Protein AF-A0A7S3Q5D1-F1 (afdb_monomer_lite)

InterPro domains:
  IPR001214 SET domain [PF00856] (120-249)
  IPR001214 SET domain [PS50280] (107-249)
  IPR046341 SET domain superfamily [G3DSA:2.170.270.10] (105-253)
  IPR046341 SET domain superfamily [SSF82199] (116-253)

Sequence (415 aa):
MELFVEYGNEWFSGREYKFGPLPLSHHFDNADDIVERFWRTAKEEDQFAEDLYNFTLDLVTDVKLKMAMPKDFEDAKKAKQDGTAILTVPEAVKTDEWLKENGTCLDNIRADQSTVDQAGRGAFATRKLKQGTAIAPLPMIHMDRHKLQIFEEGNPKASHQQMILNYSYGHKDSSLLLFPYSPVVNYINNNIDKEKVNAEVRWSTGFGKNWENKTTAEIFETENYAGLVLEIIAIKDIQEDEEIFIDYGQAWDDAWQKHLNDWKRTPDSEYFIPVHRLNQSDNQDARTEAEQRNNPYPPNVEIICYIQNEIFEQEAQTRGEVPYERYMAEAENQNSSQKCKIVRRSDDSNGQSKYLVAITKIEGGKTIQVNNVPRQNIELVNRPYSSDQHLENSFRHEIQIPDSIFPEKWRDLKG

Radius of gyration: 30.31 Å; chains: 1; bounding box: 70×58×92 Å

Organism: NCBI:txid122233

Secondary structure (DSSP, 8-state):
--------HHHHHTTHHHH-SPPPHHHHHHHHHHHHHHHHH--TT-TTHHHHHHHHHHH---HHHHHHS-SSHHHHHHHHHH-SGGGGSTTSS--HHHHHHH---S-SEEEEE-SSTT--EEEEESS-B-TT-EEEEEEEEEEEGGGGEEE-TT--SEEEE-GGGGG-EE-TT-SEEEEE-SSSGGG-EE-SSTTT--EEEEE-SSS-TTGGGS-HHHHHHH--S--EEEEEEESS-B-TTPBPEE---HHHHHHHHHHHHH--PPTTGGG---HHHHH-TTS--PPPHHHHTTSPPPTTEEEEEEB-TTHHHHSTT--SPEEGGGSB--TT-GGGEEEEEEEEEEE-TTS-EEEEEEEE-TTT--EEEEEEEEGGGEEEEEPTT-SGGG-TTS---PEEPPTTTS-GGG-TT--

Structure (mmCIF, N/CA/C/O backbone):
data_AF-A0A7S3Q5D1-F1
#
_entry.id   AF-A0A7S3Q5D1-F1
#
loop_
_atom_site.group_PDB
_atom_site.id
_atom_site.type_symbol
_atom_site.label_atom_id
_atom_site.label_alt_id
_atom_site.label_comp_id
_atom_site.label_asym_id
_atom_site.label_entity_id
_atom_site.label_seq_id
_atom_site.pdbx_PDB_ins_code
_atom_site.Cartn_x
_atom_site.Cartn_y
_atom_site.Cartn_z
_atom_site.occupancy
_atom_site.B_iso_or_equiv
_atom_site.auth_seq_id
_atom_site.auth_comp_id
_atom_site.auth_asym_id
_atom_site.auth_atom_id
_atom_site.pdbx_PDB_model_num
ATOM 1 N N . MET A 1 1 ? -7.290 -13.774 16.159 1.00 34.34 1 MET A N 1
ATOM 2 C CA . MET A 1 1 ? -5.852 -14.027 15.940 1.00 34.34 1 MET A CA 1
ATOM 3 C C . MET A 1 1 ? -5.164 -12.681 16.009 1.00 34.34 1 MET A C 1
ATOM 5 O O . MET A 1 1 ? -5.383 -11.861 15.129 1.00 34.34 1 MET A O 1
ATOM 9 N N . GLU A 1 2 ? -4.450 -12.417 17.096 1.00 38.22 2 GLU A N 1
ATOM 10 C CA . GLU A 1 2 ? -3.631 -11.213 17.232 1.00 38.22 2 GLU A CA 1
ATOM 11 C C . GLU A 1 2 ? -2.310 -11.448 16.495 1.00 38.22 2 GLU A C 1
ATOM 13 O O . GLU A 1 2 ? -1.704 -12.513 16.623 1.00 38.22 2 GLU A O 1
ATOM 18 N N . LEU A 1 3 ? -1.899 -10.487 15.669 1.00 37.41 3 LEU A N 1
ATOM 19 C CA . LEU A 1 3 ? -0.602 -10.514 15.001 1.00 37.41 3 LEU A CA 1
ATOM 20 C C . LEU A 1 3 ? 0.346 -9.625 15.798 1.00 37.41 3 LEU A C 1
ATOM 22 O O . LEU A 1 3 ? 0.272 -8.400 15.719 1.00 37.41 3 LEU A O 1
ATOM 26 N N . PHE A 1 4 ? 1.229 -10.250 16.567 1.00 54.94 4 PHE A N 1
ATOM 27 C CA . PHE A 1 4 ? 2.322 -9.561 17.238 1.00 54.94 4 PHE A CA 1
ATOM 28 C C . PHE A 1 4 ? 3.550 -9.568 16.330 1.00 54.94 4 PHE A C 1
ATOM 30 O O . PHE A 1 4 ? 3.921 -10.605 15.781 1.00 54.94 4 PHE A O 1
ATOM 37 N N . VAL A 1 5 ? 4.168 -8.400 16.151 1.00 54.31 5 VAL A N 1
ATOM 38 C CA . VAL A 1 5 ? 5.441 -8.268 15.436 1.00 54.31 5 VAL A CA 1
ATOM 39 C C . VAL A 1 5 ? 6.557 -8.230 16.469 1.00 54.31 5 VAL A C 1
ATOM 41 O O . VAL A 1 5 ? 6.649 -7.291 17.260 1.00 54.31 5 VAL A O 1
ATOM 44 N N . GLU A 1 6 ? 7.412 -9.247 16.454 1.00 71.19 6 GLU A N 1
ATOM 45 C CA . GLU A 1 6 ? 8.632 -9.277 17.251 1.00 71.19 6 GLU A CA 1
ATOM 46 C C . GLU A 1 6 ? 9.751 -8.567 16.479 1.00 71.19 6 GLU A C 1
ATOM 48 O O . GLU A 1 6 ? 10.261 -9.069 15.481 1.00 71.19 6 GLU A O 1
ATOM 53 N N . TYR A 1 7 ? 10.126 -7.369 16.928 1.00 76.31 7 TYR A N 1
ATOM 54 C CA . TYR A 1 7 ? 11.213 -6.598 16.312 1.00 76.31 7 TYR A CA 1
ATOM 55 C C . TYR A 1 7 ? 12.616 -7.098 16.708 1.00 76.31 7 TYR A C 1
ATOM 57 O O . TYR A 1 7 ? 13.599 -6.675 16.103 1.00 76.31 7 TYR A O 1
ATOM 65 N N . GLY A 1 8 ? 12.713 -7.982 17.707 1.00 84.69 8 GLY A N 1
ATOM 66 C CA . GLY A 1 8 ? 13.971 -8.499 18.249 1.00 84.69 8 GLY A CA 1
ATOM 67 C C . GLY A 1 8 ? 14.724 -7.501 19.139 1.00 84.69 8 GLY A C 1
ATOM 68 O O . GLY A 1 8 ? 14.529 -6.283 19.074 1.00 84.69 8 GLY A O 1
ATOM 69 N N . ASN A 1 9 ? 15.616 -8.018 19.989 1.00 89.56 9 ASN A N 1
ATOM 70 C CA . ASN A 1 9 ? 16.402 -7.203 20.924 1.00 89.56 9 ASN A CA 1
ATOM 71 C C . ASN A 1 9 ? 17.340 -6.217 20.205 1.00 89.56 9 ASN A C 1
ATOM 73 O O . ASN A 1 9 ? 17.562 -5.112 20.710 1.00 89.56 9 ASN A O 1
ATOM 77 N N . GLU A 1 10 ? 17.883 -6.583 19.037 1.00 89.31 10 GLU A N 1
ATOM 78 C CA . GLU A 1 10 ? 18.808 -5.729 18.281 1.00 89.31 10 GLU A CA 1
ATOM 79 C C . GLU A 1 10 ? 18.144 -4.438 17.793 1.00 89.31 10 GLU A C 1
ATOM 81 O O . GLU A 1 10 ? 18.786 -3.384 17.728 1.00 89.31 10 GLU A O 1
ATOM 86 N N . TRP A 1 11 ? 16.846 -4.488 17.475 1.00 87.56 11 TRP A N 1
ATOM 87 C CA . TRP A 1 11 ? 16.120 -3.312 17.005 1.00 87.56 11 TRP A CA 1
ATOM 88 C C . TRP A 1 11 ? 16.063 -2.217 18.072 1.00 87.56 11 TRP A C 1
ATOM 90 O O . TRP A 1 11 ? 16.242 -1.037 17.743 1.00 87.56 11 TRP A O 1
ATOM 100 N N . PHE A 1 12 ? 15.863 -2.615 19.332 1.00 88.69 12 PHE A N 1
ATOM 101 C CA . PHE A 1 12 ? 15.801 -1.714 20.481 1.00 88.69 12 PHE A CA 1
ATOM 102 C C . PHE A 1 12 ? 17.192 -1.293 20.960 1.00 88.69 12 PHE A C 1
ATOM 104 O O . PHE A 1 12 ? 17.409 -0.104 21.203 1.00 88.69 12 PHE A O 1
ATOM 111 N N . SER A 1 13 ? 18.157 -2.217 21.034 1.00 88.44 13 SER A N 1
ATOM 112 C CA . SER A 1 13 ? 19.517 -1.897 21.495 1.00 88.44 13 SER A CA 1
ATOM 113 C C . SER A 1 13 ? 20.224 -0.896 20.573 1.00 88.44 13 SER A C 1
ATOM 115 O O . SER A 1 13 ? 20.860 0.040 21.051 1.00 88.44 13 SER A O 1
ATOM 117 N N . GLY A 1 14 ? 20.022 -0.999 19.254 1.00 87.56 14 GLY A N 1
ATOM 118 C CA . GLY A 1 14 ? 20.542 -0.033 18.280 1.00 87.56 14 GLY A CA 1
ATOM 119 C C . GLY A 1 14 ? 19.844 1.337 18.288 1.00 87.56 14 GLY A C 1
ATOM 120 O O . GLY A 1 14 ? 20.260 2.240 17.559 1.00 87.56 14 GLY A O 1
ATOM 121 N N . ARG A 1 15 ? 18.767 1.513 19.070 1.00 90.19 15 ARG A N 1
ATOM 122 C CA . ARG A 1 15 ? 17.915 2.722 19.087 1.00 90.19 15 ARG A CA 1
ATOM 123 C C . ARG A 1 15 ? 17.703 3.306 20.482 1.00 90.19 15 ARG A C 1
ATOM 125 O O . ARG A 1 15 ? 16.789 4.105 20.684 1.00 90.19 15 ARG A O 1
ATOM 132 N N . GLU A 1 16 ? 18.582 2.983 21.425 1.00 90.44 16 GLU A N 1
ATOM 133 C CA . GLU A 1 16 ? 18.529 3.510 22.793 1.00 90.44 16 GLU A CA 1
ATOM 134 C C . GLU A 1 16 ? 18.543 5.050 22.839 1.00 90.44 16 GLU A C 1
ATOM 136 O O . GLU A 1 16 ? 17.838 5.650 23.643 1.00 90.44 16 GLU A O 1
ATOM 141 N N . TYR A 1 17 ? 19.225 5.715 21.896 1.00 90.31 17 TYR A N 1
ATOM 142 C CA . TYR A 1 17 ? 19.213 7.182 21.772 1.00 90.31 17 TYR A CA 1
ATOM 143 C C . TYR A 1 17 ? 17.813 7.784 21.542 1.00 90.31 17 TYR A C 1
ATOM 145 O O . TYR A 1 17 ? 17.604 8.964 21.816 1.00 90.31 17 TYR A O 1
ATOM 153 N N . LYS A 1 18 ? 16.871 7.001 20.998 1.00 90.06 18 LYS A N 1
ATOM 154 C CA . LYS A 1 18 ? 15.514 7.448 20.664 1.00 90.06 18 LYS A CA 1
ATOM 155 C C . LYS A 1 18 ? 14.509 7.114 21.762 1.00 90.06 18 LYS A C 1
ATOM 157 O O . LYS A 1 18 ? 13.605 7.904 22.008 1.00 90.06 18 LYS A O 1
ATOM 162 N N . PHE A 1 19 ? 14.647 5.945 22.382 1.00 85.31 19 PHE A N 1
ATOM 163 C CA . PHE A 1 19 ? 13.649 5.407 23.312 1.00 85.31 19 PHE A CA 1
ATOM 164 C C . PHE A 1 19 ? 14.105 5.395 24.776 1.00 85.31 19 PHE A C 1
ATOM 166 O O . PHE A 1 19 ? 13.302 5.110 25.661 1.00 85.31 19 PHE A O 1
ATOM 173 N N . GLY A 1 20 ? 15.371 5.723 25.043 1.00 89.81 20 GLY A N 1
ATOM 174 C CA . GLY A 1 20 ? 15.975 5.568 26.361 1.00 89.81 20 GLY A CA 1
ATOM 175 C C . GLY A 1 20 ? 16.314 4.106 26.688 1.00 89.81 20 GLY A C 1
ATOM 176 O O . GLY A 1 20 ? 16.247 3.237 25.810 1.00 89.81 20 GLY A O 1
ATOM 177 N N . PRO A 1 21 ? 16.702 3.824 27.945 1.00 90.38 21 PRO A N 1
ATOM 178 C CA . PRO A 1 21 ? 17.164 2.508 28.371 1.00 90.38 21 PRO A CA 1
ATOM 179 C C . PRO A 1 21 ? 15.986 1.539 28.529 1.00 90.38 21 PRO A C 1
ATOM 181 O O . PRO A 1 21 ? 15.511 1.291 29.631 1.00 90.38 21 PRO A O 1
ATOM 184 N N . LEU A 1 22 ? 15.493 0.984 27.423 1.00 90.81 22 LEU A N 1
ATOM 185 C CA . LEU A 1 22 ? 14.440 -0.030 27.462 1.00 90.81 22 LEU A CA 1
ATOM 186 C C . LEU A 1 22 ? 14.996 -1.389 27.928 1.00 90.81 22 LEU A C 1
ATOM 188 O O . LEU A 1 22 ? 16.058 -1.799 27.440 1.00 90.81 22 LEU A O 1
ATOM 192 N N . PRO A 1 23 ? 14.294 -2.110 28.824 1.00 92.38 23 PRO A N 1
ATOM 193 C CA . PRO A 1 23 ? 14.619 -3.496 29.126 1.00 92.38 23 PRO A CA 1
ATOM 194 C C . PRO A 1 23 ? 14.463 -4.371 27.878 1.00 92.38 23 PRO A C 1
ATOM 196 O O . PRO A 1 23 ? 13.537 -4.216 27.086 1.00 92.38 23 PRO A O 1
ATOM 199 N N . LEU A 1 24 ? 15.410 -5.286 27.710 1.00 93.12 24 LEU A N 1
ATOM 200 C CA . LEU A 1 24 ? 15.435 -6.311 26.658 1.00 93.12 24 LEU A CA 1
ATOM 201 C C . LEU A 1 24 ? 15.014 -7.660 27.244 1.00 93.12 24 LEU A C 1
ATOM 203 O O . LEU A 1 24 ? 15.006 -7.793 28.465 1.00 93.12 24 LEU A O 1
ATOM 207 N N . SER A 1 25 ? 14.748 -8.669 26.407 1.00 91.50 25 SER A N 1
ATOM 208 C CA . SER A 1 25 ? 14.233 -9.971 26.876 1.00 91.50 25 SER A CA 1
ATOM 209 C C . SER A 1 25 ? 15.046 -10.563 28.040 1.00 91.50 25 SER A C 1
ATOM 211 O O . SER A 1 25 ? 14.486 -10.882 29.079 1.00 91.50 25 SER A O 1
ATOM 213 N N . HIS A 1 26 ? 16.379 -10.555 27.940 1.00 94.50 26 HIS A N 1
ATOM 214 C CA . HIS A 1 26 ? 17.265 -11.077 28.988 1.00 94.50 26 HIS A CA 1
ATOM 215 C C . HIS A 1 26 ? 17.216 -10.299 30.314 1.00 94.50 26 HIS A C 1
ATOM 217 O O . HIS A 1 26 ? 17.624 -10.821 31.347 1.00 94.50 26 HIS A O 1
ATOM 223 N N . HIS A 1 27 ? 16.756 -9.043 30.314 1.00 96.00 27 HIS A N 1
ATOM 224 C CA . HIS A 1 27 ? 16.543 -8.303 31.559 1.00 96.00 27 HIS A CA 1
ATOM 225 C C . HIS A 1 27 ? 15.297 -8.810 32.287 1.00 96.00 27 HIS A C 1
ATOM 227 O O . HIS A 1 27 ? 15.320 -8.865 33.511 1.00 96.00 27 HIS A O 1
ATOM 233 N N . PHE A 1 28 ? 14.252 -9.208 31.556 1.00 95.00 28 PHE A N 1
ATOM 234 C CA . PHE A 1 28 ? 13.077 -9.856 32.141 1.00 95.00 28 PHE A CA 1
ATOM 235 C C . PHE A 1 28 ? 13.415 -11.259 32.644 1.00 95.00 28 PHE A C 1
ATOM 237 O O . PHE A 1 28 ? 13.088 -11.560 33.784 1.00 95.00 28 PHE A O 1
ATOM 244 N N . ASP A 1 29 ? 14.189 -12.044 31.884 1.00 96.00 29 ASP A N 1
ATOM 245 C CA . ASP A 1 29 ? 14.676 -13.355 32.347 1.00 96.00 29 ASP A CA 1
ATOM 246 C C . ASP A 1 29 ? 15.461 -13.222 33.669 1.00 96.00 29 ASP A C 1
ATOM 248 O O . ASP A 1 29 ? 15.230 -13.948 34.634 1.00 96.00 29 ASP A O 1
ATOM 252 N N . ASN A 1 30 ? 16.362 -12.235 33.749 1.00 97.19 30 ASN A N 1
ATOM 253 C CA . ASN A 1 30 ? 17.125 -11.955 34.967 1.00 97.19 30 ASN A CA 1
ATOM 254 C C . ASN A 1 30 ? 16.244 -11.449 36.122 1.00 97.19 30 ASN A C 1
ATOM 2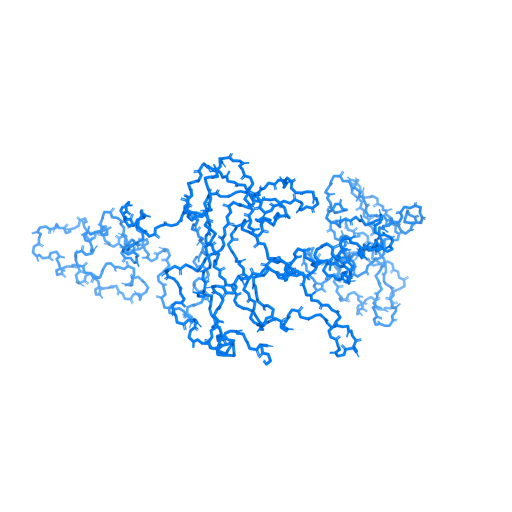56 O O . ASN A 1 30 ? 16.517 -11.765 37.281 1.00 97.19 30 ASN A O 1
ATOM 260 N N . ALA A 1 31 ? 15.225 -10.635 35.833 1.00 96.94 31 ALA A N 1
ATOM 261 C CA . ALA A 1 31 ? 14.299 -10.126 36.840 1.00 96.94 31 ALA A CA 1
ATOM 262 C C . ALA A 1 31 ? 13.429 -11.257 37.410 1.00 96.94 31 ALA A C 1
ATOM 264 O O . ALA A 1 31 ? 13.291 -11.358 38.631 1.00 96.94 31 ALA A O 1
ATOM 265 N N . ASP A 1 32 ? 12.929 -12.148 36.551 1.00 96.81 32 ASP A N 1
ATOM 266 C CA . ASP A 1 32 ? 12.189 -13.353 36.936 1.00 96.81 32 ASP A CA 1
ATOM 267 C C . ASP A 1 32 ? 13.039 -14.249 37.842 1.00 96.81 32 ASP A C 1
ATOM 269 O O . ASP A 1 32 ? 12.587 -14.646 38.917 1.00 96.81 32 ASP A O 1
ATOM 273 N N . ASP A 1 33 ? 14.307 -14.470 37.484 1.00 96.81 33 ASP A N 1
ATOM 274 C CA . ASP A 1 33 ? 15.275 -15.219 38.293 1.00 96.81 33 ASP A CA 1
ATOM 275 C C . ASP A 1 33 ? 15.459 -14.619 39.702 1.00 96.81 33 ASP A C 1
ATOM 277 O O . ASP A 1 33 ? 15.562 -15.345 40.700 1.00 96.81 33 ASP A O 1
ATOM 281 N N . ILE A 1 34 ? 15.526 -13.287 39.808 1.00 96.25 34 ILE A N 1
ATOM 282 C CA . ILE A 1 34 ? 15.664 -12.585 41.093 1.00 96.25 34 ILE A CA 1
ATOM 283 C C . ILE A 1 34 ? 14.383 -12.733 41.919 1.00 96.25 34 ILE A C 1
ATOM 285 O O . ILE A 1 34 ? 14.463 -13.068 43.105 1.00 96.25 34 ILE A O 1
ATOM 289 N N . VAL A 1 35 ? 13.216 -12.524 41.305 1.00 95.62 35 VAL A N 1
ATOM 290 C CA . VAL A 1 35 ? 11.904 -12.657 41.955 1.00 95.62 35 VAL A CA 1
ATOM 291 C C . VAL A 1 35 ? 11.679 -14.094 42.431 1.00 95.62 35 VAL A C 1
ATOM 293 O O . VAL A 1 35 ? 11.266 -14.309 43.573 1.00 95.62 35 VAL A O 1
ATOM 296 N N . GLU A 1 36 ? 12.027 -15.096 41.624 1.00 95.19 36 GLU A N 1
ATOM 297 C CA . GLU A 1 36 ? 11.911 -16.503 42.006 1.00 95.19 36 GLU A CA 1
ATOM 298 C C . GLU A 1 36 ? 12.803 -16.823 43.217 1.00 95.19 36 GLU A C 1
ATOM 300 O O . GLU A 1 36 ? 12.355 -17.433 44.193 1.00 95.19 36 GLU A O 1
ATOM 305 N N . ARG A 1 37 ? 14.064 -16.371 43.208 1.00 94.44 37 ARG A N 1
ATOM 306 C CA . ARG A 1 37 ? 14.997 -16.569 44.335 1.00 94.44 37 ARG A CA 1
ATOM 307 C C . ARG A 1 37 ? 14.537 -15.864 45.603 1.00 94.44 37 ARG A C 1
ATOM 309 O O . ARG A 1 37 ? 14.666 -16.434 46.692 1.00 94.44 37 ARG A O 1
ATOM 316 N N . PHE A 1 38 ? 13.996 -14.657 45.465 1.00 94.75 38 PHE A N 1
ATOM 317 C CA . PHE A 1 38 ? 13.388 -13.926 46.567 1.00 94.75 38 PHE A CA 1
ATOM 318 C C . PHE A 1 38 ? 12.267 -14.763 47.203 1.00 94.75 38 PHE A C 1
ATOM 320 O O . PHE A 1 38 ? 12.324 -15.050 48.401 1.00 94.75 38 PHE A O 1
ATOM 327 N N . TRP A 1 39 ? 11.330 -15.281 46.402 1.00 94.38 39 TRP A N 1
ATOM 328 C CA . TRP A 1 39 ? 10.200 -16.084 46.889 1.00 94.38 39 TRP A CA 1
ATOM 329 C C . TRP A 1 39 ? 10.553 -17.499 47.361 1.00 94.38 39 TRP A C 1
ATOM 331 O O . TRP A 1 39 ? 9.775 -18.105 48.096 1.00 94.38 39 TRP A O 1
ATOM 341 N N . ARG A 1 40 ? 11.727 -18.036 47.006 1.00 92.12 40 ARG A N 1
ATOM 342 C CA . ARG A 1 40 ? 12.260 -19.261 47.635 1.00 92.12 40 ARG A CA 1
ATOM 343 C C . ARG A 1 40 ? 12.662 -19.042 49.095 1.00 92.12 40 ARG A C 1
ATOM 345 O O . ARG A 1 40 ? 12.707 -20.004 49.859 1.00 92.12 40 ARG A O 1
ATOM 352 N N . THR A 1 41 ? 12.980 -17.802 49.464 1.00 87.75 41 THR A N 1
ATOM 353 C CA . THR A 1 41 ? 13.503 -17.448 50.791 1.00 87.75 41 THR A CA 1
ATOM 354 C C . THR A 1 41 ? 12.448 -16.752 51.649 1.00 87.75 41 THR A C 1
ATOM 356 O O . THR A 1 41 ? 12.329 -17.047 52.837 1.00 87.75 41 THR A O 1
ATOM 359 N N . ALA A 1 42 ? 11.668 -15.853 51.051 1.00 89.19 42 ALA A N 1
ATOM 360 C CA . ALA A 1 42 ? 10.613 -15.098 51.709 1.00 89.19 42 ALA A CA 1
ATOM 361 C C . ALA A 1 42 ? 9.277 -15.857 51.704 1.00 89.19 42 ALA A C 1
ATOM 363 O O . ALA A 1 42 ? 8.953 -16.585 50.765 1.00 89.19 42 ALA A O 1
ATOM 364 N N . LYS A 1 43 ? 8.464 -15.649 52.743 1.00 86.19 43 LYS A N 1
ATOM 365 C CA . LYS A 1 43 ? 7.062 -16.088 52.782 1.00 86.19 43 LYS A CA 1
ATOM 366 C C . LYS A 1 43 ? 6.155 -14.873 52.641 1.00 86.19 43 LYS A C 1
ATOM 368 O O . LYS A 1 43 ? 6.439 -13.836 53.224 1.00 86.19 43 LYS A O 1
ATOM 373 N N . GLU A 1 44 ? 5.056 -15.011 51.903 1.00 78.88 44 GLU A N 1
ATOM 374 C CA . GLU A 1 44 ? 4.122 -13.904 51.622 1.00 78.88 44 GLU A CA 1
ATOM 375 C C . GLU A 1 44 ? 3.508 -13.274 52.881 1.00 78.88 44 GLU A C 1
ATOM 377 O O . GLU A 1 44 ? 3.171 -12.095 52.874 1.00 78.88 44 GLU A O 1
ATOM 382 N N . GLU A 1 45 ? 3.381 -14.048 53.958 1.00 80.12 45 GLU A N 1
ATOM 383 C CA . GLU A 1 45 ? 2.768 -13.637 55.228 1.00 80.12 45 GLU A CA 1
ATOM 384 C C . GLU A 1 45 ? 3.780 -13.019 56.213 1.00 80.12 45 GLU A C 1
ATOM 386 O O . GLU A 1 45 ? 3.409 -12.637 57.325 1.00 80.12 45 GLU A O 1
ATOM 391 N N . ASP A 1 46 ? 5.063 -12.963 55.846 1.00 81.81 46 ASP A N 1
ATOM 392 C CA . ASP A 1 46 ? 6.127 -12.459 56.710 1.00 81.81 46 ASP A CA 1
ATOM 393 C C . ASP A 1 46 ? 6.169 -10.924 56.683 1.00 81.81 46 ASP A C 1
ATOM 395 O O . ASP A 1 46 ? 6.324 -10.312 55.626 1.00 81.81 46 ASP A O 1
ATOM 399 N N . GLN A 1 47 ? 6.087 -10.298 57.861 1.00 78.56 47 GLN A N 1
ATOM 400 C CA . GLN A 1 47 ? 6.197 -8.843 58.014 1.00 78.56 47 GLN A CA 1
ATOM 401 C C . GLN A 1 47 ? 7.538 -8.290 57.515 1.00 78.56 47 GLN A C 1
ATOM 403 O O . GLN A 1 47 ? 7.610 -7.112 57.184 1.00 78.56 47 GLN A O 1
ATOM 408 N N . PHE A 1 48 ? 8.586 -9.116 57.442 1.00 88.44 48 PHE A N 1
ATOM 409 C CA . PHE A 1 48 ? 9.902 -8.702 56.953 1.00 88.44 48 PHE A CA 1
ATOM 410 C C . PHE A 1 48 ? 10.081 -8.874 55.433 1.00 88.44 48 PHE A C 1
ATOM 412 O O . PHE A 1 48 ? 11.065 -8.394 54.868 1.00 88.44 48 PHE A O 1
ATOM 419 N N . ALA A 1 49 ? 9.159 -9.556 54.745 1.00 90.38 49 ALA A N 1
ATOM 420 C CA . ALA A 1 49 ? 9.310 -9.848 53.319 1.00 90.38 49 ALA A CA 1
ATOM 421 C C . ALA A 1 49 ? 9.301 -8.577 52.455 1.00 90.38 49 ALA A C 1
ATOM 423 O O . ALA A 1 49 ? 10.075 -8.485 51.505 1.00 90.38 49 ALA A O 1
ATOM 424 N N . GLU A 1 50 ? 8.482 -7.588 52.810 1.00 92.75 50 GLU A N 1
ATOM 425 C CA . GLU A 1 50 ? 8.418 -6.306 52.102 1.00 92.75 50 GLU A CA 1
ATOM 426 C C . GLU A 1 50 ? 9.734 -5.520 52.226 1.00 92.75 50 GLU A C 1
ATOM 428 O O . GLU A 1 50 ? 10.303 -5.098 51.218 1.00 92.75 50 GLU A O 1
ATOM 433 N N . ASP A 1 51 ? 10.284 -5.407 53.438 1.00 92.38 51 ASP A N 1
ATOM 434 C CA . ASP A 1 51 ? 11.574 -4.746 53.680 1.00 92.38 51 ASP A CA 1
ATOM 435 C C . ASP A 1 51 ? 12.724 -5.456 52.950 1.00 92.38 51 ASP A C 1
ATOM 437 O O . ASP A 1 51 ? 13.585 -4.814 52.339 1.00 92.38 51 ASP A O 1
ATOM 441 N N . LEU A 1 52 ? 12.725 -6.793 52.965 1.00 92.88 52 LEU A N 1
ATOM 442 C CA . LEU A 1 52 ? 13.710 -7.600 52.247 1.00 92.88 52 LEU A CA 1
ATOM 443 C C . LEU A 1 52 ? 13.597 -7.424 50.727 1.00 92.88 52 LEU A C 1
ATOM 445 O O . LEU A 1 52 ? 14.619 -7.405 50.033 1.00 92.88 52 LEU A O 1
ATOM 449 N N . TYR A 1 53 ? 12.379 -7.289 50.201 1.00 94.56 53 TYR A N 1
ATOM 450 C CA . TYR A 1 53 ? 12.165 -7.041 48.781 1.00 94.56 53 TYR A CA 1
ATOM 451 C C . TYR A 1 53 ? 12.681 -5.659 48.377 1.00 94.56 53 TYR A C 1
ATOM 453 O O . TYR A 1 53 ? 13.441 -5.546 47.417 1.00 94.56 53 TYR A O 1
ATOM 461 N N . ASN A 1 54 ? 12.357 -4.625 49.156 1.00 93.38 54 ASN A N 1
ATOM 462 C CA . ASN A 1 54 ? 12.849 -3.266 48.920 1.00 93.38 54 ASN A CA 1
ATOM 463 C C . ASN A 1 54 ? 14.384 -3.216 48.940 1.00 93.38 54 ASN A C 1
ATOM 465 O O . ASN A 1 54 ? 15.001 -2.652 48.037 1.00 93.38 54 ASN A O 1
ATOM 469 N N . PHE A 1 55 ? 15.013 -3.903 49.898 1.00 93.88 55 PHE A N 1
ATOM 470 C CA . PHE A 1 55 ? 16.467 -4.055 49.923 1.00 93.88 55 PHE A CA 1
ATOM 471 C C . PHE A 1 55 ? 17.002 -4.787 48.682 1.00 93.88 55 PHE A C 1
ATOM 473 O O . PHE A 1 55 ? 18.026 -4.399 48.122 1.00 93.88 55 PHE A O 1
ATOM 480 N N . THR A 1 56 ? 16.303 -5.825 48.216 1.00 93.62 56 THR A N 1
ATOM 481 C CA . THR A 1 56 ? 16.667 -6.543 46.985 1.00 93.62 56 THR A CA 1
ATOM 482 C C . THR A 1 56 ? 16.618 -5.615 45.769 1.00 93.62 56 THR A C 1
ATOM 484 O O . THR A 1 56 ? 17.550 -5.617 44.966 1.00 93.62 56 THR A O 1
ATOM 487 N N . LEU A 1 57 ? 15.584 -4.777 45.656 1.00 93.56 57 LEU A N 1
ATOM 488 C CA . LEU A 1 57 ? 15.430 -3.801 44.574 1.00 93.56 57 LEU A CA 1
ATOM 489 C C . LEU A 1 57 ? 16.527 -2.721 44.595 1.00 93.56 57 LEU A C 1
ATOM 491 O O . LEU A 1 57 ? 16.975 -2.263 43.540 1.00 93.56 57 LEU A O 1
ATOM 495 N N . ASP A 1 58 ? 16.996 -2.335 45.782 1.00 94.69 58 ASP A N 1
ATOM 496 C CA . ASP A 1 58 ? 18.101 -1.385 45.950 1.00 94.69 58 ASP A CA 1
ATOM 497 C C . ASP A 1 58 ? 19.461 -1.958 45.530 1.00 94.69 58 ASP A C 1
ATOM 499 O O . ASP A 1 58 ? 20.330 -1.209 45.074 1.00 94.69 58 ASP A O 1
ATOM 503 N N . LEU A 1 59 ? 19.646 -3.280 45.616 1.00 94.81 59 LEU A N 1
ATOM 504 C CA . LEU A 1 59 ? 20.858 -3.953 45.138 1.00 94.81 59 LEU A CA 1
ATOM 505 C C . LEU A 1 59 ? 20.936 -4.047 43.606 1.00 94.81 59 LEU A C 1
ATOM 507 O O . LEU A 1 59 ? 22.022 -4.271 43.064 1.00 94.81 59 LEU A O 1
ATOM 511 N N . VAL A 1 60 ? 19.818 -3.868 42.897 1.00 95.00 60 VAL A N 1
ATOM 512 C CA . VAL A 1 60 ? 19.789 -3.869 41.430 1.00 95.00 60 VAL A CA 1
ATOM 513 C C . VAL A 1 60 ? 20.291 -2.520 40.911 1.00 95.00 60 VAL A C 1
ATOM 515 O O . VAL A 1 60 ? 19.592 -1.507 40.961 1.00 95.00 60 VAL A O 1
ATOM 518 N N . THR A 1 61 ? 21.526 -2.506 40.408 1.00 93.06 61 THR A N 1
ATOM 519 C CA . THR A 1 61 ? 22.201 -1.293 39.912 1.00 93.06 61 THR A CA 1
ATOM 520 C C . THR A 1 61 ? 22.075 -1.091 38.405 1.00 93.06 61 THR A C 1
ATOM 522 O O . THR A 1 61 ? 22.184 0.042 37.934 1.00 93.06 61 THR A O 1
ATOM 525 N N . ASP A 1 62 ? 21.837 -2.160 37.643 1.00 95.56 62 ASP A N 1
ATOM 526 C CA . ASP A 1 62 ? 21.574 -2.061 36.211 1.00 95.56 62 ASP A CA 1
ATOM 527 C C . ASP A 1 62 ? 20.201 -1.414 35.977 1.00 95.56 62 ASP A C 1
ATOM 529 O O . ASP A 1 62 ? 19.182 -1.875 36.491 1.00 95.56 62 ASP A O 1
ATOM 533 N N . VAL A 1 63 ? 20.181 -0.323 35.208 1.00 93.25 63 VAL A N 1
ATOM 534 C CA . VAL A 1 63 ? 18.979 0.497 35.000 1.00 93.25 63 VAL A CA 1
ATOM 535 C C . VAL A 1 63 ? 17.885 -0.283 34.272 1.00 93.25 63 VAL A C 1
ATOM 537 O O . VAL A 1 63 ? 16.719 -0.190 34.650 1.00 93.25 63 VAL A O 1
ATOM 540 N N . LYS A 1 64 ? 18.245 -1.071 33.254 1.00 94.06 64 LYS A N 1
ATOM 541 C CA . LYS A 1 64 ? 17.290 -1.829 32.437 1.00 94.06 64 LYS A CA 1
ATOM 542 C C . LYS A 1 64 ? 16.726 -3.002 33.226 1.00 94.06 64 LYS A C 1
ATOM 544 O O . LYS A 1 64 ? 15.519 -3.220 33.212 1.00 94.06 64 LYS A O 1
ATOM 549 N N . LEU A 1 65 ? 17.572 -3.696 33.984 1.00 95.88 65 LEU A N 1
ATOM 550 C CA . LEU A 1 65 ? 17.133 -4.731 34.913 1.00 95.88 65 LEU A CA 1
ATOM 551 C C . LEU A 1 65 ? 16.207 -4.148 35.980 1.00 95.88 65 LEU A C 1
ATOM 553 O O . LEU A 1 65 ? 15.137 -4.692 36.216 1.00 95.88 65 LEU A O 1
ATOM 557 N N . LYS A 1 66 ? 16.553 -2.996 36.566 1.00 94.19 66 LYS A N 1
ATOM 558 C CA . LYS A 1 66 ? 15.700 -2.325 37.556 1.00 94.19 66 LYS A CA 1
ATOM 559 C C . LYS A 1 66 ? 14.343 -1.913 36.979 1.00 94.19 66 LYS A C 1
ATOM 561 O O . LYS A 1 66 ? 13.353 -1.955 37.697 1.00 94.19 66 LYS A O 1
ATOM 566 N N . MET A 1 67 ? 14.282 -1.547 35.698 1.00 92.88 67 MET A N 1
ATOM 567 C CA . MET A 1 67 ? 13.022 -1.271 34.996 1.00 92.88 67 MET A CA 1
ATOM 568 C C . MET A 1 67 ? 12.188 -2.530 34.721 1.00 92.88 67 MET A C 1
ATOM 570 O O . MET A 1 67 ? 10.968 -2.419 34.630 1.00 92.88 67 MET A O 1
ATOM 574 N N . ALA A 1 68 ? 12.829 -3.694 34.578 1.00 95.25 68 ALA A N 1
ATOM 575 C CA . ALA A 1 68 ? 12.158 -4.987 34.447 1.00 95.25 68 ALA A CA 1
ATOM 576 C C . ALA A 1 68 ? 11.697 -5.559 35.801 1.00 95.25 68 ALA A C 1
ATOM 578 O O . ALA A 1 68 ? 10.782 -6.372 35.834 1.00 95.25 68 ALA A O 1
ATOM 579 N N . MET A 1 69 ? 12.294 -5.133 36.918 1.00 96.19 69 MET A N 1
ATOM 580 C CA . MET A 1 69 ? 11.902 -5.579 38.256 1.00 96.19 69 MET A CA 1
ATOM 581 C C . MET A 1 69 ? 10.509 -5.055 38.664 1.00 96.19 69 MET A C 1
ATOM 583 O O . MET A 1 69 ? 10.154 -3.919 38.335 1.00 96.19 69 MET A O 1
ATOM 587 N N . PRO A 1 70 ? 9.735 -5.825 39.454 1.00 95.31 70 PRO A N 1
ATOM 588 C CA . PRO A 1 70 ? 8.505 -5.332 40.066 1.00 95.31 70 PRO A CA 1
ATOM 589 C C . PRO A 1 70 ? 8.776 -4.106 40.943 1.00 95.31 70 PRO A C 1
ATOM 591 O O . PRO A 1 70 ? 9.731 -4.085 41.726 1.00 95.31 70 PRO A O 1
ATOM 594 N N . LYS A 1 71 ? 7.934 -3.078 40.811 1.00 93.31 71 LYS A N 1
ATOM 595 C CA . LYS A 1 71 ? 8.167 -1.760 41.427 1.00 93.31 71 LYS A CA 1
ATOM 596 C C . LYS A 1 71 ? 8.016 -1.771 42.942 1.00 93.31 71 LYS A C 1
ATOM 598 O O . LYS A 1 71 ? 8.634 -0.954 43.618 1.00 93.31 71 LYS A O 1
ATOM 603 N N . ASP A 1 72 ? 7.191 -2.677 43.445 1.00 93.31 72 ASP A N 1
ATOM 604 C CA . ASP A 1 72 ? 6.896 -2.847 44.856 1.00 93.31 72 ASP A CA 1
ATOM 605 C C . ASP A 1 72 ? 6.606 -4.320 45.175 1.00 93.31 72 ASP A C 1
ATOM 607 O O . ASP A 1 72 ? 6.621 -5.198 44.304 1.00 93.31 72 ASP A O 1
ATOM 611 N N . PHE A 1 73 ? 6.382 -4.595 46.458 1.00 92.75 73 PHE A N 1
ATOM 612 C CA . PHE A 1 73 ? 6.140 -5.940 46.960 1.00 92.75 73 PHE A CA 1
ATOM 613 C C . PHE A 1 73 ? 4.825 -6.553 46.446 1.00 92.75 73 PHE A C 1
ATOM 615 O O . PHE A 1 73 ? 4.754 -7.768 46.257 1.00 92.75 73 PHE A O 1
ATOM 622 N N . GLU A 1 74 ? 3.794 -5.747 46.172 1.00 91.00 74 GLU A N 1
ATOM 623 C CA . GLU A 1 74 ? 2.524 -6.243 45.624 1.00 91.00 74 GLU A CA 1
ATOM 624 C C . GLU A 1 74 ? 2.676 -6.672 44.164 1.00 91.00 74 GLU A C 1
ATOM 626 O O . GLU A 1 74 ? 2.198 -7.738 43.766 1.00 91.00 74 GLU A O 1
ATOM 631 N N . ASP A 1 75 ? 3.407 -5.902 43.366 1.00 92.44 75 ASP A N 1
ATOM 632 C CA . ASP A 1 75 ? 3.761 -6.297 42.009 1.00 92.44 75 ASP A CA 1
ATOM 633 C C . ASP A 1 75 ? 4.693 -7.520 42.005 1.00 92.44 75 ASP A C 1
ATOM 635 O O . ASP A 1 75 ? 4.552 -8.390 41.145 1.00 92.44 75 ASP A O 1
ATOM 639 N N . ALA A 1 76 ? 5.576 -7.674 42.999 1.00 92.75 76 ALA A N 1
ATOM 640 C CA . ALA A 1 76 ? 6.401 -8.876 43.143 1.00 92.75 76 ALA A CA 1
ATOM 641 C C . ALA A 1 76 ? 5.570 -10.145 43.401 1.00 92.75 76 ALA A C 1
ATOM 643 O O . ALA A 1 76 ? 5.944 -11.227 42.935 1.00 92.75 76 ALA A O 1
ATOM 644 N N . LYS A 1 77 ? 4.432 -10.030 44.105 1.00 91.81 77 LYS A N 1
ATOM 645 C CA . LYS A 1 77 ? 3.481 -11.143 44.293 1.00 91.81 77 LYS A CA 1
ATOM 646 C C . LYS A 1 77 ? 2.818 -11.542 42.979 1.00 91.81 77 LYS A C 1
ATOM 648 O O . LYS A 1 77 ? 2.668 -12.732 42.722 1.00 91.81 77 LYS A O 1
ATOM 653 N N . LYS A 1 78 ? 2.457 -10.568 42.137 1.00 89.44 78 LYS A N 1
ATOM 654 C CA . LYS A 1 78 ? 1.901 -10.829 40.797 1.00 89.44 78 LYS A CA 1
ATOM 655 C C . LYS A 1 78 ? 2.949 -11.456 39.877 1.00 89.44 78 LYS A C 1
ATOM 657 O O . LYS A 1 78 ? 2.699 -12.496 39.277 1.00 89.44 78 LYS A O 1
ATOM 662 N N . ALA A 1 79 ? 4.158 -10.890 39.848 1.00 91.75 79 ALA A N 1
ATOM 663 C CA . ALA A 1 79 ? 5.261 -11.397 39.031 1.00 91.75 79 ALA A CA 1
ATOM 664 C C . ALA A 1 79 ? 5.663 -12.834 39.379 1.00 91.75 79 ALA A C 1
ATOM 666 O O . ALA A 1 79 ? 6.102 -13.577 38.508 1.00 91.75 79 ALA A O 1
ATOM 667 N N . LYS A 1 80 ? 5.470 -13.258 40.633 1.00 91.00 80 LYS A N 1
ATOM 668 C CA . LYS A 1 80 ? 5.670 -14.653 41.048 1.00 91.00 80 LYS A CA 1
ATOM 669 C C . LYS A 1 80 ? 4.838 -15.646 40.231 1.00 91.00 80 LYS A C 1
ATOM 671 O O . LYS A 1 80 ? 5.268 -16.782 40.053 1.00 91.00 80 LYS A O 1
ATOM 676 N N . GLN A 1 81 ? 3.632 -15.252 39.822 1.00 87.19 81 GLN A N 1
ATOM 677 C CA . GLN A 1 81 ? 2.688 -16.115 39.109 1.00 87.19 81 GLN A CA 1
ATOM 678 C C . GLN A 1 81 ? 2.798 -15.929 37.595 1.00 87.19 81 GLN A C 1
ATOM 680 O O . GLN A 1 81 ? 2.843 -16.917 36.866 1.00 87.19 81 GLN A O 1
ATOM 685 N N . ASP A 1 82 ? 2.900 -14.676 37.149 1.00 86.88 82 ASP A N 1
ATOM 686 C CA . ASP A 1 82 ? 2.711 -14.309 35.7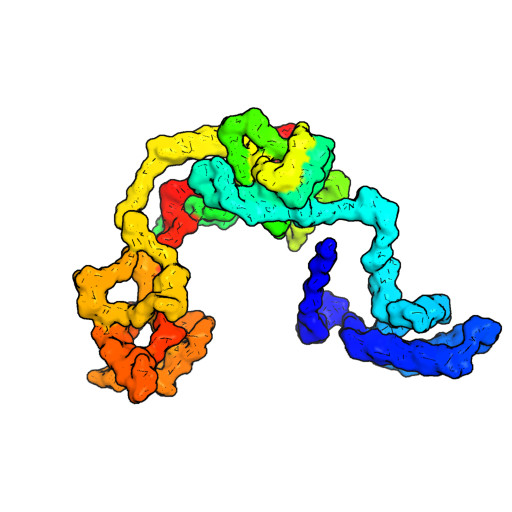42 1.00 86.88 82 ASP A CA 1
ATOM 687 C C . ASP A 1 82 ? 4.000 -13.823 35.046 1.00 86.88 82 ASP A C 1
ATOM 689 O O . ASP A 1 82 ? 3.982 -13.491 33.860 1.00 86.88 82 ASP A O 1
ATOM 693 N N . GLY A 1 83 ? 5.124 -13.779 35.771 1.00 91.25 83 GLY A N 1
ATOM 694 C CA . GLY A 1 83 ? 6.394 -13.213 35.311 1.00 91.25 83 GLY A CA 1
ATOM 695 C C . GLY A 1 83 ? 6.452 -11.686 35.426 1.00 91.25 83 GLY A C 1
ATOM 696 O O . GLY A 1 83 ? 5.457 -10.993 35.635 1.00 91.25 83 GLY A O 1
ATOM 697 N N . THR A 1 84 ? 7.645 -11.120 35.304 1.00 92.88 84 THR A N 1
ATOM 698 C CA . THR A 1 84 ? 7.882 -9.675 35.443 1.00 92.88 84 THR A CA 1
ATOM 699 C C . THR A 1 84 ? 7.484 -8.889 34.197 1.00 92.88 84 THR A C 1
ATOM 701 O O . THR A 1 84 ? 7.036 -7.745 34.301 1.00 92.88 84 THR A O 1
ATOM 704 N N . ALA A 1 85 ? 7.559 -9.507 33.015 1.00 88.75 85 ALA A N 1
ATOM 705 C CA . ALA A 1 85 ? 7.222 -8.856 31.751 1.00 88.75 85 ALA A CA 1
ATOM 706 C C . ALA A 1 85 ? 5.772 -8.344 31.713 1.00 88.75 85 ALA A C 1
ATOM 708 O O . ALA A 1 85 ? 5.532 -7.232 31.232 1.00 88.75 85 ALA A O 1
ATOM 709 N N . ILE A 1 86 ? 4.810 -9.087 32.278 1.00 83.25 86 ILE A N 1
ATOM 710 C CA . ILE A 1 86 ? 3.389 -8.706 32.236 1.00 83.25 86 ILE A CA 1
ATOM 711 C C . ILE A 1 86 ? 3.103 -7.400 32.994 1.00 83.25 86 ILE A C 1
ATOM 713 O O . ILE A 1 86 ? 2.183 -6.663 32.647 1.00 83.25 86 ILE A O 1
ATOM 717 N N . LEU A 1 87 ? 3.946 -7.050 33.972 1.00 85.12 87 LEU A N 1
ATOM 718 C CA . LEU A 1 87 ? 3.831 -5.805 34.735 1.00 85.12 87 LEU A CA 1
ATOM 719 C C . LEU A 1 87 ? 4.186 -4.567 33.910 1.00 85.12 87 LEU A C 1
ATOM 721 O O . LEU A 1 87 ? 3.768 -3.456 34.241 1.00 85.12 87 LEU A O 1
ATOM 725 N N . THR A 1 88 ? 4.954 -4.736 32.832 1.00 80.56 88 THR A N 1
ATOM 726 C CA . THR A 1 88 ? 5.293 -3.624 31.932 1.00 80.56 88 THR A CA 1
ATOM 727 C C . THR A 1 88 ? 4.163 -3.285 30.974 1.00 80.56 88 THR A C 1
ATOM 729 O O . THR A 1 88 ? 4.121 -2.174 30.445 1.00 80.56 88 THR A O 1
ATOM 732 N N . VAL A 1 89 ? 3.207 -4.202 30.809 1.00 75.62 89 VAL A N 1
ATOM 733 C CA . VAL A 1 89 ? 2.017 -4.013 29.982 1.00 75.62 89 VAL A CA 1
ATOM 734 C C . VAL A 1 89 ? 0.785 -4.506 30.755 1.00 75.62 89 VAL A C 1
ATOM 736 O O . VAL A 1 89 ? 0.144 -5.474 30.347 1.00 75.62 89 VAL A O 1
ATOM 739 N N . PRO A 1 90 ? 0.417 -3.845 31.873 1.00 67.06 90 PRO A N 1
ATOM 740 C CA . PRO A 1 90 ? -0.608 -4.339 32.802 1.00 67.06 90 PRO A CA 1
ATOM 741 C C . PRO A 1 90 ? -2.007 -4.450 32.175 1.00 67.06 90 PRO A C 1
ATOM 743 O O . PRO A 1 90 ? -2.902 -5.059 32.749 1.00 67.06 90 PRO A O 1
ATOM 746 N N . GLU A 1 91 ? -2.197 -3.876 30.986 1.00 69.00 91 GLU A N 1
ATOM 747 C CA . GLU A 1 91 ? -3.431 -3.939 30.209 1.00 69.00 91 GLU A CA 1
ATOM 748 C C . GLU A 1 91 ? -3.310 -4.754 28.907 1.00 69.00 91 GLU A C 1
ATOM 750 O O . GLU A 1 91 ? -4.177 -4.635 28.038 1.00 69.00 91 GLU A O 1
ATOM 755 N N . ALA A 1 92 ? -2.245 -5.546 28.732 1.00 70.75 92 ALA A N 1
ATOM 756 C CA . ALA A 1 92 ? -2.056 -6.368 27.531 1.00 70.75 92 ALA A CA 1
ATOM 757 C C . ALA A 1 92 ? -3.194 -7.376 27.338 1.00 70.75 92 ALA A C 1
ATOM 759 O O . ALA A 1 92 ? -3.630 -7.610 26.216 1.00 70.75 92 ALA A O 1
ATOM 760 N N . VAL A 1 93 ? -3.698 -7.941 28.438 1.00 72.31 93 VAL A N 1
ATOM 761 C CA . VAL A 1 93 ? -4.850 -8.841 28.423 1.00 72.31 93 VAL A CA 1
ATOM 762 C C . VAL A 1 93 ? -6.103 -8.027 28.717 1.00 72.31 93 VAL A C 1
ATOM 764 O O . VAL A 1 93 ? -6.283 -7.501 29.816 1.00 72.31 93 VAL A O 1
ATOM 767 N N . LYS A 1 94 ? -6.979 -7.909 27.721 1.00 80.69 94 LYS A N 1
ATOM 768 C CA . LYS A 1 94 ? -8.274 -7.237 27.853 1.00 80.69 94 LYS A CA 1
ATOM 769 C C . LYS A 1 94 ? -9.356 -8.254 28.205 1.00 80.69 94 LYS A C 1
ATOM 771 O O . LYS A 1 94 ? -9.312 -9.392 27.749 1.00 80.69 94 LYS A O 1
ATOM 776 N N . THR A 1 95 ? -10.326 -7.846 29.023 1.00 82.56 95 THR A N 1
ATOM 777 C CA . THR A 1 95 ? -11.466 -8.710 29.353 1.00 82.56 95 THR A CA 1
ATOM 778 C C . THR A 1 95 ? -12.359 -8.915 28.133 1.00 82.56 95 THR A C 1
ATOM 780 O O . THR A 1 95 ? -12.401 -8.067 27.238 1.00 82.56 95 THR A O 1
ATOM 783 N N . ASP A 1 96 ? -13.126 -10.004 28.116 1.00 83.12 96 ASP A N 1
ATOM 784 C CA . ASP A 1 96 ? -14.115 -10.260 27.065 1.00 83.12 96 ASP A CA 1
ATOM 785 C C . ASP A 1 96 ? -15.118 -9.106 26.934 1.00 83.12 96 ASP A C 1
ATOM 787 O O . ASP A 1 96 ? -15.521 -8.762 25.825 1.00 83.12 96 ASP A O 1
ATOM 791 N N . GLU A 1 97 ? -15.531 -8.495 28.046 1.00 87.12 97 GLU A N 1
ATOM 792 C CA . GLU A 1 97 ? -16.416 -7.327 28.051 1.00 87.12 97 GLU A CA 1
ATOM 793 C C . GLU A 1 97 ? -15.751 -6.134 27.367 1.00 87.12 97 GLU A C 1
ATOM 795 O O . GLU A 1 97 ? -16.362 -5.510 26.499 1.00 87.12 97 GLU A O 1
ATOM 800 N N . TRP A 1 98 ? -14.485 -5.862 27.699 1.00 85.25 98 TRP A N 1
ATOM 801 C CA . TRP A 1 98 ? -13.734 -4.777 27.079 1.00 85.25 98 TRP A CA 1
ATOM 802 C C . TRP A 1 98 ? -13.547 -5.023 25.582 1.00 85.25 98 TRP A C 1
ATOM 804 O O . TRP A 1 98 ? -13.744 -4.103 24.795 1.00 85.25 98 TRP A O 1
ATOM 814 N N . LEU A 1 99 ? -13.219 -6.255 25.176 1.00 82.31 99 LEU A N 1
ATOM 815 C CA . LEU A 1 99 ? -13.065 -6.639 23.769 1.00 82.31 99 LEU A CA 1
ATOM 816 C C . LEU A 1 99 ? -14.388 -6.568 23.002 1.00 82.31 99 LEU A C 1
ATOM 818 O O . LEU A 1 99 ? -14.391 -6.176 21.842 1.00 82.31 99 LEU A O 1
ATOM 822 N N . LYS A 1 100 ? -15.518 -6.900 23.630 1.00 77.50 100 LYS A N 1
ATOM 823 C CA . LYS A 1 100 ? -16.845 -6.738 23.013 1.00 77.50 100 LYS A CA 1
ATOM 824 C C . LYS A 1 100 ? -17.224 -5.271 22.828 1.00 77.50 100 LYS A C 1
ATOM 826 O O . LYS A 1 100 ? -17.948 -4.958 21.889 1.00 77.50 100 LYS A O 1
ATOM 831 N N . GLU A 1 101 ? -16.772 -4.397 23.722 1.00 78.19 101 GLU A N 1
ATOM 832 C CA . GLU A 1 101 ? -17.073 -2.964 23.674 1.00 78.19 101 GLU A CA 1
ATOM 833 C C . GLU A 1 101 ? -16.095 -2.172 22.787 1.00 78.19 101 GLU A C 1
ATOM 835 O O . GLU A 1 101 ? -16.509 -1.231 22.117 1.00 78.19 101 GLU A O 1
ATOM 840 N N . ASN A 1 102 ? -14.814 -2.555 22.751 1.00 77.88 102 ASN A N 1
ATOM 841 C CA . ASN A 1 102 ? -13.733 -1.766 22.142 1.00 77.88 102 ASN A CA 1
ATOM 842 C C . ASN A 1 102 ? -12.934 -2.523 21.069 1.00 77.88 102 ASN A C 1
ATOM 844 O O . ASN A 1 102 ? -12.151 -1.914 20.341 1.00 77.88 102 ASN A O 1
ATOM 848 N N . GLY A 1 103 ? -13.063 -3.848 20.999 1.00 76.75 103 GLY A N 1
ATOM 849 C CA . GLY A 1 103 ? -12.324 -4.679 20.057 1.00 76.75 103 GLY A CA 1
ATOM 850 C C . GLY A 1 103 ? -12.938 -4.647 18.660 1.00 76.75 103 GLY A C 1
ATOM 851 O O . GLY A 1 103 ? -14.152 -4.757 18.491 1.00 76.75 103 GLY A O 1
ATOM 852 N N . THR A 1 104 ? -12.080 -4.572 17.642 1.00 74.50 104 THR A N 1
ATOM 853 C CA . THR A 1 104 ? -12.484 -4.610 16.230 1.00 74.50 104 THR A CA 1
ATOM 854 C C . THR A 1 104 ? -11.891 -5.839 15.555 1.00 74.50 104 THR A C 1
ATOM 856 O O . THR A 1 104 ? -10.679 -6.052 15.577 1.00 74.50 104 THR A O 1
ATOM 859 N N . CYS A 1 105 ? -12.740 -6.656 14.929 1.00 76.25 105 CYS A N 1
ATOM 860 C CA . CYS A 1 105 ? -12.292 -7.818 14.163 1.00 76.25 105 CYS A CA 1
ATOM 861 C C . CYS A 1 105 ? -11.717 -7.377 12.809 1.00 76.25 105 CYS A C 1
ATOM 863 O O . CYS A 1 105 ? -12.366 -6.649 12.063 1.00 76.25 105 CYS A O 1
ATOM 865 N N . LEU A 1 106 ? -10.510 -7.847 12.482 1.00 81.25 106 LEU A N 1
ATOM 866 C CA . LEU A 1 106 ? -9.836 -7.581 11.200 1.00 81.25 106 LEU A CA 1
ATOM 867 C C . LEU A 1 106 ? -9.929 -8.756 10.213 1.00 81.25 106 LEU A C 1
ATOM 869 O O . LEU A 1 106 ? -9.356 -8.703 9.131 1.00 81.25 106 LEU A O 1
ATOM 873 N N . ASP A 1 107 ? -10.628 -9.830 10.582 1.00 86.19 107 ASP A N 1
ATOM 874 C CA . ASP A 1 107 ? -10.702 -11.088 9.834 1.00 86.19 107 ASP A CA 1
ATOM 875 C C . ASP A 1 107 ? -12.045 -11.291 9.111 1.00 86.19 107 ASP A C 1
ATOM 877 O O . ASP A 1 107 ? -12.327 -12.387 8.629 1.00 86.19 107 ASP A O 1
ATOM 881 N N . ASN A 1 108 ? -12.872 -10.244 9.016 1.00 93.62 108 ASN A N 1
ATOM 882 C CA . ASN A 1 108 ? -14.183 -10.291 8.360 1.00 93.62 108 ASN A CA 1
ATOM 883 C C . ASN A 1 108 ? -14.100 -10.396 6.830 1.00 93.62 108 ASN A C 1
ATOM 885 O O . ASN A 1 108 ? -15.105 -10.724 6.202 1.00 93.62 108 ASN A O 1
ATOM 889 N N . ILE A 1 109 ? -12.940 -10.104 6.229 1.00 95.69 109 ILE A N 1
ATOM 890 C CA . ILE A 1 109 ? -12.772 -10.056 4.773 1.00 95.69 109 ILE A CA 1
ATOM 891 C C . ILE A 1 109 ? -11.538 -10.817 4.294 1.00 95.69 109 ILE A C 1
ATOM 893 O O . ILE A 1 109 ? -10.507 -10.864 4.965 1.00 95.69 109 ILE A O 1
ATOM 897 N N . ARG A 1 110 ? -11.636 -11.381 3.091 1.00 96.25 110 ARG A N 1
ATOM 898 C CA . ARG A 1 110 ? -10.541 -12.037 2.366 1.00 96.25 110 ARG A CA 1
ATOM 899 C C . ARG A 1 110 ? -10.499 -11.557 0.918 1.00 96.25 110 ARG A C 1
ATOM 901 O O . ARG A 1 110 ? -11.529 -11.209 0.355 1.00 96.25 110 ARG A O 1
ATOM 908 N N . ALA A 1 111 ? -9.315 -11.554 0.312 1.00 96.88 111 ALA A N 1
ATOM 909 C CA . ALA A 1 111 ? -9.169 -11.249 -1.109 1.00 96.88 111 ALA A CA 1
ATOM 910 C C . ALA A 1 111 ? -9.414 -12.506 -1.957 1.00 96.88 111 ALA A C 1
ATOM 912 O O . ALA A 1 111 ? -8.808 -13.545 -1.688 1.00 96.88 111 ALA A O 1
ATOM 913 N N . ASP A 1 112 ? -10.227 -12.398 -3.005 1.00 97.12 112 ASP A N 1
ATOM 914 C CA . ASP A 1 112 ? -10.452 -13.461 -3.995 1.00 97.12 112 ASP A CA 1
ATOM 915 C C . ASP A 1 112 ? -10.659 -12.878 -5.404 1.00 97.12 112 ASP A C 1
ATOM 917 O O . ASP A 1 112 ? -10.544 -11.670 -5.597 1.00 97.12 112 ASP A O 1
ATOM 921 N N . GLN A 1 113 ? -10.909 -13.715 -6.409 1.00 97.50 113 GLN A N 1
ATOM 922 C CA . GLN A 1 113 ? -11.282 -13.291 -7.759 1.00 97.50 113 GLN A CA 1
ATOM 923 C C . GLN A 1 113 ? -12.625 -12.542 -7.733 1.00 97.50 113 GLN A C 1
ATOM 925 O O . GLN A 1 113 ? -13.632 -13.105 -7.318 1.00 97.50 113 GLN A O 1
ATOM 930 N N . SER A 1 114 ? -12.642 -11.285 -8.191 1.00 97.62 114 SER A N 1
ATOM 931 C CA . SER A 1 114 ? -13.860 -10.461 -8.212 1.00 97.62 114 SER A CA 1
ATOM 932 C C . SER A 1 114 ? -14.894 -11.006 -9.200 1.00 97.62 114 SER A C 1
ATOM 934 O O . SER A 1 114 ? -14.536 -11.560 -10.246 1.00 97.62 114 SER A O 1
ATOM 936 N N . THR A 1 115 ? -16.174 -10.795 -8.887 1.00 96.19 115 THR A N 1
ATOM 937 C CA . THR A 1 115 ? -17.307 -11.017 -9.798 1.00 96.19 115 THR A CA 1
ATOM 938 C C . THR A 1 115 ? -17.518 -9.860 -10.779 1.00 96.19 115 THR A C 1
ATOM 940 O O . THR A 1 115 ? -18.307 -9.990 -11.716 1.00 96.19 115 THR A O 1
ATOM 943 N N . VAL A 1 116 ? -16.826 -8.733 -10.585 1.00 94.69 116 VAL A N 1
ATOM 944 C CA . VAL A 1 116 ? -16.828 -7.599 -11.510 1.00 94.69 116 VAL A CA 1
ATOM 945 C C . VAL A 1 116 ? -15.813 -7.854 -12.618 1.00 94.69 116 VAL A C 1
ATOM 947 O O . VAL A 1 116 ? -14.620 -8.058 -12.369 1.00 94.69 116 VAL A O 1
ATOM 950 N N . ASP A 1 117 ? -16.289 -7.812 -13.861 1.00 89.56 117 ASP A N 1
ATOM 951 C CA . ASP A 1 117 ? -15.443 -7.983 -15.036 1.00 89.56 117 ASP A CA 1
ATOM 952 C C . ASP A 1 117 ? -14.272 -6.995 -15.008 1.00 89.56 117 ASP A C 1
ATOM 954 O O . ASP A 1 117 ? -14.445 -5.797 -14.793 1.00 89.56 117 ASP A O 1
ATOM 958 N N . GLN A 1 118 ? -13.065 -7.512 -15.248 1.00 86.00 118 GLN A N 1
ATOM 959 C CA . GLN A 1 118 ? -11.811 -6.746 -15.317 1.00 86.00 118 GLN A CA 1
ATOM 960 C C . GLN A 1 118 ? -11.348 -6.075 -14.009 1.00 86.00 118 GLN A C 1
ATOM 962 O O . GLN A 1 118 ? -10.245 -5.532 -13.992 1.00 86.00 118 GLN A O 1
ATOM 967 N N . ALA A 1 119 ? -12.087 -6.181 -12.900 1.00 90.44 119 ALA A N 1
ATOM 968 C CA . ALA A 1 119 ? -11.631 -5.687 -11.593 1.00 90.44 119 ALA A CA 1
ATOM 969 C C . ALA A 1 119 ? -10.466 -6.516 -11.016 1.00 90.44 119 ALA A C 1
ATOM 971 O O . ALA A 1 119 ? -9.743 -6.084 -10.119 1.00 90.44 119 ALA A O 1
ATOM 972 N N . GLY A 1 120 ? -10.251 -7.727 -11.541 1.00 94.19 120 GLY A N 1
ATOM 973 C CA . GLY A 1 120 ? -9.215 -8.631 -11.062 1.00 94.19 120 GLY A CA 1
ATOM 974 C C . GLY A 1 120 ? -9.622 -9.249 -9.730 1.00 94.19 120 GLY A C 1
ATOM 975 O O . GLY A 1 120 ? -10.303 -10.270 -9.714 1.00 94.19 120 GLY A O 1
ATOM 976 N N . ARG A 1 121 ? -9.207 -8.654 -8.612 1.00 96.62 121 ARG A N 1
ATOM 977 C CA . ARG A 1 121 ? -9.505 -9.173 -7.269 1.00 96.62 121 ARG A CA 1
ATOM 978 C C . ARG A 1 121 ? -10.566 -8.342 -6.558 1.00 96.62 121 ARG A C 1
ATOM 980 O O . ARG A 1 121 ? -10.667 -7.144 -6.787 1.00 96.62 121 ARG A O 1
ATOM 987 N N . GLY A 1 122 ? -11.338 -9.007 -5.709 1.00 97.75 122 GLY A N 1
ATOM 988 C CA . GLY A 1 122 ? -12.400 -8.451 -4.879 1.00 97.75 122 GLY A CA 1
ATOM 989 C C . GLY A 1 122 ? -12.209 -8.817 -3.410 1.00 97.75 122 GLY A C 1
ATOM 990 O O . GLY A 1 122 ? -11.450 -9.736 -3.082 1.00 97.75 122 GLY A O 1
ATOM 991 N N . ALA A 1 123 ? -12.897 -8.105 -2.523 1.00 97.81 123 ALA A N 1
ATOM 992 C CA . ALA A 1 123 ? -12.980 -8.432 -1.106 1.00 97.81 123 ALA A CA 1
ATOM 993 C C . ALA A 1 123 ? -14.286 -9.177 -0.813 1.00 97.81 123 ALA A C 1
ATOM 995 O O . ALA A 1 123 ? -15.364 -8.718 -1.178 1.00 97.81 123 ALA A O 1
ATOM 996 N N . PHE A 1 124 ? -14.185 -10.307 -0.123 1.00 98.38 124 PHE A N 1
ATOM 997 C CA . PHE A 1 124 ? -15.301 -11.203 0.169 1.00 98.38 124 PHE A CA 1
ATOM 998 C C . PHE A 1 124 ? -15.446 -11.396 1.669 1.00 98.38 124 PHE A C 1
ATOM 1000 O O . PHE A 1 124 ? -14.440 -11.496 2.378 1.00 98.38 124 PHE A O 1
ATOM 1007 N N . ALA A 1 125 ? -16.684 -11.475 2.148 1.00 97.81 125 ALA A N 1
ATOM 1008 C CA . ALA A 1 125 ? -16.960 -11.739 3.551 1.00 97.81 125 ALA A CA 1
ATOM 1009 C C . ALA A 1 125 ? -16.527 -13.165 3.938 1.00 97.81 125 ALA A C 1
ATOM 1011 O O . ALA A 1 125 ? -16.844 -14.134 3.253 1.00 97.81 125 ALA A O 1
ATOM 1012 N N . THR A 1 126 ? -15.824 -13.313 5.060 1.00 96.81 126 THR A N 1
ATOM 1013 C CA . THR A 1 126 ? -15.385 -14.624 5.588 1.00 96.81 126 THR A CA 1
ATOM 1014 C C . THR A 1 126 ? -16.429 -15.300 6.473 1.00 96.81 126 THR A C 1
ATOM 1016 O O . THR A 1 126 ? -16.212 -16.404 6.961 1.00 96.81 126 THR A O 1
ATOM 1019 N N . ARG A 1 127 ? -17.524 -14.595 6.761 1.00 95.81 127 ARG A N 1
ATOM 1020 C CA . ARG A 1 127 ? -18.635 -15.017 7.616 1.00 95.81 127 ARG A CA 1
ATOM 1021 C C . ARG A 1 127 ? -19.844 -14.140 7.324 1.00 95.81 127 ARG A C 1
ATOM 1023 O O . ARG A 1 127 ? -19.711 -13.073 6.730 1.00 95.81 127 ARG A O 1
ATOM 1030 N N . LYS A 1 128 ? -21.013 -14.533 7.825 1.00 97.31 128 LYS A N 1
ATOM 1031 C CA . LYS A 1 128 ? -22.204 -13.679 7.780 1.00 97.31 128 LYS A CA 1
ATOM 1032 C C . LYS A 1 128 ? -22.010 -12.405 8.616 1.00 97.31 128 LYS A C 1
ATOM 1034 O O . LYS A 1 128 ? -21.735 -12.490 9.815 1.00 97.31 128 LYS A O 1
ATOM 1039 N N . LEU A 1 129 ? -22.246 -11.243 8.011 1.00 96.81 129 LEU A N 1
ATOM 1040 C CA . LEU A 1 129 ? -22.213 -9.928 8.657 1.00 96.81 129 LEU A CA 1
ATOM 1041 C C . LEU A 1 129 ? -23.622 -9.333 8.662 1.00 96.81 129 LEU A C 1
ATOM 1043 O O . LEU A 1 129 ? -24.331 -9.374 7.658 1.00 96.81 129 LEU A O 1
ATOM 1047 N N . LYS A 1 130 ? -24.055 -8.795 9.803 1.00 97.00 130 LYS A N 1
ATOM 1048 C CA . LYS A 1 130 ? -25.361 -8.130 9.902 1.00 97.00 130 LYS A CA 1
ATOM 1049 C C . LYS A 1 130 ? -25.261 -6.687 9.431 1.00 97.00 130 LYS A C 1
ATOM 1051 O O . LYS A 1 130 ? -24.223 -6.050 9.635 1.00 97.00 130 LYS A O 1
ATOM 1056 N N . GLN A 1 131 ? -26.364 -6.147 8.927 1.00 97.62 131 GLN A N 1
ATOM 1057 C CA . GLN A 1 131 ? -26.501 -4.711 8.697 1.00 97.62 131 GLN A CA 1
ATOM 1058 C C . GLN A 1 131 ? -26.059 -3.903 9.934 1.00 97.62 131 GLN A C 1
ATOM 1060 O O . GLN A 1 131 ? -26.410 -4.230 11.068 1.00 97.62 131 GLN A O 1
ATOM 1065 N N . GLY A 1 132 ? -25.288 -2.843 9.705 1.00 94.75 132 GLY A N 1
ATOM 1066 C CA . GLY A 1 132 ? -24.730 -1.951 10.722 1.00 94.75 132 GLY A CA 1
ATOM 1067 C C . GLY A 1 132 ? -23.412 -2.423 11.339 1.00 94.75 132 GLY A C 1
ATOM 1068 O O . GLY A 1 132 ? -22.820 -1.682 12.117 1.00 94.75 132 GLY A O 1
ATOM 1069 N N . THR A 1 133 ? -22.933 -3.624 11.003 1.00 92.12 133 THR A N 1
ATOM 1070 C CA . THR A 1 133 ? -21.664 -4.148 11.533 1.00 92.12 133 THR A CA 1
ATOM 1071 C C . THR A 1 133 ? -20.476 -3.480 10.842 1.00 92.12 133 THR A C 1
ATOM 1073 O O . THR A 1 133 ? -20.472 -3.339 9.617 1.00 92.12 133 THR A O 1
ATOM 1076 N N . ALA A 1 134 ? -19.449 -3.118 11.615 1.00 92.25 134 ALA A N 1
ATOM 1077 C CA . ALA A 1 134 ? -18.164 -2.706 11.068 1.00 92.25 134 ALA A CA 1
ATOM 1078 C C . ALA A 1 134 ? -17.459 -3.904 10.417 1.00 92.25 134 ALA A C 1
ATOM 1080 O O . ALA A 1 134 ? -17.159 -4.904 11.068 1.00 92.25 134 ALA A O 1
ATOM 1081 N N . ILE A 1 135 ? -17.223 -3.799 9.113 1.00 95.06 135 ILE A N 1
ATOM 1082 C CA . ILE A 1 135 ? -16.558 -4.810 8.296 1.00 95.06 135 ILE A CA 1
ATOM 1083 C C . ILE A 1 135 ? -15.052 -4.736 8.530 1.00 95.06 135 ILE A C 1
ATOM 1085 O O . ILE A 1 135 ? -14.443 -5.731 8.915 1.00 95.06 135 ILE A O 1
ATOM 1089 N N . ALA A 1 136 ? -14.460 -3.561 8.312 1.00 93.88 136 ALA A N 1
ATOM 1090 C CA . ALA A 1 136 ? -13.032 -3.336 8.483 1.00 93.88 136 ALA A CA 1
ATOM 1091 C C . ALA A 1 136 ? -12.743 -1.859 8.796 1.00 93.88 136 ALA A C 1
ATOM 1093 O O . ALA A 1 136 ? -13.363 -0.975 8.193 1.00 93.88 136 ALA A O 1
ATOM 1094 N N . PRO A 1 137 ? -11.785 -1.568 9.692 1.00 92.88 137 PRO A N 1
ATOM 1095 C CA . PRO A 1 137 ? -11.261 -0.226 9.857 1.00 92.88 137 PRO A CA 1
ATOM 1096 C C . PRO A 1 137 ? -10.299 0.116 8.713 1.00 92.88 137 PRO A C 1
ATOM 1098 O O . PRO A 1 137 ? -9.587 -0.738 8.178 1.00 92.88 137 PRO A O 1
ATOM 1101 N N . LEU A 1 138 ? -10.242 1.402 8.396 1.00 92.94 138 LEU A N 1
ATOM 1102 C CA . LEU A 1 138 ? -9.387 2.036 7.404 1.00 92.94 138 LEU A CA 1
ATOM 1103 C C . LEU A 1 138 ? -8.553 3.127 8.085 1.00 92.94 138 LEU A C 1
ATOM 1105 O O . LEU A 1 138 ? -8.883 4.312 7.983 1.00 92.94 138 LEU A O 1
ATOM 1109 N N . PRO A 1 139 ? -7.486 2.768 8.812 1.00 92.31 139 PRO A N 1
ATOM 1110 C CA . PRO A 1 139 ? -6.509 3.752 9.245 1.00 92.31 139 PRO A CA 1
ATOM 1111 C C . PRO A 1 139 ? -5.913 4.474 8.030 1.00 92.31 139 PRO A C 1
ATOM 1113 O O . PRO A 1 139 ? -5.527 3.824 7.054 1.00 92.31 139 PRO A O 1
ATOM 1116 N N . MET A 1 140 ? -5.863 5.805 8.085 1.00 93.00 140 MET A N 1
ATOM 1117 C CA . MET A 1 140 ? -5.550 6.660 6.940 1.00 93.00 140 MET A CA 1
ATOM 1118 C C . MET A 1 140 ? -4.201 7.352 7.070 1.00 93.00 140 MET A C 1
ATOM 1120 O O . MET A 1 140 ? -3.893 7.967 8.091 1.00 93.00 140 MET A O 1
ATOM 1124 N N . ILE A 1 141 ? -3.446 7.330 5.977 1.00 93.62 141 ILE A N 1
ATOM 1125 C CA . ILE A 1 141 ? -2.297 8.202 5.747 1.00 93.62 141 ILE A CA 1
ATOM 1126 C C . ILE A 1 141 ? -2.789 9.414 4.959 1.00 93.62 141 ILE A C 1
ATOM 1128 O O . ILE A 1 141 ? -3.337 9.261 3.866 1.00 93.62 141 ILE A O 1
ATOM 1132 N N . HIS A 1 142 ? -2.593 10.616 5.498 1.00 93.56 142 HIS A N 1
ATOM 1133 C CA . HIS A 1 142 ? -2.867 11.854 4.776 1.00 93.56 142 HIS A CA 1
ATOM 1134 C C . HIS A 1 142 ? -1.744 12.177 3.794 1.00 93.56 142 HIS A C 1
ATOM 1136 O O . HIS A 1 142 ? -0.560 12.052 4.101 1.00 93.56 142 HIS A O 1
ATOM 1142 N N . MET A 1 143 ? -2.126 12.612 2.598 1.00 94.12 143 MET A N 1
ATOM 1143 C CA . MET A 1 143 ? -1.209 12.997 1.533 1.00 94.12 143 MET A CA 1
ATOM 1144 C C . MET A 1 143 ? -1.716 14.250 0.830 1.00 94.12 143 MET A C 1
ATOM 1146 O O . MET A 1 143 ? -2.919 14.446 0.661 1.00 94.12 143 MET A O 1
ATOM 1150 N N . ASP A 1 144 ? -0.781 15.074 0.374 1.00 94.31 144 ASP A N 1
ATOM 1151 C CA . ASP A 1 144 ? -1.070 16.191 -0.518 1.00 94.31 144 ASP A CA 1
ATOM 1152 C C . ASP A 1 144 ? -1.234 15.666 -1.955 1.00 94.31 144 ASP A C 1
ATOM 1154 O O . ASP A 1 144 ? -0.319 15.066 -2.533 1.00 94.31 144 ASP A O 1
ATOM 1158 N N . ARG A 1 145 ? -2.408 15.913 -2.544 1.00 94.50 145 ARG A N 1
ATOM 1159 C CA . ARG A 1 145 ? -2.787 15.552 -3.918 1.00 94.50 145 ARG A CA 1
ATOM 1160 C C . ARG A 1 145 ? -1.750 15.990 -4.949 1.00 94.50 145 ARG A C 1
ATOM 1162 O O . ARG A 1 145 ? -1.524 15.271 -5.928 1.00 94.50 145 ARG A O 1
ATOM 1169 N N . HIS A 1 146 ? -1.101 17.134 -4.746 1.00 92.00 146 HIS A N 1
ATOM 1170 C CA . HIS A 1 146 ? -0.088 17.651 -5.665 1.00 92.00 146 HIS A CA 1
ATOM 1171 C C . HIS A 1 146 ? 1.175 16.785 -5.696 1.00 92.00 146 HIS A C 1
ATOM 1173 O O . HIS A 1 146 ? 1.847 16.720 -6.724 1.00 92.00 146 HIS A O 1
ATOM 1179 N N . LYS A 1 147 ? 1.475 16.046 -4.621 1.00 91.62 147 LYS A N 1
ATOM 1180 C CA . LYS A 1 147 ? 2.623 15.123 -4.567 1.00 91.62 147 LYS A CA 1
ATOM 1181 C C . LYS A 1 147 ? 2.432 13.880 -5.431 1.00 91.62 147 LYS A C 1
ATOM 1183 O O . LYS A 1 147 ? 3.410 13.215 -5.760 1.00 91.62 147 LYS A O 1
ATOM 1188 N N . LEU A 1 148 ? 1.195 13.582 -5.832 1.00 92.31 148 LEU A N 1
ATOM 1189 C CA . LEU A 1 148 ? 0.896 12.487 -6.752 1.00 92.31 148 LEU A CA 1
ATOM 1190 C C . LEU A 1 148 ? 0.967 12.904 -8.224 1.00 92.31 148 LEU A C 1
ATOM 1192 O O . LEU A 1 148 ? 0.678 12.081 -9.087 1.00 92.31 148 LEU A O 1
ATOM 1196 N N . GLN A 1 149 ? 1.323 14.149 -8.542 1.00 90.81 149 GLN A N 1
ATOM 1197 C CA . GLN A 1 149 ? 1.496 14.584 -9.927 1.00 90.81 149 GLN A CA 1
ATOM 1198 C C . GLN A 1 149 ? 2.803 14.034 -10.513 1.00 90.81 149 GLN A C 1
ATOM 1200 O O . GLN A 1 149 ? 3.859 14.090 -9.885 1.00 90.81 149 GLN A O 1
ATOM 1205 N N . ILE A 1 150 ? 2.721 13.504 -11.730 1.00 86.62 150 ILE A N 1
ATOM 1206 C CA . ILE A 1 150 ? 3.855 13.056 -12.536 1.00 86.62 150 ILE A CA 1
ATOM 1207 C C . ILE A 1 150 ? 4.148 14.140 -13.570 1.00 86.62 150 ILE A C 1
ATOM 1209 O O . ILE A 1 150 ? 3.243 14.620 -14.255 1.00 86.62 150 ILE A O 1
ATOM 1213 N N . PHE A 1 151 ? 5.419 14.511 -13.684 1.00 85.44 151 PHE A N 1
ATOM 1214 C CA . PHE A 1 151 ? 5.909 15.510 -14.628 1.00 85.44 151 PHE A CA 1
ATOM 1215 C C . PHE A 1 151 ? 6.800 14.835 -15.665 1.00 85.44 151 PHE A C 1
ATOM 1217 O O . PHE A 1 151 ? 7.596 13.958 -15.328 1.00 85.44 151 PHE A O 1
ATOM 1224 N N . GLU A 1 152 ? 6.669 15.260 -16.916 1.00 80.81 152 GLU A N 1
ATOM 1225 C CA . GLU A 1 152 ? 7.610 14.892 -17.970 1.00 80.81 152 GLU A CA 1
ATOM 1226 C C . GLU A 1 152 ? 8.869 15.754 -17.877 1.00 80.81 152 GLU A C 1
ATOM 1228 O O . GLU A 1 152 ? 8.828 16.916 -17.462 1.00 80.81 152 GLU A O 1
ATOM 1233 N N . GLU A 1 153 ? 10.006 15.192 -18.280 1.00 77.75 153 GLU A N 1
ATOM 1234 C CA . GLU A 1 153 ? 11.276 15.908 -18.259 1.00 77.75 153 GLU A CA 1
ATOM 1235 C C . GLU A 1 153 ? 11.200 17.187 -19.110 1.00 77.75 153 GLU A C 1
ATOM 1237 O O . GLU A 1 153 ? 10.825 17.167 -20.281 1.00 77.75 153 GLU A O 1
ATOM 1242 N N . GLY A 1 154 ? 11.534 18.328 -18.502 1.00 77.12 154 GLY A N 1
ATOM 1243 C CA . GLY A 1 154 ? 11.482 19.635 -19.161 1.00 77.12 154 GLY A CA 1
ATOM 1244 C C . GLY A 1 154 ? 10.079 20.238 -19.312 1.00 77.12 154 GLY A C 1
ATOM 1245 O O . GLY A 1 154 ? 9.970 21.357 -19.816 1.00 77.12 154 GLY A O 1
ATOM 1246 N N . ASN A 1 155 ? 9.021 19.562 -18.848 1.00 77.38 155 ASN A N 1
ATOM 1247 C CA . ASN A 1 155 ? 7.654 20.073 -18.884 1.00 77.38 155 ASN A CA 1
ATOM 1248 C C . ASN A 1 155 ? 7.152 20.404 -17.463 1.00 77.38 155 ASN A C 1
ATOM 1250 O O . ASN A 1 155 ? 6.931 19.501 -16.656 1.00 77.38 155 ASN A O 1
ATOM 1254 N N . PRO A 1 156 ? 6.925 21.689 -17.129 1.00 77.81 156 PRO A N 1
ATOM 1255 C CA . PRO A 1 156 ? 6.423 22.076 -15.809 1.00 77.81 156 PRO A CA 1
ATOM 1256 C C . PRO A 1 156 ? 4.943 21.723 -15.606 1.00 77.81 156 PRO A C 1
ATOM 1258 O O . PRO A 1 156 ? 4.422 21.858 -14.500 1.00 77.81 156 PRO A O 1
ATOM 1261 N N . LYS A 1 157 ? 4.236 21.310 -16.665 1.00 80.50 157 LYS A N 1
ATOM 1262 C CA . LYS A 1 157 ? 2.852 20.860 -16.573 1.00 80.50 157 LYS A CA 1
ATOM 1263 C C . LYS A 1 157 ? 2.829 19.382 -16.193 1.00 80.50 157 LYS A C 1
ATOM 1265 O O . LYS A 1 157 ? 3.453 18.562 -16.860 1.00 80.50 157 LYS A O 1
ATOM 1270 N N . ALA A 1 158 ? 2.069 19.053 -15.150 1.00 79.44 158 ALA A N 1
ATOM 1271 C CA . ALA A 1 158 ? 1.802 17.667 -14.793 1.00 79.44 158 ALA A CA 1
ATOM 1272 C C . ALA A 1 158 ? 1.196 16.927 -15.999 1.00 79.44 158 ALA A C 1
ATOM 1274 O O . ALA A 1 158 ? 0.225 17.406 -16.592 1.00 79.44 158 ALA A O 1
ATOM 1275 N N . SER A 1 159 ? 1.786 15.785 -16.349 1.00 81.50 159 SER A N 1
ATOM 1276 C CA . SER A 1 159 ? 1.318 14.916 -17.430 1.00 81.50 159 SER A CA 1
ATOM 1277 C C . SER A 1 159 ? 0.092 14.124 -16.966 1.00 81.50 159 SER A C 1
ATOM 1279 O O . SER A 1 159 ? -0.988 14.224 -17.545 1.00 81.50 159 SER A O 1
ATOM 1281 N N . HIS A 1 160 ? 0.215 13.430 -15.833 1.00 86.19 160 HIS A N 1
ATOM 1282 C CA . HIS A 1 160 ? -0.860 12.658 -15.203 1.00 86.19 160 HIS A CA 1
ATOM 1283 C C . HIS A 1 160 ? -0.566 12.445 -13.707 1.00 86.19 160 HIS A C 1
ATOM 1285 O O . HIS A 1 160 ? 0.412 12.969 -13.180 1.00 86.19 160 HIS A O 1
ATOM 1291 N N . GLN A 1 161 ? -1.415 11.707 -12.988 1.00 90.81 161 GLN A N 1
ATOM 1292 C CA . GLN A 1 161 ? -1.198 11.370 -11.572 1.00 90.81 161 GLN A CA 1
ATOM 1293 C C . GLN A 1 161 ? -0.572 9.971 -11.397 1.00 90.81 161 GLN A C 1
ATOM 1295 O O . GLN A 1 161 ? -0.501 9.184 -12.341 1.00 90.81 161 GLN A O 1
ATOM 1300 N N . GLN A 1 162 ? -0.088 9.643 -10.202 1.00 92.31 162 GLN A N 1
ATOM 1301 C CA . GLN A 1 162 ? 0.358 8.292 -9.836 1.00 92.31 162 GLN A CA 1
ATOM 1302 C C . GLN A 1 162 ? -0.847 7.350 -9.647 1.00 92.31 162 GLN A C 1
ATOM 1304 O O . GLN A 1 162 ? -1.898 7.792 -9.180 1.00 92.31 162 GLN A O 1
ATOM 1309 N N . MET A 1 163 ? -0.717 6.047 -9.951 1.00 93.25 163 MET A N 1
ATOM 1310 C CA . MET A 1 163 ? -1.864 5.118 -9.851 1.00 93.25 163 MET A CA 1
ATOM 1311 C C . MET A 1 163 ? -2.334 4.858 -8.417 1.00 93.25 163 MET A C 1
ATOM 1313 O O . MET A 1 163 ? -3.449 4.378 -8.234 1.00 93.25 163 MET A O 1
ATOM 1317 N N . ILE A 1 164 ? -1.532 5.189 -7.396 1.00 93.94 164 ILE A N 1
ATOM 1318 C CA . ILE A 1 164 ? -1.959 5.092 -5.987 1.00 93.94 164 ILE A CA 1
ATOM 1319 C C . ILE A 1 164 ? -3.222 5.922 -5.703 1.00 93.94 164 ILE A C 1
ATOM 1321 O O . ILE A 1 164 ? -3.966 5.620 -4.771 1.00 93.94 164 ILE A O 1
ATOM 1325 N N . LEU A 1 165 ? -3.517 6.913 -6.553 1.00 95.69 165 LEU A N 1
ATOM 1326 C CA . LEU A 1 165 ? -4.763 7.668 -6.513 1.00 95.69 165 LEU A CA 1
ATOM 1327 C C . LEU A 1 165 ? -6.007 6.764 -6.543 1.00 95.69 165 LEU A C 1
ATOM 1329 O O . LEU A 1 165 ? -6.936 7.029 -5.793 1.00 95.69 165 LEU A O 1
ATOM 1333 N N . ASN A 1 166 ? -5.995 5.670 -7.316 1.00 95.75 166 ASN A N 1
ATOM 1334 C CA . ASN A 1 166 ? -7.129 4.734 -7.429 1.00 95.75 166 ASN A CA 1
ATOM 1335 C C . ASN A 1 166 ? -7.497 4.034 -6.116 1.00 95.75 166 ASN A C 1
ATOM 1337 O O . ASN A 1 166 ? -8.581 3.473 -6.001 1.00 95.75 166 ASN A O 1
ATOM 1341 N N . TYR A 1 167 ? -6.586 4.053 -5.147 1.00 95.94 167 TYR A N 1
ATOM 1342 C CA . TYR A 1 167 ? -6.750 3.450 -3.827 1.00 95.94 167 TYR A CA 1
ATOM 1343 C C . TYR A 1 167 ? -6.825 4.513 -2.727 1.00 95.94 167 TYR A C 1
ATOM 1345 O O . TYR A 1 167 ? -6.813 4.190 -1.545 1.00 95.94 167 TYR A O 1
ATOM 1353 N N . SER A 1 168 ? -6.851 5.791 -3.103 1.00 97.19 168 SER A N 1
ATOM 1354 C CA . SER A 1 168 ? -6.932 6.910 -2.174 1.00 97.19 168 SER A CA 1
ATOM 1355 C C . SER A 1 168 ? -8.363 7.426 -2.111 1.00 97.19 168 SER A C 1
ATOM 1357 O O . SER A 1 168 ? -9.041 7.527 -3.131 1.00 97.19 168 SER A O 1
ATOM 1359 N N . TYR A 1 169 ? -8.799 7.795 -0.916 1.00 97.50 169 TYR A N 1
ATOM 1360 C CA . TYR A 1 169 ? -10.057 8.477 -0.665 1.00 97.50 169 TYR A CA 1
ATOM 1361 C C . TYR A 1 169 ? -9.839 9.986 -0.717 1.00 97.50 169 TYR A C 1
ATOM 1363 O O . TYR A 1 169 ? -8.842 10.496 -0.201 1.00 97.50 169 TYR A O 1
ATOM 1371 N N . GLY A 1 170 ? -10.764 10.721 -1.321 1.00 96.69 170 GLY A N 1
ATOM 1372 C CA . GLY A 1 170 ? -10.621 12.163 -1.462 1.00 96.69 170 GLY A CA 1
ATOM 1373 C C . GLY A 1 170 ? -11.913 12.877 -1.809 1.00 96.69 170 GLY A C 1
ATOM 1374 O O . GLY A 1 170 ? -12.995 12.293 -1.871 1.00 96.69 170 GLY A O 1
ATOM 1375 N N . HIS A 1 171 ? -11.780 14.177 -2.037 1.00 96.44 171 HIS A N 1
ATOM 1376 C CA . HIS A 1 171 ? -12.863 15.037 -2.485 1.00 96.44 171 HIS A CA 1
ATOM 1377 C C . HIS A 1 171 ? -12.343 15.977 -3.574 1.00 96.44 171 HIS A C 1
ATOM 1379 O O . HIS A 1 171 ? -11.237 16.510 -3.456 1.00 96.44 171 HIS A O 1
ATOM 1385 N N . LYS A 1 172 ? -13.146 16.209 -4.620 1.00 94.44 172 LYS A N 1
ATOM 1386 C CA . LYS A 1 172 ? -12.773 17.047 -5.778 1.00 94.44 172 LYS A CA 1
ATOM 1387 C C . LYS A 1 172 ? -12.361 18.473 -5.392 1.00 94.44 172 LYS A C 1
ATOM 1389 O O . LYS A 1 172 ? -11.476 19.052 -6.007 1.00 94.44 172 LYS A O 1
ATOM 1394 N N . ASP A 1 173 ? -12.978 18.999 -4.337 1.00 96.69 173 ASP A N 1
ATOM 1395 C CA . ASP A 1 173 ? -12.725 20.349 -3.830 1.00 96.69 173 ASP A CA 1
ATOM 1396 C C . ASP A 1 173 ? -11.611 20.381 -2.766 1.00 96.69 173 ASP A C 1
ATOM 1398 O O . ASP A 1 173 ? -11.503 21.362 -2.041 1.00 96.69 173 ASP A O 1
ATOM 1402 N N . SER A 1 174 ? -10.809 19.320 -2.625 1.00 96.88 174 SER A N 1
ATOM 1403 C CA . SER A 1 174 ? -9.770 19.206 -1.596 1.00 96.88 174 SER A CA 1
ATOM 1404 C C . SER A 1 174 ? -8.409 18.801 -2.161 1.00 96.88 174 SER A C 1
ATOM 1406 O O . SER A 1 174 ? -8.304 17.900 -3.006 1.00 96.88 174 SER A O 1
ATOM 1408 N N . SER A 1 175 ? -7.350 19.421 -1.642 1.00 96.38 175 SER A N 1
ATOM 1409 C CA . SER A 1 175 ? -5.964 18.981 -1.833 1.00 96.38 175 SER A CA 1
ATOM 1410 C C . SER A 1 175 ? -5.598 17.762 -0.974 1.00 96.38 175 SER A C 1
ATOM 1412 O O . SER A 1 175 ? -4.567 17.136 -1.216 1.00 96.38 175 SER A O 1
ATOM 1414 N N . LEU A 1 176 ? -6.433 17.383 -0.002 1.00 96.12 176 LEU A N 1
ATOM 1415 C CA . LEU A 1 176 ? -6.207 16.250 0.891 1.00 96.12 176 LEU A CA 1
ATOM 1416 C C . LEU A 1 176 ? -6.658 14.930 0.255 1.00 96.12 176 LEU A C 1
ATOM 1418 O O . LEU A 1 176 ? -7.816 14.766 -0.135 1.00 96.12 176 LEU A O 1
ATOM 1422 N N . LEU A 1 177 ? -5.738 13.969 0.217 1.00 97.06 177 LEU A N 1
ATOM 1423 C CA . LEU A 1 177 ? -6.004 12.562 -0.069 1.00 97.06 177 LEU A CA 1
ATOM 1424 C C . LEU A 1 177 ? -5.732 11.715 1.172 1.00 97.06 177 LEU A C 1
ATOM 1426 O O . LEU A 1 177 ? -4.831 12.009 1.957 1.00 97.06 177 LEU A O 1
ATOM 1430 N N . LEU A 1 178 ? -6.498 10.641 1.323 1.00 96.06 178 LEU A N 1
ATOM 1431 C CA . LEU A 1 178 ? -6.417 9.705 2.435 1.00 96.06 178 LEU A CA 1
ATOM 1432 C C . LEU A 1 178 ? -6.198 8.297 1.891 1.00 96.06 178 LEU A C 1
ATOM 1434 O O . LEU A 1 178 ? -7.076 7.728 1.248 1.00 96.06 178 LEU A O 1
ATOM 1438 N N . PHE A 1 179 ? -5.023 7.731 2.133 1.00 96.19 179 PHE A N 1
ATOM 1439 C CA . PHE A 1 179 ? -4.696 6.378 1.700 1.00 96.19 179 PHE A CA 1
ATOM 1440 C C . PHE A 1 179 ? -4.870 5.385 2.856 1.00 96.19 179 PHE A C 1
ATOM 1442 O O . PHE A 1 179 ? -4.210 5.545 3.889 1.00 96.19 179 PHE A O 1
ATOM 1449 N N . PRO A 1 180 ? -5.724 4.357 2.712 1.00 95.44 180 PRO A N 1
ATOM 1450 C CA . PRO A 1 180 ? -5.907 3.344 3.734 1.00 95.44 180 PRO A CA 1
ATOM 1451 C C . PRO A 1 180 ? -4.763 2.323 3.695 1.00 95.44 180 PRO A C 1
ATOM 1453 O O . PRO A 1 180 ? -4.430 1.768 2.646 1.00 95.44 180 PRO A O 1
ATOM 1456 N N . TYR A 1 181 ? -4.204 2.005 4.860 1.00 90.31 181 TYR A N 1
ATOM 1457 C CA . TYR A 1 181 ? -3.145 0.990 4.986 1.00 90.31 181 TYR A CA 1
ATOM 1458 C C . TYR A 1 181 ? -3.608 -0.298 5.684 1.00 90.31 181 TYR A C 1
ATOM 1460 O O . TYR A 1 181 ? -2.791 -1.123 6.094 1.00 90.31 181 TYR A O 1
ATOM 1468 N N . SER A 1 182 ? -4.923 -0.489 5.811 1.00 89.69 182 SER A N 1
ATOM 1469 C CA . SER A 1 182 ? -5.498 -1.722 6.354 1.00 89.69 182 SER A CA 1
ATOM 1470 C C . SER A 1 182 ? -5.317 -2.897 5.376 1.00 89.69 182 SER A C 1
ATOM 1472 O O . SER A 1 182 ? -5.389 -2.699 4.159 1.00 89.69 182 SER A O 1
ATOM 1474 N N . PRO A 1 183 ? -5.092 -4.135 5.851 1.00 87.50 183 PRO A N 1
ATOM 1475 C CA . PRO A 1 183 ? -5.015 -5.299 4.976 1.00 87.50 183 PRO A CA 1
ATOM 1476 C C . PRO A 1 183 ? -6.321 -5.531 4.209 1.00 87.50 183 PRO A C 1
ATOM 1478 O O . PRO A 1 183 ? -7.407 -5.371 4.753 1.00 87.50 183 PRO A O 1
ATOM 1481 N N . VAL A 1 184 ? -6.217 -5.982 2.957 1.00 92.75 184 VAL A N 1
ATOM 1482 C CA . VAL A 1 184 ? -7.333 -6.463 2.111 1.00 92.75 184 VAL A CA 1
ATOM 1483 C C . VAL A 1 184 ? -8.373 -5.407 1.691 1.00 92.75 184 VAL A C 1
ATOM 1485 O O . VAL A 1 184 ? -8.994 -5.570 0.645 1.00 92.75 184 VAL A O 1
ATOM 1488 N N . VAL A 1 185 ? -8.526 -4.293 2.407 1.00 94.56 185 VAL A N 1
ATOM 1489 C CA . VAL A 1 185 ? -9.557 -3.274 2.117 1.00 94.56 185 VAL A CA 1
ATOM 1490 C C . VAL A 1 185 ? -9.432 -2.640 0.731 1.00 94.56 185 VAL A C 1
ATOM 1492 O O . VAL A 1 185 ? -10.434 -2.269 0.136 1.00 94.56 185 VAL A O 1
ATOM 1495 N N . ASN A 1 186 ? -8.215 -2.582 0.185 1.00 95.44 186 ASN A N 1
ATOM 1496 C CA . ASN A 1 186 ? -7.943 -2.072 -1.162 1.00 95.44 186 ASN A CA 1
ATOM 1497 C C . ASN A 1 186 ? -8.451 -2.998 -2.287 1.00 95.44 186 ASN A C 1
ATOM 1499 O O . ASN A 1 186 ? -8.334 -2.641 -3.454 1.00 95.44 186 ASN A O 1
ATOM 1503 N N . TYR A 1 187 ? -8.998 -4.174 -1.953 1.00 96.81 187 TYR A N 1
ATOM 1504 C CA . TYR A 1 187 ? -9.711 -5.049 -2.890 1.00 96.81 187 TYR A CA 1
ATOM 1505 C C . TYR A 1 187 ? -11.235 -4.860 -2.851 1.00 96.81 187 TYR A C 1
ATOM 1507 O O . TYR A 1 187 ? -11.936 -5.513 -3.618 1.00 96.81 187 TYR A O 1
ATOM 1515 N N . ILE A 1 188 ? -11.780 -4.032 -1.952 1.00 97.62 188 ILE A N 1
ATOM 1516 C CA . ILE A 1 188 ? -13.217 -3.727 -1.949 1.00 97.62 188 ILE A CA 1
ATOM 1517 C C . ILE A 1 188 ? -13.496 -2.878 -3.185 1.00 97.62 188 ILE A C 1
ATOM 1519 O O . ILE A 1 188 ? -12.993 -1.768 -3.269 1.00 97.62 188 ILE A O 1
ATOM 1523 N N . ASN A 1 189 ? -14.278 -3.395 -4.129 1.00 97.75 189 ASN A N 1
ATOM 1524 C CA . ASN A 1 189 ? -14.523 -2.735 -5.409 1.00 97.75 189 ASN A CA 1
ATOM 1525 C C . ASN A 1 189 ? -15.753 -1.818 -5.373 1.00 97.75 189 ASN A C 1
ATOM 1527 O O . ASN A 1 189 ? -16.613 -1.910 -4.494 1.00 97.75 189 ASN A O 1
ATOM 1531 N N . ASN A 1 190 ? -15.869 -0.984 -6.405 1.00 96.94 190 ASN A N 1
ATOM 1532 C CA . ASN A 1 190 ? -17.128 -0.348 -6.776 1.00 96.94 190 ASN A CA 1
ATOM 1533 C C . ASN A 1 190 ? -18.050 -1.321 -7.518 1.00 96.94 190 ASN A C 1
ATOM 1535 O O . ASN A 1 190 ? -17.589 -2.263 -8.168 1.00 96.94 190 ASN A O 1
ATOM 1539 N N . ASN A 1 191 ? -19.351 -1.033 -7.504 1.00 95.75 191 ASN A N 1
ATOM 1540 C CA . ASN A 1 191 ? -20.298 -1.621 -8.442 1.00 95.75 191 ASN A CA 1
ATOM 1541 C C . ASN A 1 191 ? -21.099 -0.517 -9.145 1.00 95.75 191 ASN A C 1
ATOM 1543 O O . ASN A 1 191 ? -21.656 0.367 -8.493 1.00 95.75 191 ASN A O 1
ATOM 1547 N N . ILE A 1 192 ? -21.165 -0.577 -10.480 1.00 91.88 192 ILE A N 1
ATOM 1548 C CA . ILE A 1 192 ? -21.983 0.350 -11.282 1.00 91.88 192 ILE A CA 1
ATOM 1549 C C . ILE A 1 192 ? -23.469 0.131 -10.976 1.00 91.88 192 ILE A C 1
ATOM 1551 O O . ILE A 1 192 ? -24.246 1.082 -10.932 1.00 91.88 192 ILE A O 1
ATOM 1555 N N . ASP A 1 193 ? -23.861 -1.123 -10.738 1.00 95.00 193 ASP A N 1
ATOM 1556 C CA . ASP A 1 193 ? -25.189 -1.452 -10.243 1.00 95.00 193 ASP A CA 1
ATOM 1557 C C . ASP A 1 193 ? -25.257 -1.153 -8.739 1.00 95.00 193 ASP A C 1
ATOM 1559 O O . ASP A 1 193 ? -24.818 -1.941 -7.895 1.00 95.00 193 ASP A O 1
ATOM 1563 N N . LYS A 1 194 ? -25.810 0.017 -8.404 1.00 94.81 194 LYS A N 1
ATOM 1564 C CA . LYS A 1 194 ? -25.896 0.505 -7.022 1.00 94.81 194 LYS A CA 1
ATOM 1565 C C . LYS A 1 194 ? -26.786 -0.361 -6.131 1.00 94.81 194 LYS A C 1
ATOM 1567 O O . LYS A 1 194 ? -26.639 -0.304 -4.914 1.00 94.81 194 LYS A O 1
ATOM 1572 N N . GLU A 1 195 ? -27.636 -1.224 -6.691 1.00 96.06 195 GLU A N 1
ATOM 1573 C CA . GLU A 1 195 ? -28.395 -2.198 -5.896 1.00 96.06 195 GLU A CA 1
ATOM 1574 C C . GLU A 1 195 ? -27.488 -3.283 -5.291 1.00 96.06 195 GLU A C 1
ATOM 1576 O O . GLU A 1 195 ? -27.813 -3.861 -4.247 1.00 96.06 195 GLU A O 1
ATOM 1581 N N . LYS A 1 196 ? -26.318 -3.538 -5.896 1.00 97.06 196 LYS A N 1
ATOM 1582 C CA . LYS A 1 196 ? -25.327 -4.497 -5.386 1.00 97.06 196 LYS A CA 1
ATOM 1583 C C . LYS A 1 196 ? -24.465 -3.933 -4.267 1.00 97.06 196 LYS A C 1
ATOM 1585 O O . LYS A 1 196 ? -24.020 -4.720 -3.435 1.00 97.06 196 LYS A O 1
ATOM 1590 N N . VAL A 1 197 ? -24.303 -2.611 -4.182 1.00 98.00 197 VAL A N 1
ATOM 1591 C CA . VAL A 1 197 ? -23.572 -1.952 -3.087 1.00 98.00 197 VAL A CA 1
ATOM 1592 C C . VAL A 1 197 ? -24.142 -2.411 -1.741 1.00 98.00 197 VAL A C 1
ATOM 1594 O O . VAL A 1 197 ? -25.357 -2.402 -1.517 1.00 98.00 197 VAL A O 1
ATOM 1597 N N . ASN A 1 198 ? -23.265 -2.924 -0.878 1.00 98.44 198 ASN A N 1
ATOM 1598 C CA . ASN A 1 198 ? -23.635 -3.581 0.378 1.00 98.44 198 ASN A CA 1
ATOM 1599 C C . ASN A 1 198 ? -22.864 -3.065 1.593 1.00 98.44 198 ASN A C 1
ATOM 1601 O O . ASN A 1 198 ? -23.217 -3.407 2.726 1.00 98.44 198 ASN A O 1
ATOM 1605 N N . ALA A 1 199 ? -21.920 -2.152 1.378 1.00 98.06 199 ALA A N 1
ATOM 1606 C CA . ALA A 1 199 ? -21.229 -1.432 2.425 1.00 98.06 199 ALA A CA 1
ATOM 1607 C C . ALA A 1 199 ? -21.072 0.058 2.089 1.00 98.06 199 ALA A C 1
ATOM 1609 O O . ALA A 1 199 ? -21.213 0.481 0.943 1.00 98.06 199 ALA A O 1
ATOM 1610 N N . GLU A 1 200 ? -20.754 0.855 3.103 1.00 97.12 200 GLU A N 1
ATOM 1611 C CA . GLU A 1 200 ? -20.429 2.274 2.962 1.00 97.12 200 GLU A CA 1
ATOM 1612 C C . GLU A 1 200 ? -19.269 2.667 3.878 1.00 97.12 200 GLU A C 1
ATOM 1614 O O . GLU A 1 200 ? -18.929 1.940 4.812 1.00 97.12 200 GLU A O 1
ATOM 1619 N N . VAL A 1 201 ? -18.682 3.835 3.626 1.00 95.81 201 VAL A N 1
ATOM 1620 C CA . VAL A 1 201 ? -17.619 4.395 4.465 1.00 95.81 201 VAL A CA 1
ATOM 1621 C C . VAL A 1 201 ? -18.188 5.385 5.482 1.00 95.81 201 VAL A C 1
ATOM 1623 O O . VAL A 1 201 ? -19.053 6.198 5.154 1.00 95.81 201 VAL A O 1
ATOM 1626 N N . ARG A 1 202 ? -17.688 5.352 6.718 1.00 93.69 202 ARG A N 1
ATOM 1627 C CA . ARG A 1 202 ? -18.014 6.322 7.779 1.00 93.69 202 ARG A CA 1
ATOM 1628 C C . ARG A 1 202 ? -16.773 6.691 8.581 1.00 93.69 202 ARG A C 1
ATOM 1630 O O . ARG A 1 202 ? -15.831 5.914 8.634 1.00 93.69 202 ARG A O 1
ATOM 1637 N N . TRP A 1 203 ? -16.770 7.847 9.237 1.00 91.94 203 TRP A N 1
ATOM 1638 C CA . TRP A 1 203 ? -15.731 8.163 10.221 1.00 91.94 203 TRP A CA 1
ATOM 1639 C C . TRP A 1 203 ? -15.870 7.291 11.464 1.00 91.94 203 TRP A C 1
ATOM 1641 O O . TRP A 1 203 ? -16.973 7.139 11.994 1.00 91.94 203 TRP A O 1
ATOM 1651 N N . SER A 1 204 ? -14.748 6.752 11.940 1.00 89.12 204 SER A N 1
ATOM 1652 C CA . SER A 1 204 ? -14.707 6.050 13.220 1.00 89.12 204 SER A CA 1
ATOM 1653 C C . SER A 1 204 ? -14.975 7.025 14.366 1.00 89.12 204 SER A C 1
ATOM 1655 O O . SER A 1 204 ? -14.445 8.136 14.403 1.00 89.12 204 SER A O 1
ATOM 1657 N N . THR A 1 205 ? -15.752 6.602 15.360 1.00 78.25 205 THR A N 1
ATOM 1658 C CA . THR A 1 205 ? -16.048 7.423 16.546 1.00 78.25 205 THR A CA 1
ATOM 1659 C C . THR A 1 205 ? -14.890 7.495 17.548 1.00 78.25 205 THR A C 1
ATOM 1661 O O . THR A 1 205 ? -14.922 8.324 18.467 1.00 78.25 205 THR A O 1
ATOM 1664 N N . GLY A 1 206 ? -13.892 6.613 17.413 1.00 65.12 206 GLY A N 1
ATOM 1665 C CA . GLY A 1 206 ? -12.801 6.436 18.377 1.00 65.12 206 GLY A CA 1
ATOM 1666 C C . GLY A 1 206 ? -11.534 7.248 18.094 1.00 65.12 206 GLY A C 1
ATOM 1667 O O . GLY A 1 206 ? -10.734 7.440 19.007 1.00 65.12 206 GLY A O 1
ATOM 1668 N N . PHE A 1 207 ? -11.350 7.761 16.873 1.00 63.78 207 PHE A N 1
ATOM 1669 C CA . PHE A 1 207 ? -10.059 8.288 16.413 1.00 63.78 207 PHE A CA 1
ATOM 1670 C C . PHE A 1 207 ? -10.188 9.662 15.740 1.00 63.78 207 PHE A C 1
ATOM 1672 O O . PHE A 1 207 ? -11.171 9.946 15.067 1.00 63.78 207 PHE A O 1
ATOM 1679 N N . GLY A 1 208 ? -9.191 10.535 15.932 1.00 60.50 208 GLY A N 1
ATOM 1680 C CA . GLY A 1 208 ? -9.023 11.743 15.112 1.00 60.50 208 GLY A CA 1
ATOM 1681 C C . GLY A 1 208 ? -9.934 12.947 15.403 1.00 60.50 208 GLY A C 1
ATOM 1682 O O . GLY A 1 208 ? -9.940 13.877 14.601 1.00 60.50 208 GLY A O 1
ATOM 1683 N N . LYS A 1 209 ? -10.635 13.004 16.550 1.00 63.31 209 LYS A N 1
ATOM 1684 C CA . LYS A 1 209 ? -11.665 14.031 16.880 1.00 63.31 209 LYS A CA 1
ATOM 1685 C C . LYS A 1 209 ? -11.258 15.511 16.740 1.00 63.31 209 LYS A C 1
ATOM 1687 O O . LYS A 1 209 ? -12.119 16.383 16.773 1.00 63.31 209 LYS A O 1
ATOM 1692 N N . ASN A 1 210 ? -9.970 15.818 16.583 1.00 79.88 210 ASN A N 1
ATOM 1693 C CA . ASN A 1 210 ? -9.478 17.192 16.449 1.00 79.88 210 ASN A CA 1
ATOM 1694 C C . ASN A 1 210 ? -9.057 17.572 15.021 1.00 79.88 210 ASN A C 1
ATOM 1696 O O . ASN A 1 210 ? -8.848 18.755 14.760 1.00 79.88 210 ASN A O 1
ATOM 1700 N N . TRP A 1 211 ? -8.937 16.612 14.101 1.00 86.31 211 TRP A N 1
ATOM 1701 C CA . TRP A 1 211 ? -8.464 16.871 12.735 1.00 86.31 211 TRP A CA 1
ATOM 1702 C C . TRP A 1 211 ? -9.514 17.593 11.889 1.00 86.31 211 TRP A C 1
ATOM 1704 O O . TRP A 1 211 ? -9.170 18.463 11.095 1.00 86.31 211 TRP A O 1
ATOM 1714 N N . GLU A 1 212 ? -10.800 17.312 12.111 1.00 83.81 212 GLU A N 1
ATOM 1715 C CA . GLU A 1 212 ? -11.922 17.985 11.433 1.00 83.81 212 GLU A CA 1
ATOM 1716 C C . GLU A 1 212 ? -11.935 19.506 11.674 1.00 83.81 212 GLU A C 1
ATOM 1718 O O . GLU A 1 212 ? -12.465 20.279 10.876 1.00 83.81 212 GLU A O 1
ATOM 1723 N N . ASN A 1 213 ? -11.317 19.955 12.773 1.00 87.12 213 ASN A N 1
ATOM 1724 C CA . ASN A 1 213 ? -11.207 21.369 13.117 1.00 87.12 213 ASN A CA 1
ATOM 1725 C C . ASN A 1 213 ? -10.029 22.075 12.435 1.00 87.12 213 ASN A C 1
ATOM 1727 O O . ASN A 1 213 ? -9.987 23.309 12.474 1.00 87.12 213 ASN A O 1
ATOM 1731 N N . LYS A 1 214 ? -9.109 21.326 11.821 1.00 91.44 214 LYS A N 1
ATOM 1732 C CA . LYS A 1 214 ? -7.935 21.842 11.114 1.00 91.44 214 LYS A CA 1
ATOM 1733 C C . LYS A 1 214 ? -8.229 22.042 9.629 1.00 91.44 214 LYS A C 1
ATOM 1735 O O . LYS A 1 214 ? -9.064 21.357 9.042 1.00 91.44 214 LYS A O 1
ATOM 1740 N N . THR A 1 215 ? -7.535 22.991 9.027 1.00 93.81 215 THR A N 1
ATOM 1741 C CA . THR A 1 215 ? -7.436 23.173 7.575 1.00 93.81 215 THR A CA 1
ATOM 1742 C C . THR A 1 215 ? -6.484 22.140 6.964 1.00 93.81 215 THR A C 1
ATOM 1744 O O . THR A 1 215 ? -5.679 21.533 7.673 1.00 93.81 215 THR A O 1
ATOM 1747 N N . THR A 1 216 ? -6.538 21.947 5.643 1.00 94.06 216 THR A N 1
ATOM 1748 C CA . THR A 1 216 ? -5.594 21.070 4.920 1.00 94.06 216 THR A CA 1
ATOM 1749 C C . THR A 1 216 ? -4.137 21.482 5.153 1.00 94.06 216 THR A C 1
ATOM 1751 O O . THR A 1 216 ? -3.303 20.633 5.457 1.00 94.06 216 THR A O 1
ATOM 1754 N N . ALA A 1 217 ? -3.842 22.785 5.105 1.00 93.44 217 ALA A N 1
ATOM 1755 C CA . ALA A 1 217 ? -2.510 23.329 5.371 1.00 93.44 217 ALA A CA 1
ATOM 1756 C C . ALA A 1 217 ? -2.006 22.970 6.779 1.00 93.44 217 ALA A C 1
ATOM 1758 O O . ALA A 1 217 ? -0.905 22.446 6.929 1.00 93.44 217 ALA A O 1
ATOM 1759 N N . GLU A 1 218 ? -2.838 23.164 7.807 1.00 93.31 218 GLU A N 1
ATOM 1760 C CA . GLU A 1 218 ? -2.486 22.791 9.182 1.00 93.31 218 GLU A CA 1
ATOM 1761 C C . GLU A 1 218 ? -2.251 21.281 9.328 1.00 93.31 218 GLU A C 1
ATOM 1763 O O . GLU A 1 218 ? -1.351 20.876 10.065 1.00 93.31 218 GLU A O 1
ATOM 1768 N N . ILE A 1 219 ? -3.031 20.441 8.638 1.00 92.56 219 ILE A N 1
ATOM 1769 C CA . ILE A 1 219 ? -2.829 18.984 8.640 1.00 92.56 219 ILE A CA 1
ATOM 1770 C C . ILE A 1 219 ? -1.452 18.643 8.057 1.00 92.56 219 ILE A C 1
ATOM 1772 O O . ILE A 1 219 ? -0.691 17.916 8.692 1.00 92.56 219 ILE A O 1
ATOM 1776 N N . PHE A 1 220 ? -1.093 19.203 6.899 1.00 92.25 220 PHE A N 1
ATOM 1777 C CA . PHE A 1 220 ? 0.198 18.922 6.261 1.00 92.25 220 PHE A CA 1
ATOM 1778 C C . PHE A 1 220 ? 1.404 19.456 7.041 1.00 92.25 220 PHE A C 1
ATOM 1780 O O . PHE A 1 220 ? 2.475 18.856 6.983 1.00 92.25 220 PHE A O 1
ATOM 1787 N N . GLU A 1 221 ? 1.249 20.563 7.767 1.00 90.62 221 GLU A N 1
ATOM 1788 C CA . GLU A 1 221 ? 2.338 21.169 8.541 1.00 90.62 221 GLU A CA 1
ATOM 1789 C C . GLU A 1 221 ? 2.523 20.537 9.924 1.00 90.62 221 GLU A C 1
ATOM 1791 O O . GLU A 1 221 ? 3.650 20.439 10.414 1.00 90.62 221 GLU A O 1
ATOM 1796 N N . THR A 1 222 ? 1.426 20.151 10.586 1.00 85.88 222 THR A N 1
ATOM 1797 C CA . THR A 1 222 ? 1.456 19.796 12.016 1.00 85.88 222 THR A CA 1
ATOM 1798 C C . THR A 1 222 ? 1.303 18.308 12.297 1.00 85.88 222 THR A C 1
ATOM 1800 O O . THR A 1 222 ? 1.755 17.851 13.349 1.00 85.88 222 THR A O 1
ATOM 1803 N N . GLU A 1 223 ? 0.699 17.539 11.390 1.00 86.25 223 GLU A N 1
ATOM 1804 C CA . GLU A 1 223 ? 0.434 16.120 11.619 1.00 86.25 223 GLU A CA 1
ATOM 1805 C C . GLU A 1 223 ? 1.510 15.246 10.973 1.00 86.25 223 GLU A C 1
ATOM 1807 O O . GLU A 1 223 ? 1.562 15.067 9.758 1.00 86.25 223 GLU A O 1
ATOM 1812 N N . ASN A 1 224 ? 2.359 14.661 11.820 1.00 82.25 224 ASN A N 1
ATOM 1813 C CA . ASN A 1 224 ? 3.447 13.762 11.417 1.00 82.25 224 ASN A CA 1
ATOM 1814 C C . ASN A 1 224 ? 3.132 12.276 11.676 1.00 82.25 224 ASN A C 1
ATOM 1816 O O . ASN A 1 224 ? 4.025 11.430 11.628 1.00 82.25 224 ASN A O 1
ATOM 1820 N N . TYR A 1 225 ? 1.882 11.953 12.009 1.00 80.12 225 TYR A N 1
ATOM 1821 C CA . TYR A 1 225 ? 1.420 10.600 12.313 1.00 80.12 225 TYR A CA 1
ATOM 1822 C C . TYR A 1 225 ? 0.030 10.363 11.712 1.00 80.12 225 TYR A C 1
ATOM 1824 O O . TYR A 1 225 ? -0.729 11.305 11.493 1.00 80.12 225 TYR A O 1
ATOM 1832 N N . ALA A 1 226 ? -0.303 9.098 11.451 1.00 78.81 226 ALA A N 1
ATOM 1833 C CA . ALA A 1 226 ? -1.647 8.701 11.046 1.00 78.81 226 ALA A CA 1
ATOM 1834 C C . ALA A 1 226 ? -2.588 8.761 12.260 1.00 78.81 226 ALA A C 1
ATOM 1836 O O . ALA A 1 226 ? -2.313 8.137 13.286 1.00 78.81 226 ALA A O 1
ATOM 1837 N N . GLY A 1 227 ? -3.681 9.519 12.154 1.00 79.06 227 GLY A N 1
ATOM 1838 C CA . GLY A 1 227 ? -4.656 9.691 13.243 1.00 79.06 227 GLY A CA 1
ATOM 1839 C C . GLY A 1 227 ? -6.123 9.587 12.820 1.00 79.06 227 GLY A C 1
ATOM 1840 O O . GLY A 1 227 ? -7.002 9.550 13.679 1.00 79.06 227 GLY A O 1
ATOM 1841 N N . LEU A 1 228 ? -6.390 9.531 11.514 1.00 89.69 228 LEU A N 1
ATOM 1842 C CA . LEU A 1 228 ? -7.727 9.409 10.942 1.00 89.69 228 LEU A CA 1
ATOM 1843 C C . LEU A 1 228 ? -8.057 7.945 10.658 1.00 89.69 228 LEU A C 1
ATOM 1845 O O . LEU A 1 228 ? -7.213 7.196 10.165 1.00 89.69 228 LEU A O 1
ATOM 1849 N N . VAL A 1 229 ? -9.299 7.552 10.932 1.00 91.81 229 VAL A N 1
ATOM 1850 C CA . VAL A 1 229 ? -9.797 6.202 10.657 1.00 91.81 229 VAL A CA 1
ATOM 1851 C C . VAL A 1 229 ? -11.188 6.312 10.035 1.00 91.81 229 VAL A C 1
ATOM 1853 O O . VAL A 1 229 ? -12.101 6.845 10.671 1.00 91.81 229 VAL A O 1
ATOM 1856 N N . LEU A 1 230 ? -11.356 5.814 8.805 1.00 93.12 230 LEU A N 1
ATOM 1857 C CA . LEU A 1 230 ? -12.688 5.460 8.301 1.00 93.12 230 LEU A CA 1
ATOM 1858 C C . LEU A 1 230 ? -13.013 4.019 8.700 1.00 93.12 230 LEU A C 1
ATOM 1860 O O . LEU A 1 230 ? -12.133 3.226 9.015 1.00 93.12 230 LEU A O 1
ATOM 1864 N N . GLU A 1 231 ? -14.278 3.658 8.651 1.00 93.56 231 GLU A N 1
ATOM 1865 C CA . GLU A 1 231 ? -14.769 2.301 8.827 1.00 93.56 231 GLU A CA 1
ATOM 1866 C C . GLU A 1 231 ? -15.658 1.953 7.643 1.00 93.56 231 GLU A C 1
ATOM 1868 O O . GLU A 1 231 ? -16.474 2.766 7.203 1.00 93.56 231 GLU A O 1
ATOM 1873 N N . ILE A 1 232 ? -15.498 0.735 7.133 1.00 95.88 232 ILE A N 1
ATOM 1874 C CA . ILE A 1 232 ? -16.449 0.141 6.202 1.00 95.88 232 ILE A CA 1
ATOM 1875 C C . ILE A 1 232 ? -17.571 -0.478 7.027 1.00 95.88 232 ILE A C 1
ATOM 1877 O O . ILE A 1 232 ? -17.317 -1.380 7.824 1.00 95.88 232 ILE A O 1
ATOM 1881 N N . ILE A 1 233 ? -18.804 -0.023 6.834 1.00 96.12 233 ILE A N 1
ATOM 1882 C CA . ILE A 1 233 ? -19.983 -0.493 7.563 1.00 96.12 233 ILE A CA 1
ATOM 1883 C C . ILE A 1 233 ? -20.928 -1.202 6.597 1.00 96.12 233 ILE A C 1
ATOM 1885 O O . ILE A 1 233 ? -21.229 -0.682 5.525 1.00 96.12 233 ILE A O 1
ATOM 1889 N N . ALA A 1 234 ? -21.432 -2.374 6.983 1.00 97.81 234 ALA A N 1
ATOM 1890 C CA . ALA A 1 234 ? -22.444 -3.084 6.207 1.00 97.81 234 ALA A CA 1
ATOM 1891 C C . ALA A 1 234 ? -23.771 -2.302 6.211 1.00 97.81 234 ALA A C 1
ATOM 1893 O O . ALA A 1 234 ? -24.312 -2.002 7.276 1.00 97.81 234 ALA A O 1
ATOM 1894 N N . ILE A 1 235 ? -24.339 -2.001 5.042 1.00 98.00 235 ILE A N 1
ATOM 1895 C CA . ILE A 1 235 ? -25.640 -1.303 4.932 1.00 98.00 235 ILE A CA 1
ATOM 1896 C C . ILE A 1 235 ? -26.823 -2.261 4.753 1.00 98.00 235 ILE A C 1
ATOM 1898 O O . ILE A 1 235 ? -27.976 -1.852 4.872 1.00 98.00 235 ILE A O 1
ATOM 1902 N N . LYS A 1 236 ? -26.537 -3.545 4.536 1.00 97.44 236 LYS A N 1
ATOM 1903 C CA . LYS A 1 236 ? -27.482 -4.668 4.538 1.00 97.44 236 LYS A CA 1
ATOM 1904 C C . LYS A 1 236 ? -26.793 -5.908 5.115 1.00 97.44 236 LYS A C 1
ATOM 1906 O O . LYS A 1 236 ? -25.595 -5.875 5.378 1.00 97.44 236 LYS A O 1
ATOM 1911 N N . ASP A 1 237 ? -27.547 -6.975 5.361 1.00 98.19 237 ASP A N 1
ATOM 1912 C CA . ASP A 1 237 ? -26.956 -8.263 5.734 1.00 98.19 237 ASP A CA 1
ATOM 1913 C C . ASP A 1 237 ? -26.112 -8.803 4.568 1.00 98.19 237 ASP A C 1
ATOM 1915 O O . ASP A 1 237 ? -26.604 -8.869 3.444 1.00 98.19 237 ASP A O 1
ATOM 1919 N N . ILE A 1 238 ? -24.878 -9.219 4.854 1.00 98.50 238 ILE A N 1
ATOM 1920 C CA . ILE A 1 238 ? -23.915 -9.770 3.890 1.00 98.50 238 ILE A CA 1
ATOM 1921 C C . ILE A 1 238 ? -23.687 -11.238 4.254 1.00 98.50 238 ILE A C 1
ATOM 1923 O O . ILE A 1 238 ? -23.396 -11.554 5.416 1.00 98.50 238 ILE A O 1
ATOM 1927 N N . GLN A 1 239 ? -23.874 -12.154 3.305 1.00 98.38 239 GLN A N 1
ATOM 1928 C CA . GLN A 1 239 ? -23.623 -13.578 3.544 1.00 98.38 239 GLN A CA 1
ATOM 1929 C C . GLN A 1 239 ? -22.126 -13.899 3.514 1.00 98.38 239 GLN A C 1
ATOM 1931 O O . GLN A 1 239 ? -21.318 -13.155 2.970 1.00 98.38 239 GLN A O 1
ATOM 1936 N N . GLU A 1 240 ? -21.754 -15.034 4.105 1.00 97.88 240 GLU A N 1
ATOM 1937 C CA . GLU A 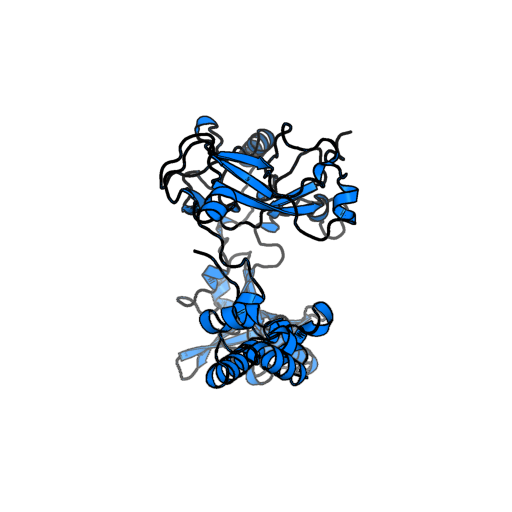1 240 ? -20.424 -15.609 3.891 1.00 97.88 240 GLU A CA 1
ATOM 1938 C C . GLU A 1 240 ? -20.187 -15.832 2.390 1.00 97.88 240 GLU A C 1
ATOM 1940 O O . GLU A 1 240 ? -21.113 -16.207 1.669 1.00 97.88 240 GLU A O 1
ATOM 1945 N N . ASP A 1 241 ? -18.966 -15.550 1.930 1.00 98.12 241 ASP A N 1
ATOM 1946 C CA . ASP A 1 241 ? -18.547 -15.579 0.524 1.00 98.12 241 ASP A CA 1
ATOM 1947 C C . ASP A 1 241 ? -19.260 -14.584 -0.410 1.00 98.12 241 ASP A C 1
ATOM 1949 O O . ASP A 1 241 ? -19.071 -14.628 -1.626 1.00 98.12 241 ASP A O 1
ATOM 1953 N N . GLU A 1 242 ? -20.037 -13.642 0.124 1.00 98.44 242 GLU A N 1
ATOM 1954 C CA . GLU A 1 242 ? -20.568 -12.528 -0.661 1.00 98.44 242 GLU A CA 1
ATOM 1955 C C . GLU A 1 242 ? -19.477 -11.467 -0.892 1.00 98.44 242 GLU A C 1
ATOM 1957 O O . GLU A 1 242 ? -18.728 -11.111 0.025 1.00 98.44 242 GLU A O 1
ATOM 1962 N N . GLU A 1 243 ? -19.376 -10.963 -2.127 1.00 98.50 243 GLU A N 1
ATOM 1963 C CA . GLU A 1 243 ? -18.458 -9.870 -2.464 1.00 98.50 243 GLU A CA 1
ATOM 1964 C C . GLU A 1 243 ? -18.953 -8.554 -1.863 1.00 98.50 243 GLU A C 1
ATOM 1966 O O . GLU A 1 243 ? -20.143 -8.232 -1.899 1.00 98.50 243 GLU A O 1
ATOM 1971 N N . ILE A 1 244 ? -18.026 -7.785 -1.306 1.00 98.44 244 ILE A N 1
ATOM 1972 C CA . ILE A 1 244 ? -18.310 -6.517 -0.649 1.00 98.44 244 ILE A CA 1
ATOM 1973 C C . ILE A 1 244 ? -18.037 -5.388 -1.635 1.00 98.44 244 ILE A C 1
ATOM 1975 O O . ILE A 1 244 ? -16.944 -5.281 -2.196 1.00 98.44 244 ILE A O 1
ATOM 1979 N N . PHE A 1 245 ? -19.032 -4.524 -1.799 1.00 98.50 245 PHE A N 1
ATOM 1980 C CA . PHE A 1 245 ? -18.984 -3.363 -2.674 1.00 98.50 245 PHE A CA 1
ATOM 1981 C C . PHE A 1 245 ? -19.307 -2.095 -1.895 1.00 98.50 245 PHE A C 1
ATOM 1983 O O . PHE A 1 245 ? -20.278 -2.060 -1.130 1.00 98.50 245 PHE A O 1
ATOM 1990 N N . ILE A 1 246 ? -18.539 -1.043 -2.165 1.00 97.88 246 ILE A N 1
ATOM 1991 C CA . ILE A 1 246 ? -18.842 0.325 -1.735 1.00 97.88 246 ILE A CA 1
ATOM 1992 C C . ILE A 1 246 ? -19.126 1.193 -2.958 1.00 97.88 246 ILE A C 1
ATOM 1994 O O . ILE A 1 246 ? -18.688 0.884 -4.061 1.00 97.88 246 ILE A O 1
ATOM 1998 N N . ASP A 1 247 ? -19.854 2.287 -2.774 1.00 97.06 247 ASP A N 1
ATOM 1999 C CA . ASP A 1 247 ? -20.026 3.274 -3.836 1.00 97.06 247 ASP A CA 1
ATOM 2000 C C . ASP A 1 247 ? -18.797 4.194 -3.900 1.00 97.06 247 ASP A C 1
ATOM 2002 O O . ASP A 1 247 ? -18.514 4.918 -2.946 1.00 97.06 247 ASP A O 1
ATOM 2006 N N . TYR A 1 248 ? -18.065 4.175 -5.019 1.00 97.62 248 TYR A N 1
ATOM 2007 C CA . TYR A 1 248 ? -16.929 5.087 -5.233 1.00 97.62 248 TYR A CA 1
ATOM 2008 C C . TYR A 1 248 ? -17.352 6.517 -5.606 1.00 97.62 248 TYR A C 1
ATOM 2010 O O . TYR A 1 248 ? -16.498 7.405 -5.673 1.00 97.62 248 TYR A O 1
ATOM 2018 N N . GLY A 1 249 ? -18.648 6.747 -5.827 1.00 96.31 249 GLY A N 1
ATOM 2019 C CA . GLY A 1 249 ? -19.244 8.034 -6.163 1.00 96.31 249 GLY A CA 1
ATOM 2020 C C . GLY A 1 249 ? -19.488 8.224 -7.662 1.00 96.31 249 GLY A C 1
ATOM 2021 O O . GLY A 1 249 ? -18.780 7.691 -8.516 1.00 96.31 249 GLY A O 1
ATOM 2022 N N . GLN A 1 250 ? -20.478 9.061 -7.986 1.00 95.19 250 GLN A N 1
ATOM 2023 C CA . GLN A 1 250 ? -20.908 9.313 -9.368 1.00 95.19 250 GLN A CA 1
ATOM 2024 C C . GLN A 1 250 ? -19.781 9.854 -10.260 1.00 95.19 250 GLN A C 1
ATOM 2026 O O . GLN A 1 250 ? -19.682 9.481 -11.424 1.00 95.19 250 GLN A O 1
ATOM 2031 N N . ALA A 1 251 ? -18.909 10.715 -9.722 1.00 95.25 251 ALA A N 1
ATOM 2032 C CA . ALA A 1 251 ? -17.788 11.263 -10.486 1.00 95.25 251 ALA A CA 1
ATOM 2033 C C . ALA A 1 251 ? -16.827 10.160 -10.957 1.00 95.25 251 ALA A C 1
ATOM 2035 O O . ALA A 1 251 ? -16.332 10.211 -12.083 1.00 95.25 251 ALA A O 1
ATOM 2036 N N . TRP A 1 252 ? -16.613 9.144 -10.115 1.00 96.38 252 TRP A N 1
ATOM 2037 C CA . TRP A 1 252 ? -15.812 7.980 -10.467 1.00 96.38 252 TRP A CA 1
ATOM 2038 C C . TRP A 1 252 ? -16.497 7.153 -11.558 1.00 96.38 252 TRP A C 1
ATOM 2040 O O . TRP A 1 252 ? -15.848 6.800 -12.540 1.00 96.38 252 TRP A O 1
ATOM 2050 N N . ASP A 1 253 ? -17.804 6.889 -11.430 1.00 95.69 253 ASP A N 1
ATOM 2051 C CA . ASP A 1 253 ? -18.567 6.124 -12.429 1.00 95.69 253 ASP A CA 1
ATOM 2052 C C . ASP A 1 253 ? -18.528 6.797 -13.805 1.00 95.69 253 ASP A C 1
ATOM 2054 O O . ASP A 1 253 ? -18.253 6.145 -14.816 1.00 95.69 253 ASP A O 1
ATOM 2058 N N . ASP A 1 254 ? -18.744 8.113 -13.841 1.00 96.06 254 ASP A N 1
ATOM 2059 C CA . ASP A 1 254 ? -18.694 8.911 -15.065 1.00 96.06 254 ASP A CA 1
ATOM 2060 C C . ASP A 1 254 ? -17.291 8.871 -15.687 1.00 96.06 254 ASP A C 1
ATOM 2062 O O . ASP A 1 254 ? -17.140 8.687 -16.901 1.00 96.06 254 ASP A O 1
ATOM 2066 N N . ALA A 1 255 ? -16.247 9.003 -14.860 1.00 95.56 255 ALA A N 1
ATOM 2067 C CA . ALA A 1 255 ? -14.860 8.923 -15.302 1.00 95.56 255 ALA A CA 1
ATOM 2068 C C . ALA A 1 255 ? -14.508 7.528 -15.836 1.00 95.56 255 ALA A C 1
ATOM 2070 O O . ALA A 1 255 ? -13.813 7.426 -16.850 1.00 95.56 255 ALA A O 1
ATOM 2071 N N . TRP A 1 256 ? -14.996 6.463 -15.197 1.00 94.94 256 TRP A N 1
ATOM 2072 C CA . TRP A 1 256 ? -14.775 5.084 -15.624 1.00 94.94 256 TRP A CA 1
ATOM 2073 C C . TRP A 1 256 ? -15.484 4.785 -16.945 1.00 94.94 256 TRP A C 1
ATOM 2075 O O . TRP A 1 256 ? -14.865 4.268 -17.873 1.00 94.94 256 TRP A O 1
ATOM 2085 N N . GLN A 1 257 ? -16.747 5.195 -17.094 1.00 94.44 257 GLN A N 1
ATOM 2086 C CA . GLN A 1 257 ? -17.475 5.065 -18.361 1.00 94.44 257 GLN A CA 1
ATOM 2087 C C . GLN A 1 257 ? -16.793 5.840 -19.488 1.00 94.44 257 GLN A C 1
ATOM 2089 O O . GLN A 1 257 ? -16.615 5.324 -20.594 1.00 94.44 257 GLN A O 1
ATOM 2094 N N . LYS A 1 258 ? -16.353 7.071 -19.211 1.00 95.38 258 LYS A N 1
ATOM 2095 C CA . LYS A 1 258 ? -15.566 7.853 -20.166 1.00 95.38 258 LYS A CA 1
ATOM 2096 C C . LYS A 1 258 ? -14.265 7.136 -20.528 1.00 95.38 258 LYS A C 1
ATOM 2098 O O . LYS A 1 258 ? -13.925 7.068 -21.705 1.00 95.38 258 LYS A O 1
ATOM 2103 N N . HIS A 1 259 ? -13.562 6.583 -19.543 1.00 93.38 259 HIS A N 1
ATOM 2104 C CA . HIS A 1 259 ? -12.344 5.820 -19.770 1.00 93.38 259 HIS A CA 1
ATOM 2105 C C . HIS A 1 259 ? -12.599 4.610 -20.671 1.00 93.38 259 HIS A C 1
ATOM 2107 O O . HIS A 1 259 ? -11.897 4.475 -21.660 1.00 93.38 259 HIS A O 1
ATOM 2113 N N . LEU A 1 260 ? -13.628 3.798 -20.414 1.00 91.50 260 LEU A N 1
ATOM 2114 C CA . LEU A 1 260 ? -13.976 2.652 -21.264 1.00 91.50 260 LEU A CA 1
ATOM 2115 C C . LEU A 1 260 ? -14.262 3.055 -22.720 1.00 91.50 260 LEU A C 1
ATOM 2117 O O . LEU A 1 260 ? -13.851 2.353 -23.642 1.00 91.50 260 LEU A O 1
ATOM 2121 N N . ASN A 1 261 ? -14.931 4.192 -22.929 1.00 93.25 261 ASN A N 1
ATOM 2122 C CA . ASN A 1 261 ? -15.243 4.701 -24.266 1.00 93.25 261 ASN A CA 1
ATOM 2123 C C . ASN A 1 261 ? -14.012 5.261 -24.997 1.00 93.25 261 ASN A C 1
ATOM 2125 O O . ASN A 1 261 ? -13.878 5.092 -26.210 1.00 93.25 261 ASN A O 1
ATOM 2129 N N . ASP A 1 262 ? -13.119 5.929 -24.265 1.00 92.88 262 ASP A N 1
ATOM 2130 C CA . ASP A 1 262 ? -11.939 6.596 -24.821 1.00 92.88 262 ASP A CA 1
ATOM 2131 C C . ASP A 1 262 ? -10.695 5.694 -24.847 1.00 92.88 262 ASP A C 1
ATOM 2133 O O . ASP A 1 262 ? -9.689 6.055 -25.473 1.00 92.88 262 ASP A O 1
ATOM 2137 N N . TRP A 1 263 ? -10.729 4.548 -24.156 1.00 89.19 263 TRP A N 1
ATOM 2138 C CA . TRP A 1 263 ? -9.568 3.690 -23.968 1.00 89.19 263 TRP A CA 1
ATOM 2139 C C . TRP A 1 263 ? -9.074 3.166 -25.308 1.00 89.19 263 TRP A C 1
ATOM 2141 O O . TRP A 1 263 ? -9.782 2.519 -26.083 1.00 89.19 263 TRP A O 1
ATOM 2151 N N . LYS A 1 264 ? -7.800 3.438 -25.570 1.00 85.75 264 LYS A N 1
ATOM 2152 C CA . LYS A 1 264 ? -7.087 2.928 -26.730 1.00 85.75 264 LYS A CA 1
ATOM 2153 C C . LYS A 1 264 ? -5.978 2.039 -26.239 1.00 85.75 264 LYS A C 1
ATOM 2155 O O . LYS A 1 264 ? -5.186 2.440 -25.390 1.00 85.75 264 LYS A O 1
ATOM 2160 N N . ARG A 1 265 ? -5.905 0.857 -26.833 1.00 80.88 265 ARG A N 1
ATOM 2161 C CA . ARG A 1 265 ? -4.803 -0.067 -26.636 1.00 80.88 265 ARG A CA 1
ATOM 2162 C C . ARG A 1 265 ? -3.476 0.633 -26.949 1.00 80.88 265 ARG A C 1
ATOM 2164 O O . ARG A 1 265 ? -3.312 1.173 -28.043 1.00 80.88 265 ARG A O 1
ATOM 2171 N N . THR A 1 266 ? -2.533 0.598 -26.012 1.00 78.50 266 THR A N 1
ATOM 2172 C CA . THR A 1 266 ? -1.165 1.074 -26.254 1.00 78.50 266 THR A CA 1
ATOM 2173 C C . THR A 1 266 ? -0.530 0.217 -27.356 1.00 78.50 266 THR A C 1
ATOM 2175 O O . THR A 1 266 ? -0.696 -1.012 -27.306 1.00 78.50 266 THR A O 1
ATOM 2178 N N . PRO A 1 267 ? 0.164 0.811 -28.348 1.00 77.25 267 PRO A N 1
ATOM 2179 C CA . PRO A 1 267 ? 0.880 0.046 -29.366 1.00 77.25 267 PRO A CA 1
ATOM 2180 C C . PRO A 1 267 ? 1.751 -1.049 -28.737 1.00 77.25 267 PRO A C 1
ATOM 2182 O O . PRO A 1 267 ? 2.341 -0.833 -27.680 1.00 77.25 267 PRO A O 1
ATOM 2185 N N . ASP A 1 268 ? 1.783 -2.226 -29.363 1.00 73.56 268 ASP A N 1
ATOM 2186 C CA . ASP A 1 268 ? 2.569 -3.397 -28.948 1.00 73.56 268 ASP A CA 1
ATOM 2187 C C . ASP A 1 268 ? 2.184 -4.034 -27.597 1.00 73.56 268 ASP A C 1
ATOM 2189 O O . ASP A 1 268 ? 2.849 -4.965 -27.133 1.00 73.56 268 ASP A O 1
ATOM 2193 N N . SER A 1 269 ? 1.093 -3.599 -26.959 1.00 76.19 269 SER A N 1
ATOM 2194 C CA . SER A 1 269 ? 0.642 -4.188 -25.686 1.00 76.19 269 SER A CA 1
ATOM 2195 C C . SER A 1 269 ? 0.186 -5.649 -25.809 1.00 76.19 269 SER A C 1
ATOM 2197 O O . SER A 1 269 ? 0.134 -6.352 -24.805 1.00 76.19 269 SER A O 1
ATOM 2199 N N . GLU A 1 270 ? -0.102 -6.161 -27.013 1.00 77.38 270 GLU A N 1
ATOM 2200 C CA . GLU A 1 270 ? -0.269 -7.606 -27.276 1.00 77.38 270 GLU A CA 1
ATOM 2201 C C . GLU A 1 270 ? 0.970 -8.435 -26.972 1.00 77.38 270 GLU A C 1
ATOM 2203 O O . GLU A 1 270 ? 0.844 -9.626 -26.693 1.00 77.38 270 GLU A O 1
ATOM 2208 N N . TYR A 1 271 ? 2.144 -7.814 -27.013 1.00 80.00 271 TYR A N 1
ATOM 2209 C CA . TYR A 1 271 ? 3.403 -8.483 -26.743 1.00 80.00 271 TYR A CA 1
ATOM 2210 C C . TYR A 1 271 ? 3.845 -8.301 -25.295 1.00 80.00 271 TYR A C 1
ATOM 2212 O O . TYR A 1 271 ? 4.873 -8.859 -24.926 1.00 80.00 271 TYR A O 1
ATOM 2220 N N . PHE A 1 272 ? 3.102 -7.551 -24.470 1.00 82.56 272 PHE A N 1
ATOM 2221 C CA . PHE A 1 272 ? 3.460 -7.326 -23.075 1.00 82.56 272 PHE A CA 1
ATOM 2222 C C . PHE A 1 272 ? 3.468 -8.642 -22.294 1.00 82.56 272 PHE A C 1
ATOM 2224 O O . PHE A 1 272 ? 2.476 -9.373 -22.249 1.00 82.56 272 PHE A O 1
ATOM 2231 N N . ILE A 1 273 ? 4.589 -8.925 -21.629 1.00 82.75 273 ILE A N 1
ATOM 2232 C CA . ILE A 1 273 ? 4.704 -10.039 -20.688 1.00 82.75 273 ILE A CA 1
ATOM 2233 C C . ILE A 1 273 ? 5.281 -9.488 -19.383 1.00 82.75 273 ILE A C 1
ATOM 2235 O O . ILE A 1 273 ? 6.339 -8.849 -19.410 1.00 82.75 273 ILE A O 1
ATOM 2239 N N . PRO A 1 274 ? 4.638 -9.752 -18.230 1.00 83.44 274 PRO A N 1
ATOM 2240 C CA . PRO A 1 274 ? 5.201 -9.398 -16.938 1.00 83.44 274 PRO A CA 1
ATOM 2241 C C . PRO A 1 274 ? 6.558 -10.073 -16.726 1.00 83.44 274 PRO A C 1
ATOM 2243 O O . PRO A 1 274 ? 6.673 -11.296 -16.823 1.00 83.44 274 PRO A O 1
ATOM 2246 N N . VAL A 1 275 ? 7.578 -9.289 -16.379 1.00 87.50 275 VAL A N 1
ATOM 2247 C CA . VAL A 1 275 ? 8.964 -9.773 -16.237 1.00 87.50 275 VAL A CA 1
ATOM 2248 C C . VAL A 1 275 ? 9.127 -10.883 -15.206 1.00 87.50 275 VAL A C 1
ATOM 2250 O O . VAL A 1 275 ? 9.912 -11.799 -15.424 1.00 87.50 275 VAL A O 1
ATOM 2253 N N . HIS A 1 276 ? 8.310 -10.898 -14.147 1.00 83.62 276 HIS A N 1
ATOM 2254 C CA . HIS A 1 276 ? 8.329 -11.987 -13.169 1.00 83.62 276 HIS A CA 1
ATOM 2255 C C . HIS A 1 276 ? 8.014 -13.349 -13.807 1.00 83.62 276 HIS A C 1
ATOM 2257 O O . HIS A 1 276 ? 8.575 -14.351 -13.383 1.00 83.62 276 HIS A O 1
ATOM 2263 N N . ARG A 1 277 ? 7.177 -13.407 -14.857 1.00 83.81 277 ARG A N 1
ATOM 2264 C CA . ARG A 1 277 ? 6.913 -14.656 -15.595 1.00 83.81 277 ARG A CA 1
ATOM 2265 C C . ARG A 1 277 ? 8.110 -15.095 -16.433 1.00 83.81 277 ARG A C 1
ATOM 2267 O O . ARG A 1 277 ? 8.272 -16.284 -16.667 1.00 83.81 277 ARG A O 1
ATOM 2274 N N . LEU A 1 278 ? 8.932 -14.147 -16.883 1.00 84.94 278 LEU A N 1
ATOM 2275 C CA . LEU A 1 278 ? 10.157 -14.418 -17.641 1.00 84.94 278 LEU A CA 1
ATOM 2276 C C . LEU A 1 278 ? 11.328 -14.829 -16.733 1.00 84.94 278 LEU A C 1
ATOM 2278 O O . LEU A 1 278 ? 12.272 -15.450 -17.213 1.00 84.94 278 LEU A O 1
ATOM 2282 N N . ASN A 1 279 ? 11.261 -14.495 -15.439 1.00 85.38 279 ASN A N 1
ATOM 2283 C CA . ASN A 1 279 ? 12.264 -14.858 -14.433 1.00 85.38 279 ASN A CA 1
ATOM 2284 C C . ASN A 1 279 ? 11.908 -16.115 -13.610 1.00 85.38 279 ASN A C 1
ATOM 2286 O O . ASN A 1 279 ? 12.740 -16.555 -12.822 1.00 85.38 279 ASN A O 1
ATOM 2290 N N . GLN A 1 280 ? 10.710 -16.701 -13.752 1.00 79.56 280 GLN A N 1
ATOM 2291 C CA . GLN A 1 280 ? 10.320 -17.916 -13.014 1.00 79.56 280 GLN A CA 1
ATOM 2292 C C . GLN A 1 280 ? 11.184 -19.137 -13.395 1.00 79.56 280 GLN A C 1
ATOM 2294 O O . GLN A 1 280 ? 11.506 -19.351 -14.563 1.00 79.56 280 GLN A O 1
ATOM 2299 N N . SER A 1 281 ? 11.549 -19.937 -12.384 1.00 55.84 281 SER A N 1
ATOM 2300 C CA . SER A 1 281 ? 12.639 -20.932 -12.393 1.00 55.84 281 SER A CA 1
ATOM 2301 C C . SER A 1 281 ? 12.458 -22.139 -13.317 1.00 55.84 281 SER A C 1
ATOM 2303 O O . SER A 1 281 ? 13.442 -22.807 -13.621 1.00 55.84 281 SER A O 1
ATOM 2305 N N . ASP A 1 282 ? 11.242 -22.415 -13.789 1.00 55.03 282 ASP A N 1
ATOM 2306 C CA . ASP A 1 282 ? 10.954 -23.660 -14.512 1.00 55.03 282 ASP A CA 1
ATOM 2307 C C . ASP A 1 282 ? 11.096 -23.559 -16.035 1.00 55.03 282 ASP A C 1
ATOM 2309 O O . ASP A 1 282 ? 10.907 -24.561 -16.726 1.00 55.03 282 ASP A O 1
ATOM 2313 N N . ASN A 1 283 ? 11.443 -22.397 -16.606 1.00 52.25 283 ASN A N 1
ATOM 2314 C CA . ASN A 1 283 ? 11.782 -22.354 -18.027 1.00 52.25 283 ASN A CA 1
ATOM 2315 C C . ASN A 1 283 ? 12.516 -21.086 -18.484 1.00 52.25 283 ASN A C 1
ATOM 2317 O O . ASN A 1 283 ? 11.963 -19.990 -18.477 1.00 52.25 283 ASN A O 1
ATOM 2321 N N . GLN A 1 284 ? 13.681 -21.340 -19.082 1.00 66.88 284 GLN A N 1
ATOM 2322 C CA . GLN A 1 284 ? 14.405 -20.566 -20.095 1.00 66.88 284 GLN A CA 1
ATOM 2323 C C . GLN A 1 284 ? 15.695 -19.890 -19.629 1.00 66.88 284 GLN A C 1
ATOM 2325 O O . GLN A 1 284 ? 15.744 -18.891 -18.904 1.00 66.88 284 GLN A O 1
ATOM 2330 N N . ASP A 1 285 ? 16.769 -20.429 -20.197 1.00 85.06 285 ASP A N 1
ATOM 2331 C CA . ASP A 1 285 ? 17.985 -19.696 -20.474 1.00 85.06 285 ASP A CA 1
ATOM 2332 C C . ASP A 1 285 ? 17.687 -18.306 -21.031 1.00 85.06 285 ASP A C 1
ATOM 2334 O O . ASP A 1 285 ? 16.753 -18.095 -21.814 1.00 85.06 285 ASP A O 1
ATOM 2338 N N . ALA A 1 286 ? 18.523 -17.345 -20.657 1.00 89.38 286 ALA A N 1
ATOM 2339 C CA . ALA A 1 286 ? 18.440 -16.024 -21.245 1.00 89.38 286 ALA A CA 1
ATOM 2340 C C . ALA A 1 286 ? 18.789 -16.108 -22.744 1.00 89.38 286 ALA A C 1
ATOM 2342 O O . ALA A 1 286 ? 19.751 -16.769 -23.153 1.00 89.38 286 ALA A O 1
ATOM 2343 N N . ARG A 1 287 ? 17.973 -15.459 -23.578 1.00 92.38 287 ARG A N 1
ATOM 2344 C CA . ARG A 1 287 ? 18.090 -15.540 -25.036 1.00 92.38 287 ARG A CA 1
ATOM 2345 C C . ARG A 1 287 ? 19.272 -14.711 -25.512 1.00 92.38 287 ARG A C 1
ATOM 2347 O O . ARG A 1 287 ? 19.363 -13.513 -25.232 1.00 92.38 287 ARG A O 1
ATOM 2354 N N . THR A 1 288 ? 20.136 -15.340 -26.290 1.00 94.25 288 THR A N 1
ATOM 2355 C CA . THR A 1 288 ? 21.226 -14.702 -27.031 1.00 94.25 288 THR A CA 1
ATOM 2356 C C . THR A 1 288 ? 20.692 -13.701 -28.057 1.00 94.25 288 THR A C 1
ATOM 2358 O O . THR A 1 288 ? 19.548 -13.793 -28.508 1.00 94.25 288 THR A O 1
ATOM 2361 N N . GLU A 1 289 ? 21.531 -12.762 -28.494 1.00 94.12 289 GLU A N 1
ATOM 2362 C CA . GLU A 1 289 ? 21.190 -11.815 -29.562 1.00 94.12 289 GLU A CA 1
ATOM 2363 C C . GLU A 1 289 ? 20.749 -12.526 -30.852 1.00 94.12 289 GLU A C 1
ATOM 2365 O O . GLU A 1 289 ? 19.899 -12.012 -31.576 1.00 94.12 289 GLU A O 1
ATOM 2370 N N . ALA A 1 290 ? 21.296 -13.712 -31.143 1.00 93.62 290 ALA A N 1
ATOM 2371 C CA . ALA A 1 290 ? 20.895 -14.514 -32.296 1.00 93.62 290 ALA A CA 1
ATOM 2372 C C . ALA A 1 290 ? 19.479 -15.093 -32.133 1.00 93.62 290 ALA A C 1
ATOM 2374 O O . ALA A 1 290 ? 18.674 -15.005 -33.060 1.00 93.62 290 ALA A O 1
ATOM 2375 N N . GLU A 1 291 ? 19.153 -15.633 -30.955 1.00 93.12 291 GLU A N 1
ATOM 2376 C CA . GLU A 1 291 ? 17.816 -16.160 -30.643 1.00 93.12 291 GLU A CA 1
ATOM 2377 C C . GLU A 1 291 ? 16.758 -15.043 -30.662 1.00 93.12 291 GLU A C 1
ATOM 2379 O O . GLU A 1 291 ? 15.670 -15.230 -31.209 1.00 93.12 291 GLU A O 1
ATOM 2384 N N . GLN A 1 292 ? 17.098 -13.851 -30.159 1.00 92.00 292 GLN A N 1
ATOM 2385 C CA . GLN A 1 292 ? 16.197 -12.693 -30.136 1.00 92.00 292 GLN A CA 1
ATOM 2386 C C . GLN A 1 292 ? 15.827 -12.159 -31.530 1.00 92.00 292 GLN A C 1
ATOM 2388 O O . GLN A 1 292 ? 14.815 -11.478 -31.657 1.00 92.00 292 GLN A O 1
ATOM 2393 N N . ARG A 1 293 ? 16.577 -12.485 -32.595 1.00 92.38 293 ARG A N 1
ATOM 2394 C CA . ARG A 1 293 ? 16.186 -12.115 -33.974 1.00 92.38 293 ARG A CA 1
ATOM 2395 C C . ARG A 1 293 ? 14.922 -12.831 -34.440 1.00 92.38 293 ARG A C 1
ATOM 2397 O O . ARG A 1 293 ? 14.164 -12.266 -35.218 1.00 92.38 293 ARG A O 1
ATOM 2404 N N . ASN A 1 294 ? 14.719 -14.062 -33.972 1.00 93.06 294 ASN A N 1
ATOM 2405 C CA . ASN A 1 294 ? 13.564 -14.885 -34.329 1.00 93.06 294 ASN A CA 1
ATOM 2406 C C . ASN A 1 294 ? 12.513 -14.922 -33.208 1.00 93.06 294 ASN A C 1
ATOM 2408 O O . ASN A 1 294 ? 11.347 -15.193 -33.475 1.00 93.06 294 ASN A O 1
ATOM 2412 N N . ASN A 1 295 ? 12.922 -14.669 -31.960 1.00 90.19 295 ASN A N 1
ATOM 2413 C CA . ASN A 1 295 ? 12.067 -14.691 -30.774 1.00 90.19 295 ASN A CA 1
ATOM 2414 C C . ASN A 1 295 ? 12.455 -13.560 -29.793 1.00 90.19 295 ASN A C 1
ATOM 2416 O O . ASN A 1 295 ? 13.057 -13.828 -28.739 1.00 90.19 295 ASN A O 1
ATOM 2420 N N . PRO A 1 296 ? 12.184 -12.289 -30.152 1.00 90.75 296 PRO A N 1
ATOM 2421 C CA . PRO A 1 296 ? 12.570 -11.141 -29.340 1.00 90.75 296 PRO A CA 1
ATOM 2422 C C . PRO A 1 296 ? 11.869 -11.160 -27.982 1.00 90.75 296 PRO A C 1
ATOM 2424 O O . PRO A 1 296 ? 10.772 -11.699 -27.826 1.00 90.75 296 PRO A O 1
ATOM 2427 N N . TYR A 1 297 ? 12.508 -10.556 -26.982 1.00 89.81 297 TYR A N 1
ATOM 2428 C CA . TYR A 1 297 ? 11.788 -10.220 -25.762 1.00 89.81 297 TYR A CA 1
ATOM 2429 C C . TYR A 1 297 ? 10.759 -9.116 -26.039 1.00 89.81 297 TYR A C 1
ATOM 2431 O O . TYR A 1 297 ? 10.969 -8.299 -26.941 1.00 89.81 297 TYR A O 1
ATOM 2439 N N . PRO A 1 298 ? 9.668 -9.070 -25.258 1.00 89.94 298 PRO A N 1
ATOM 2440 C CA . PRO A 1 298 ? 8.710 -7.979 -25.312 1.00 89.94 298 PRO A CA 1
ATOM 2441 C C . PRO A 1 298 ? 9.357 -6.590 -25.222 1.00 89.94 298 PRO A C 1
ATOM 2443 O O . PRO A 1 298 ? 10.374 -6.431 -24.536 1.00 89.94 298 PRO A O 1
ATOM 2446 N N . PRO A 1 299 ? 8.756 -5.555 -25.835 1.00 87.81 299 PRO A N 1
ATOM 2447 C CA . PRO A 1 299 ? 9.290 -4.195 -25.797 1.00 87.81 299 PRO A CA 1
ATOM 2448 C C . PRO A 1 299 ? 9.477 -3.626 -24.385 1.00 87.81 299 PRO A C 1
ATOM 2450 O O . PRO A 1 299 ? 10.350 -2.782 -24.198 1.00 87.81 299 PRO A O 1
ATOM 2453 N N . ASN A 1 300 ? 8.707 -4.099 -23.395 1.00 87.38 300 ASN A N 1
ATOM 2454 C CA . ASN A 1 300 ? 8.816 -3.686 -21.993 1.00 87.38 300 ASN A CA 1
ATOM 2455 C C . ASN A 1 300 ? 10.012 -4.307 -21.256 1.00 87.38 300 ASN A C 1
ATOM 2457 O O . ASN A 1 300 ? 10.227 -3.985 -20.096 1.00 87.38 300 ASN A O 1
ATOM 2461 N N . VAL A 1 301 ? 10.781 -5.195 -21.888 1.00 90.38 301 VAL A N 1
ATOM 2462 C CA . VAL A 1 301 ? 11.820 -5.979 -21.215 1.00 90.38 301 VAL A CA 1
ATOM 2463 C C . VAL A 1 301 ? 13.215 -5.454 -21.543 1.00 90.38 301 VAL A C 1
ATOM 2465 O O . VAL A 1 301 ? 13.545 -5.093 -22.683 1.00 90.38 301 VAL A O 1
ATOM 2468 N N . GLU A 1 302 ? 14.057 -5.431 -20.520 1.00 92.38 302 GLU A N 1
ATOM 2469 C CA . GLU A 1 302 ? 15.486 -5.156 -20.590 1.00 92.38 302 GLU A CA 1
ATOM 2470 C C . GLU A 1 302 ? 16.259 -6.207 -19.799 1.00 92.38 302 GLU A C 1
ATOM 2472 O O . GLU A 1 302 ? 15.740 -6.784 -18.848 1.00 92.38 302 GLU A O 1
ATOM 2477 N N . ILE A 1 303 ? 17.489 -6.489 -20.224 1.00 93.12 303 ILE A N 1
ATOM 2478 C CA . ILE A 1 303 ? 18.358 -7.464 -19.567 1.00 93.12 303 ILE A CA 1
ATOM 2479 C C . ILE A 1 303 ? 19.401 -6.695 -18.764 1.00 93.12 303 ILE A C 1
ATOM 2481 O O . ILE A 1 303 ? 20.127 -5.857 -19.316 1.00 93.12 303 ILE A O 1
ATOM 2485 N N . ILE A 1 304 ? 19.486 -7.010 -17.478 1.00 93.12 304 ILE A N 1
ATOM 2486 C CA . ILE A 1 304 ? 20.536 -6.529 -16.588 1.00 93.12 304 ILE A CA 1
ATOM 2487 C C . ILE A 1 304 ? 21.418 -7.692 -16.139 1.00 93.12 304 ILE A C 1
ATOM 2489 O O . ILE A 1 304 ? 20.978 -8.836 -16.030 1.00 93.12 304 ILE A O 1
ATOM 2493 N N . CYS A 1 305 ? 22.683 -7.382 -15.895 1.00 92.12 305 CYS A N 1
ATOM 2494 C CA . CYS A 1 305 ? 23.682 -8.298 -15.376 1.00 92.12 305 CYS A CA 1
ATOM 2495 C C . CYS A 1 305 ? 24.278 -7.705 -14.097 1.00 92.12 305 CYS A C 1
ATOM 2497 O O . CYS A 1 305 ? 24.578 -6.511 -14.061 1.00 92.12 305 CYS A O 1
ATOM 2499 N N . TYR A 1 306 ? 24.481 -8.532 -13.072 1.00 91.88 306 TYR A N 1
ATOM 2500 C CA . TYR A 1 306 ? 25.102 -8.119 -11.810 1.00 91.88 306 TYR A CA 1
ATOM 2501 C C . TYR A 1 306 ? 26.621 -8.247 -11.890 1.00 91.88 306 TYR A C 1
ATOM 2503 O O . TYR A 1 306 ? 27.162 -9.342 -11.724 1.00 91.88 306 TYR A O 1
ATOM 2511 N N . ILE A 1 307 ? 27.305 -7.144 -12.197 1.00 89.44 307 ILE A N 1
ATOM 2512 C CA . ILE A 1 307 ? 28.756 -7.088 -12.417 1.00 89.44 307 ILE A CA 1
ATOM 2513 C C . ILE A 1 307 ? 29.298 -5.802 -11.788 1.00 89.44 307 ILE A C 1
ATOM 2515 O O . ILE A 1 307 ? 28.728 -4.728 -11.969 1.00 89.44 307 ILE A O 1
ATOM 2519 N N . GLN A 1 308 ? 30.404 -5.917 -11.054 1.00 87.12 308 GLN A N 1
ATOM 2520 C CA . GLN A 1 308 ? 31.067 -4.796 -10.382 1.00 87.12 308 GLN A CA 1
ATOM 2521 C C . GLN A 1 308 ? 31.439 -3.661 -11.356 1.00 87.12 308 GLN A C 1
ATOM 2523 O O . GLN A 1 308 ? 31.986 -3.903 -12.435 1.00 87.12 308 GLN A O 1
ATOM 2528 N N . ASN A 1 309 ? 31.170 -2.410 -10.968 1.00 83.06 309 ASN A N 1
ATOM 2529 C CA . ASN A 1 309 ? 31.382 -1.225 -11.815 1.00 83.06 309 ASN A CA 1
ATOM 2530 C C . ASN A 1 309 ? 32.860 -0.960 -12.121 1.00 83.06 309 ASN A C 1
ATOM 2532 O O . ASN A 1 309 ? 33.191 -0.388 -13.166 1.00 83.06 309 ASN A O 1
ATOM 2536 N N . GLU A 1 310 ? 33.741 -1.418 -11.234 1.00 84.56 310 GLU A N 1
ATOM 2537 C CA . GLU A 1 310 ? 35.196 -1.339 -11.315 1.00 84.56 310 GLU A CA 1
ATOM 2538 C C . GLU A 1 310 ? 35.736 -1.939 -12.624 1.00 84.56 310 GLU A C 1
ATOM 2540 O O . GLU A 1 310 ? 36.807 -1.540 -13.092 1.00 84.56 310 GLU A O 1
ATOM 2545 N N . ILE A 1 311 ? 34.972 -2.828 -13.275 1.00 83.12 311 ILE A N 1
ATOM 2546 C CA . ILE A 1 311 ? 35.325 -3.407 -14.575 1.00 83.12 311 ILE A CA 1
ATOM 2547 C C . ILE A 1 311 ? 35.601 -2.334 -15.637 1.00 83.12 311 ILE A C 1
ATOM 2549 O O . ILE A 1 311 ? 36.510 -2.480 -16.453 1.00 83.12 311 ILE A O 1
ATOM 2553 N N . PHE A 1 312 ? 34.873 -1.213 -15.618 1.00 81.88 312 PHE A N 1
ATOM 2554 C CA . PHE A 1 312 ? 35.045 -0.156 -16.617 1.00 81.88 312 PHE A CA 1
ATOM 2555 C C . PHE A 1 312 ? 36.305 0.686 -16.415 1.00 81.88 312 PHE A C 1
ATOM 2557 O O . PHE A 1 312 ? 36.787 1.290 -17.383 1.00 81.88 312 PHE A O 1
ATOM 2564 N N . GLU A 1 313 ? 36.817 0.731 -15.187 1.00 82.00 313 GLU A N 1
ATOM 2565 C CA . GLU A 1 313 ? 38.036 1.449 -14.815 1.00 82.00 313 GLU A CA 1
ATOM 2566 C C . GLU A 1 313 ? 39.271 0.581 -15.059 1.00 82.00 313 GLU A C 1
ATOM 2568 O O . GLU A 1 313 ? 40.249 1.044 -15.648 1.00 82.00 313 GLU A O 1
ATOM 2573 N N . GLN A 1 314 ? 39.202 -0.692 -14.666 1.00 79.00 314 GLN A N 1
ATOM 2574 C CA . GLN A 1 314 ? 40.344 -1.605 -14.682 1.00 79.00 314 GLN A CA 1
ATOM 2575 C C . GLN A 1 314 ? 40.558 -2.269 -16.042 1.00 79.00 314 GLN A C 1
ATOM 2577 O O . GLN A 1 314 ? 41.686 -2.343 -16.524 1.00 79.00 314 GLN A O 1
ATOM 2582 N N . GLU A 1 315 ? 39.483 -2.675 -16.718 1.00 79.00 315 GLU A N 1
ATOM 2583 C CA . GLU A 1 315 ? 39.558 -3.356 -18.020 1.00 79.00 315 GLU A CA 1
ATOM 2584 C C . GLU A 1 315 ? 39.392 -2.360 -19.170 1.00 79.00 315 GLU A C 1
ATOM 2586 O O . GLU A 1 315 ? 38.946 -2.655 -20.282 1.00 79.00 315 GLU A O 1
ATOM 2591 N N . ALA A 1 316 ? 39.763 -1.109 -18.893 1.00 62.50 316 ALA A N 1
ATOM 2592 C CA . ALA A 1 316 ? 39.463 0.008 -19.747 1.00 62.50 316 ALA A CA 1
ATOM 2593 C C . ALA A 1 316 ? 40.154 -0.041 -21.124 1.00 62.50 316 ALA A C 1
ATOM 2595 O O . ALA A 1 316 ? 39.776 0.694 -22.040 1.00 62.50 316 ALA A O 1
ATOM 2596 N N . GLN A 1 317 ? 41.196 -0.844 -21.262 1.00 65.56 317 GLN A N 1
ATOM 2597 C CA . GLN A 1 317 ? 42.052 -0.882 -22.446 1.00 65.56 317 GLN A CA 1
ATOM 2598 C C . GLN A 1 317 ? 42.137 -2.292 -23.041 1.00 65.56 317 GLN A C 1
ATOM 2600 O O . GLN A 1 317 ? 42.828 -2.514 -24.037 1.00 65.56 317 GLN A O 1
ATOM 2605 N N . THR A 1 318 ? 41.421 -3.245 -22.450 1.00 66.12 318 THR A N 1
ATOM 2606 C CA . THR A 1 318 ? 41.519 -4.664 -22.766 1.00 66.12 318 THR A CA 1
ATOM 2607 C C . THR A 1 318 ? 40.674 -4.972 -24.001 1.00 66.12 318 THR A C 1
ATOM 2609 O O . THR 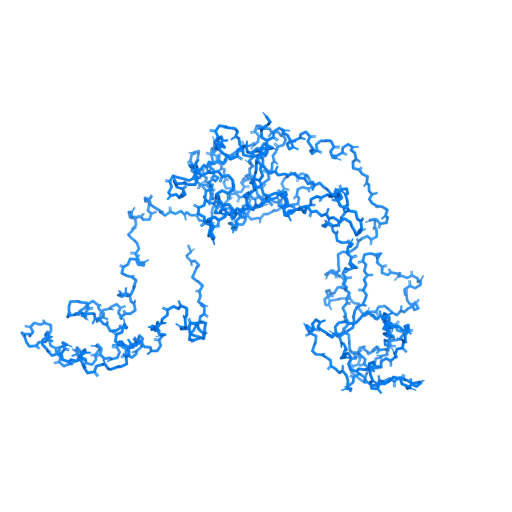A 1 318 ? 39.498 -4.628 -24.075 1.00 66.12 318 THR A O 1
ATOM 2612 N N . ARG A 1 319 ? 41.276 -5.603 -25.017 1.00 65.31 319 ARG A N 1
ATOM 2613 C CA . ARG A 1 319 ? 40.602 -5.969 -26.282 1.00 65.31 319 ARG A CA 1
ATOM 2614 C C . ARG A 1 319 ? 39.986 -7.380 -26.265 1.00 65.31 319 ARG A C 1
ATOM 2616 O O . ARG A 1 319 ? 39.738 -7.935 -27.330 1.00 65.31 319 ARG A O 1
ATOM 2623 N N . GLY A 1 320 ? 39.787 -7.978 -25.089 1.00 80.75 320 GLY A N 1
ATOM 2624 C CA . GLY A 1 320 ? 39.393 -9.384 -24.936 1.00 80.75 320 GLY A CA 1
ATOM 2625 C C . GLY A 1 320 ? 38.232 -9.608 -23.970 1.00 80.75 320 GLY A C 1
ATOM 2626 O O . GLY A 1 320 ? 37.739 -8.671 -23.349 1.00 80.75 320 GLY A O 1
ATOM 2627 N N . GLU A 1 321 ? 37.812 -10.870 -23.863 1.00 88.19 321 GLU A N 1
ATOM 2628 C CA . GLU A 1 321 ? 36.814 -11.307 -22.885 1.00 88.19 321 GLU A CA 1
ATOM 2629 C C . GLU A 1 321 ? 37.402 -11.281 -21.466 1.00 88.19 321 GLU A C 1
ATOM 2631 O O . GLU A 1 321 ? 38.508 -11.774 -21.228 1.00 88.19 321 GLU A O 1
ATOM 2636 N N . VAL A 1 322 ? 36.644 -10.730 -20.523 1.00 88.94 322 VAL A N 1
ATOM 2637 C CA . VAL A 1 322 ? 37.011 -10.630 -19.109 1.00 88.94 322 VAL A CA 1
ATOM 2638 C C . VAL A 1 322 ? 36.311 -11.746 -18.317 1.00 88.94 322 VAL A C 1
ATOM 2640 O O . VAL A 1 322 ? 35.096 -11.887 -18.451 1.00 88.94 322 VAL A O 1
ATOM 2643 N N . PRO A 1 323 ? 37.024 -12.519 -17.478 1.00 89.94 323 PRO A N 1
ATOM 2644 C CA . PRO A 1 323 ? 36.411 -13.507 -16.588 1.00 89.94 323 PRO A CA 1
ATOM 2645 C C . PRO A 1 323 ? 35.467 -12.883 -15.561 1.00 89.94 323 PRO A C 1
ATOM 2647 O O . PRO A 1 323 ? 35.881 -11.990 -14.815 1.00 89.94 323 PRO A O 1
ATOM 2650 N N . TYR A 1 324 ? 34.226 -13.376 -15.492 1.00 87.81 324 TYR A N 1
ATOM 2651 C CA . TYR A 1 324 ? 33.228 -12.947 -14.506 1.00 87.81 324 TYR A CA 1
ATOM 2652 C C . TYR A 1 324 ? 33.746 -13.051 -13.065 1.00 87.81 324 TYR A C 1
ATOM 2654 O O . TYR A 1 324 ? 33.480 -12.170 -12.252 1.00 87.81 324 TYR A O 1
ATOM 2662 N N . GLU A 1 325 ? 34.561 -14.065 -12.763 1.00 86.94 325 GLU A N 1
ATOM 2663 C CA . GLU A 1 325 ? 35.104 -14.349 -11.429 1.00 86.94 325 GLU A CA 1
ATOM 2664 C C . GLU A 1 325 ? 35.903 -13.180 -10.827 1.00 86.94 325 GLU A C 1
ATOM 2666 O O . GLU A 1 325 ? 36.038 -13.090 -9.608 1.00 86.94 325 GLU A O 1
ATOM 2671 N N . ARG A 1 326 ? 36.422 -12.269 -11.662 1.00 83.00 326 ARG A N 1
ATOM 2672 C CA . ARG A 1 326 ? 37.167 -11.078 -11.216 1.00 83.00 326 ARG A CA 1
ATOM 2673 C C . ARG A 1 326 ? 36.277 -9.938 -10.728 1.00 83.00 326 ARG A C 1
ATOM 2675 O O . ARG A 1 326 ? 36.754 -9.099 -9.975 1.00 83.00 326 ARG A O 1
ATOM 2682 N N . TYR A 1 327 ? 35.026 -9.905 -11.181 1.00 83.00 327 TYR A N 1
ATOM 2683 C CA . TYR A 1 327 ? 34.098 -8.783 -11.012 1.00 83.00 327 TYR A CA 1
ATOM 2684 C C . TYR A 1 327 ? 32.721 -9.258 -10.542 1.00 83.00 327 TYR A C 1
ATOM 2686 O O . TYR A 1 327 ? 31.703 -8.624 -10.835 1.00 83.00 327 TYR A O 1
ATOM 2694 N N . MET A 1 328 ? 32.680 -10.398 -9.845 1.00 81.69 328 MET A N 1
ATOM 2695 C CA . MET A 1 328 ? 31.433 -10.957 -9.340 1.00 81.69 328 MET A CA 1
ATOM 2696 C C . MET A 1 328 ? 30.798 -9.982 -8.360 1.00 81.69 328 MET A C 1
ATOM 2698 O O . MET A 1 328 ? 31.429 -9.540 -7.399 1.00 81.69 328 MET A O 1
ATOM 2702 N N . ALA A 1 329 ? 29.528 -9.690 -8.593 1.00 77.31 329 ALA A N 1
ATOM 2703 C CA . ALA A 1 329 ? 28.689 -9.017 -7.625 1.00 77.31 329 ALA A CA 1
ATOM 2704 C C . ALA A 1 329 ? 27.683 -10.021 -7.064 1.00 77.31 329 ALA A C 1
ATOM 2706 O O . ALA A 1 329 ? 27.235 -10.937 -7.762 1.00 77.31 329 ALA A O 1
ATOM 2707 N N . GLU A 1 330 ? 27.319 -9.840 -5.799 1.00 71.56 330 GLU A N 1
ATOM 2708 C CA . GLU A 1 330 ? 26.148 -10.510 -5.250 1.00 71.56 330 GLU A CA 1
ATOM 2709 C C . GLU A 1 330 ? 24.925 -10.085 -6.074 1.00 71.56 330 GLU A C 1
ATOM 2711 O O . GLU A 1 330 ? 24.710 -8.891 -6.322 1.00 71.56 330 GLU A O 1
ATOM 2716 N N . ALA A 1 331 ? 24.152 -11.071 -6.540 1.00 60.22 331 ALA A N 1
ATOM 2717 C CA . ALA A 1 331 ? 22.809 -10.802 -7.037 1.00 60.22 331 ALA A CA 1
ATOM 2718 C C . ALA A 1 331 ? 22.065 -10.078 -5.906 1.00 60.22 331 ALA A C 1
ATOM 2720 O O . ALA A 1 331 ? 22.232 -10.474 -4.760 1.00 60.22 331 ALA A O 1
ATOM 2721 N N . GLU A 1 332 ? 21.321 -9.013 -6.226 1.00 61.31 332 GLU A N 1
ATOM 2722 C CA . GLU A 1 332 ? 20.682 -8.052 -5.294 1.00 61.31 332 GLU A CA 1
ATOM 2723 C C . GLU A 1 332 ? 21.477 -6.769 -4.987 1.00 61.31 332 GLU A C 1
ATOM 2725 O O . GLU A 1 332 ? 20.875 -5.778 -4.562 1.00 61.31 332 GLU A O 1
ATOM 2730 N N . ASN A 1 333 ? 22.779 -6.686 -5.291 1.00 73.62 333 ASN A N 1
ATOM 2731 C CA . ASN A 1 333 ? 23.488 -5.407 -5.179 1.00 73.62 333 ASN A CA 1
ATOM 2732 C C . ASN A 1 333 ? 23.103 -4.466 -6.337 1.00 73.62 333 ASN A C 1
ATOM 2734 O O . ASN A 1 333 ? 23.688 -4.519 -7.423 1.00 73.62 333 ASN A O 1
ATOM 2738 N N . GLN A 1 334 ? 22.141 -3.569 -6.090 1.00 67.19 334 GLN A N 1
ATOM 2739 C CA . GLN A 1 334 ? 21.650 -2.588 -7.071 1.00 67.19 334 GLN A CA 1
ATOM 2740 C C . GLN A 1 334 ? 22.765 -1.714 -7.663 1.00 67.19 334 GLN A C 1
ATOM 2742 O O . GLN A 1 334 ? 22.705 -1.351 -8.834 1.00 67.19 334 GLN A O 1
ATOM 2747 N N . ASN A 1 335 ? 23.834 -1.430 -6.911 1.00 76.12 335 ASN A N 1
ATOM 2748 C CA . ASN A 1 335 ? 24.950 -0.629 -7.424 1.00 76.12 335 ASN A CA 1
ATOM 2749 C C . ASN A 1 335 ? 25.763 -1.359 -8.503 1.00 76.12 335 ASN A C 1
ATOM 2751 O O . ASN A 1 335 ? 26.548 -0.723 -9.201 1.00 76.12 335 ASN A O 1
ATOM 2755 N N . SER A 1 336 ? 25.576 -2.673 -8.644 1.00 82.56 336 SER A N 1
ATOM 2756 C CA . SER A 1 336 ? 26.252 -3.522 -9.630 1.00 82.56 336 SER A CA 1
ATOM 2757 C C . SER A 1 336 ? 25.335 -3.944 -10.786 1.00 82.56 336 SER A C 1
ATOM 2759 O O . SER A 1 336 ? 25.724 -4.783 -11.596 1.00 82.56 336 SER A O 1
ATOM 2761 N N . SER A 1 337 ? 24.108 -3.415 -10.882 1.00 87.12 337 SER A N 1
ATOM 2762 C CA . SER A 1 337 ? 23.205 -3.748 -11.988 1.00 87.12 337 SER A CA 1
ATOM 2763 C C . SER A 1 337 ? 23.590 -2.975 -13.248 1.00 87.12 337 SER A C 1
ATOM 2765 O O . SER A 1 337 ? 23.477 -1.749 -13.294 1.00 87.12 337 SER A O 1
ATOM 2767 N N . GLN A 1 338 ? 24.014 -3.691 -14.285 1.00 88.62 338 GLN A N 1
ATOM 2768 C CA . GLN A 1 338 ? 24.436 -3.105 -15.552 1.00 88.62 338 GLN A CA 1
ATOM 2769 C C . GLN A 1 338 ? 23.582 -3.615 -16.707 1.00 88.62 338 GLN A C 1
ATOM 2771 O O . GLN A 1 338 ? 23.378 -4.820 -16.855 1.00 88.62 338 GLN A O 1
ATOM 2776 N N . LYS A 1 339 ? 23.129 -2.710 -17.580 1.00 91.69 339 LYS A N 1
ATOM 2777 C CA . LYS A 1 339 ? 22.460 -3.094 -18.829 1.00 91.69 339 LYS A CA 1
ATOM 2778 C C . LYS A 1 339 ? 23.411 -3.930 -19.681 1.00 91.69 339 LYS A C 1
ATOM 2780 O O . LYS A 1 339 ? 24.517 -3.487 -20.002 1.00 91.69 339 LYS A O 1
ATOM 2785 N N . CYS A 1 340 ? 22.963 -5.107 -20.098 1.00 92.56 340 CYS A N 1
ATOM 2786 C CA . CYS A 1 340 ? 23.793 -6.027 -20.860 1.00 92.56 340 CYS A CA 1
ATOM 2787 C C . CYS A 1 340 ? 23.040 -6.665 -22.031 1.00 92.56 340 CYS A C 1
ATOM 2789 O O . CYS A 1 340 ? 21.812 -6.651 -22.118 1.00 92.56 340 CYS A O 1
ATOM 2791 N N . LYS A 1 341 ? 23.806 -7.226 -22.965 1.00 94.94 341 LYS A N 1
ATOM 2792 C CA . LYS A 1 341 ? 23.310 -8.064 -24.057 1.00 94.94 341 LYS A CA 1
ATOM 2793 C C . LYS A 1 341 ? 23.946 -9.436 -23.974 1.00 94.94 341 LYS A C 1
ATOM 2795 O O . LYS A 1 341 ? 25.140 -9.544 -23.711 1.00 94.94 341 LYS A O 1
ATOM 2800 N N . ILE A 1 342 ? 23.172 -10.477 -24.247 1.00 95.12 342 ILE A N 1
ATOM 2801 C CA . ILE A 1 342 ? 23.670 -11.851 -24.226 1.00 95.12 342 ILE A CA 1
ATOM 2802 C C . ILE A 1 342 ? 24.263 -12.167 -25.599 1.00 95.12 342 ILE A C 1
ATOM 2804 O O . ILE A 1 342 ? 23.527 -12.351 -26.566 1.00 95.12 342 ILE A O 1
ATOM 2808 N N . VAL A 1 343 ? 25.586 -12.261 -25.691 1.00 95.69 343 VAL A N 1
ATOM 2809 C CA . VAL A 1 343 ? 26.281 -12.509 -26.962 1.00 95.69 343 VAL A CA 1
ATOM 2810 C C . VAL A 1 343 ? 26.227 -13.992 -27.325 1.00 95.69 343 VAL A C 1
ATOM 2812 O O . VAL A 1 343 ? 25.802 -14.351 -28.421 1.00 95.69 343 VAL A O 1
ATOM 2815 N N . ARG A 1 344 ? 26.635 -14.869 -26.399 1.00 94.94 344 ARG A N 1
ATOM 2816 C CA . ARG A 1 344 ? 26.604 -16.331 -26.577 1.00 94.94 344 ARG A CA 1
ATOM 2817 C C . ARG A 1 344 ? 26.304 -17.048 -25.266 1.00 94.94 344 ARG A C 1
ATOM 2819 O O . ARG A 1 344 ? 26.632 -16.544 -24.194 1.00 94.94 344 ARG A O 1
ATOM 2826 N N . ARG A 1 345 ? 25.725 -18.241 -25.389 1.00 94.50 345 ARG A N 1
ATOM 2827 C CA . ARG A 1 345 ? 25.509 -19.207 -24.307 1.00 94.50 345 ARG A CA 1
ATOM 2828 C C . ARG A 1 345 ? 26.425 -20.412 -24.523 1.00 94.50 345 ARG A C 1
ATOM 2830 O O . ARG A 1 345 ? 26.649 -20.818 -25.663 1.00 94.50 345 ARG A O 1
ATOM 2837 N N . SER A 1 346 ? 26.979 -20.942 -23.444 1.00 93.00 346 SER A N 1
ATOM 2838 C CA . SER A 1 346 ? 27.786 -22.164 -23.415 1.00 93.00 346 SER A CA 1
ATOM 2839 C C . SER A 1 346 ? 27.509 -22.905 -22.121 1.00 93.00 346 SER A C 1
ATOM 2841 O O . SER A 1 346 ? 27.384 -22.257 -21.090 1.00 93.00 346 SER A O 1
ATOM 2843 N N . ASP A 1 347 ? 27.478 -24.227 -22.144 1.00 89.50 347 ASP A N 1
ATOM 2844 C CA . ASP A 1 347 ? 27.250 -25.008 -20.930 1.00 89.50 347 ASP A CA 1
ATOM 2845 C C . ASP A 1 347 ? 28.578 -25.404 -20.282 1.00 89.50 347 ASP A C 1
ATOM 2847 O O . ASP A 1 347 ? 29.566 -25.686 -20.970 1.00 89.50 347 ASP A O 1
ATOM 2851 N N . ASP A 1 348 ? 28.615 -25.382 -18.952 1.00 84.31 348 ASP A N 1
ATOM 2852 C CA . ASP A 1 348 ? 29.751 -25.892 -18.193 1.00 84.31 348 ASP A CA 1
ATOM 2853 C C . ASP A 1 348 ? 29.731 -27.427 -18.093 1.00 84.31 348 ASP A C 1
ATOM 2855 O O . ASP A 1 348 ? 28.829 -28.109 -18.586 1.00 84.31 348 ASP A O 1
ATOM 2859 N N . SER A 1 349 ? 30.747 -28.002 -17.445 1.00 84.44 349 SER A N 1
ATOM 2860 C CA . SER A 1 349 ? 30.872 -29.456 -17.282 1.00 84.44 349 SER A CA 1
ATOM 2861 C C . SER A 1 349 ? 29.710 -30.105 -16.521 1.00 84.44 349 SER A C 1
ATOM 2863 O O . SER A 1 349 ? 29.544 -31.320 -16.608 1.00 84.44 349 SER A O 1
ATOM 2865 N N . ASN A 1 350 ? 28.926 -29.320 -15.777 1.00 84.62 350 ASN A N 1
ATOM 2866 C CA . ASN A 1 350 ? 27.770 -29.776 -15.009 1.00 84.62 350 ASN A CA 1
ATOM 2867 C C . ASN A 1 350 ? 26.447 -29.543 -15.761 1.00 84.62 350 ASN A C 1
ATOM 2869 O O . ASN A 1 350 ? 25.380 -29.783 -15.196 1.00 84.62 350 ASN A O 1
ATOM 2873 N N . GLY A 1 351 ? 26.502 -29.068 -17.011 1.00 82.75 351 GLY A N 1
ATOM 2874 C CA . GLY A 1 351 ? 25.325 -28.731 -17.809 1.00 82.75 351 GLY A CA 1
ATOM 2875 C C . GLY A 1 351 ? 24.644 -27.430 -17.382 1.00 82.75 351 GLY A C 1
ATOM 2876 O O . GLY A 1 351 ? 23.498 -27.205 -17.761 1.00 82.75 351 GLY A O 1
ATOM 2877 N N . GLN A 1 352 ? 25.307 -26.582 -16.585 1.00 85.44 352 GLN A N 1
ATOM 2878 C CA . GLN A 1 352 ? 24.775 -25.264 -16.250 1.00 85.44 352 GLN A CA 1
ATOM 2879 C C . GLN A 1 352 ? 25.177 -24.254 -17.317 1.00 85.44 352 GLN A C 1
ATOM 2881 O O . GLN A 1 352 ? 26.353 -24.122 -17.666 1.00 85.44 352 GLN A O 1
ATOM 2886 N N . SER A 1 353 ? 24.207 -23.480 -17.792 1.00 89.12 353 SER A N 1
ATOM 2887 C CA . SER A 1 353 ? 24.478 -22.459 -18.792 1.00 89.12 353 SER A CA 1
ATOM 2888 C C . SER A 1 353 ? 25.260 -21.276 -18.220 1.00 89.12 353 SER A C 1
ATOM 2890 O O . SER A 1 353 ? 24.906 -20.655 -17.211 1.00 89.12 353 SER A O 1
ATOM 2892 N N . LYS A 1 354 ? 26.331 -20.943 -18.932 1.00 92.75 354 LYS A N 1
ATOM 2893 C CA . LYS A 1 354 ? 27.202 -19.786 -18.755 1.00 92.75 354 LYS A CA 1
ATOM 2894 C C . LYS A 1 354 ? 27.087 -18.873 -19.968 1.00 92.75 354 LYS A C 1
ATOM 2896 O O . LYS A 1 354 ? 26.888 -19.318 -21.100 1.00 92.75 354 LYS A O 1
ATOM 2901 N N . TYR A 1 355 ? 27.242 -17.581 -19.733 1.00 94.81 355 TYR A N 1
ATOM 2902 C CA . TYR A 1 355 ? 26.943 -16.561 -20.723 1.00 94.81 355 TYR A CA 1
ATOM 2903 C C . TYR A 1 355 ? 28.157 -15.667 -20.965 1.00 94.81 355 TYR A C 1
ATOM 2905 O O . TYR A 1 355 ? 28.860 -15.270 -20.035 1.00 94.81 355 TYR A O 1
ATOM 2913 N N . LEU A 1 356 ? 28.388 -15.341 -22.237 1.00 95.88 356 LEU A N 1
ATOM 2914 C CA . LEU A 1 356 ? 29.165 -14.171 -22.623 1.00 95.88 356 LEU A CA 1
ATOM 2915 C C . LEU A 1 356 ? 28.195 -13.005 -22.749 1.00 95.88 356 LEU A C 1
ATOM 2917 O O . LEU A 1 356 ? 27.289 -13.045 -23.589 1.00 95.88 356 LEU A O 1
ATOM 2921 N N . VAL A 1 357 ? 28.405 -11.964 -21.958 1.00 95.00 357 VAL A N 1
ATOM 2922 C CA . VAL A 1 357 ? 27.576 -10.762 -21.986 1.00 95.00 357 VAL A CA 1
ATOM 2923 C C . VAL A 1 357 ? 28.397 -9.567 -22.441 1.00 95.00 357 VAL A C 1
ATOM 2925 O O . VAL A 1 357 ? 29.576 -9.447 -22.119 1.00 95.00 357 VAL A O 1
ATOM 2928 N N . ALA A 1 358 ? 27.779 -8.680 -23.209 1.00 93.62 358 ALA A N 1
ATOM 2929 C CA . ALA A 1 358 ? 28.342 -7.393 -23.580 1.00 93.62 358 ALA A CA 1
ATOM 2930 C C . ALA A 1 358 ? 27.670 -6.304 -22.746 1.00 93.62 358 ALA A C 1
ATOM 2932 O O . ALA A 1 358 ? 26.447 -6.163 -22.787 1.00 93.62 358 ALA A O 1
ATOM 2933 N N . ILE A 1 359 ? 28.466 -5.539 -22.008 1.00 90.81 359 ILE A N 1
ATOM 2934 C CA . ILE A 1 359 ? 28.006 -4.433 -21.168 1.00 90.81 359 ILE A CA 1
ATOM 2935 C C . ILE A 1 359 ? 28.515 -3.137 -21.777 1.00 90.81 359 ILE A C 1
ATOM 2937 O O . ILE A 1 359 ? 29.708 -3.021 -22.063 1.00 90.81 359 ILE A O 1
ATOM 2941 N N . THR A 1 360 ? 27.635 -2.160 -21.966 1.00 85.75 360 THR A N 1
ATOM 2942 C CA . THR A 1 360 ? 27.997 -0.867 -22.554 1.00 85.75 360 THR A CA 1
ATOM 2943 C C . THR A 1 360 ? 27.858 0.238 -21.515 1.00 85.75 360 THR A C 1
ATOM 2945 O O . THR A 1 360 ? 26.762 0.471 -21.010 1.00 85.75 360 THR A O 1
ATOM 2948 N N . LYS A 1 361 ? 28.952 0.956 -21.229 1.00 78.38 361 LYS A N 1
ATOM 2949 C CA . LYS A 1 361 ? 28.906 2.151 -20.377 1.00 78.38 361 LYS A CA 1
ATOM 2950 C C . LYS A 1 361 ? 28.192 3.275 -21.125 1.00 78.38 361 LYS A C 1
ATOM 2952 O O . LYS A 1 361 ? 28.567 3.598 -22.255 1.00 78.38 361 LYS A O 1
ATOM 2957 N N . ILE A 1 362 ? 27.188 3.872 -20.480 1.00 68.62 362 ILE A N 1
ATOM 2958 C CA . ILE A 1 362 ? 26.406 4.994 -21.028 1.00 68.62 362 ILE A CA 1
ATOM 2959 C C . ILE A 1 362 ? 27.339 6.168 -21.365 1.00 68.62 362 ILE A C 1
ATOM 2961 O O . ILE A 1 362 ? 27.271 6.738 -22.451 1.00 68.62 362 ILE A O 1
ATOM 2965 N N . GLU A 1 363 ? 28.285 6.466 -20.475 1.00 65.38 363 GLU A N 1
ATOM 2966 C CA . GLU A 1 363 ? 29.313 7.480 -20.694 1.00 65.38 363 GLU A CA 1
ATOM 2967 C C . GLU A 1 363 ? 30.487 6.918 -21.510 1.00 65.38 363 GLU A C 1
ATOM 2969 O O . GLU A 1 363 ? 31.225 6.035 -21.064 1.00 65.38 363 GLU A O 1
ATOM 2974 N N . GLY A 1 364 ? 30.675 7.446 -22.722 1.00 65.19 364 GLY A N 1
ATOM 2975 C CA . GLY A 1 364 ? 31.809 7.114 -23.593 1.00 65.19 364 GLY A CA 1
ATOM 2976 C C . GLY A 1 364 ? 31.609 5.900 -24.509 1.00 65.19 364 GLY A C 1
ATOM 2977 O O . GLY A 1 364 ? 32.529 5.565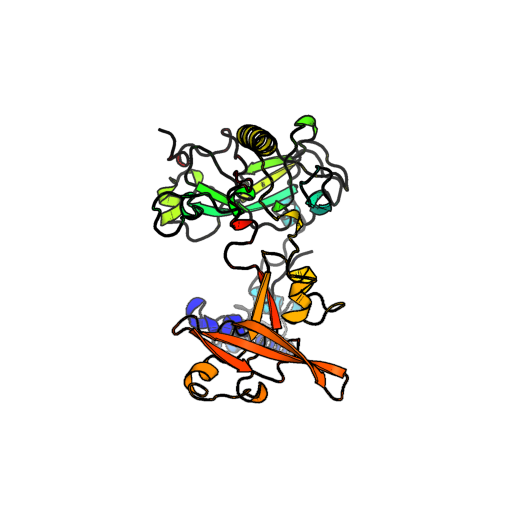 -25.253 1.00 65.19 364 GLY A O 1
ATOM 2978 N N . GLY A 1 365 ? 30.437 5.247 -24.485 1.00 71.25 365 GLY A N 1
ATOM 2979 C CA . GLY A 1 365 ? 30.032 4.218 -25.461 1.00 71.25 365 GLY A CA 1
ATOM 2980 C C . GLY A 1 365 ? 30.878 2.940 -25.457 1.00 71.25 365 GLY A C 1
ATOM 2981 O O . GLY A 1 365 ? 30.844 2.141 -26.395 1.00 71.25 365 GLY A O 1
ATOM 2982 N N . LYS A 1 366 ? 31.675 2.742 -24.411 1.00 80.50 366 LYS A N 1
ATOM 2983 C CA . LYS A 1 366 ? 32.615 1.635 -24.310 1.00 80.50 366 LYS A CA 1
ATOM 2984 C C . LYS A 1 366 ? 31.891 0.344 -23.973 1.00 80.50 366 LYS A C 1
ATOM 2986 O O . LYS A 1 366 ? 31.124 0.301 -23.016 1.00 80.50 366 LYS A O 1
ATOM 2991 N N . THR A 1 367 ? 32.185 -0.708 -24.728 1.00 87.19 367 THR A N 1
ATOM 2992 C CA . THR A 1 367 ? 31.604 -2.035 -24.516 1.00 87.19 367 THR A CA 1
ATOM 2993 C C . THR A 1 367 ? 32.665 -3.010 -24.023 1.00 87.19 367 THR A C 1
ATOM 2995 O O . THR A 1 367 ? 33.725 -3.113 -24.638 1.00 87.19 367 THR A O 1
ATOM 2998 N N . ILE A 1 368 ? 32.376 -3.716 -22.930 1.00 89.69 368 ILE A N 1
ATOM 2999 C CA . ILE A 1 368 ? 33.221 -4.770 -22.354 1.00 89.69 368 ILE A CA 1
ATOM 3000 C C . ILE A 1 368 ? 32.479 -6.098 -22.477 1.00 89.69 368 ILE A C 1
ATOM 3002 O O . ILE A 1 368 ? 31.270 -6.162 -22.250 1.00 89.69 368 ILE A O 1
ATOM 3006 N N . GLN A 1 369 ? 33.200 -7.150 -22.859 1.00 92.62 369 GLN A N 1
ATOM 3007 C CA . GLN A 1 369 ? 32.664 -8.504 -22.917 1.00 92.62 369 GLN A CA 1
ATOM 3008 C C . GLN A 1 369 ? 33.100 -9.284 -21.681 1.00 92.62 369 GLN A C 1
ATOM 3010 O O . GLN A 1 369 ? 34.295 -9.396 -21.418 1.00 92.62 369 GLN A O 1
ATOM 3015 N N . VAL A 1 370 ? 32.137 -9.831 -20.946 1.00 92.19 370 VAL A N 1
ATOM 3016 C CA . VAL A 1 370 ? 32.370 -10.610 -19.726 1.00 92.19 370 VAL A CA 1
ATOM 3017 C C . VAL A 1 370 ? 31.924 -12.039 -19.970 1.00 92.19 370 VAL A C 1
ATOM 3019 O O . VAL A 1 370 ? 30.772 -12.265 -20.344 1.00 92.19 370 VAL A O 1
ATOM 3022 N N . ASN A 1 371 ? 32.836 -12.995 -19.821 1.00 94.19 371 ASN A N 1
ATOM 3023 C CA . ASN A 1 371 ? 32.557 -14.409 -20.041 1.00 94.19 371 ASN A CA 1
ATOM 3024 C C . ASN A 1 371 ? 32.269 -15.140 -18.726 1.00 94.19 371 ASN A C 1
ATOM 3026 O O . ASN A 1 371 ? 32.551 -14.640 -17.641 1.00 94.19 371 ASN A O 1
ATOM 3030 N N . ASN A 1 372 ? 31.680 -16.330 -18.843 1.00 92.69 372 ASN A N 1
ATOM 3031 C CA . ASN A 1 372 ? 31.321 -17.204 -17.724 1.00 92.69 372 ASN A CA 1
ATOM 3032 C C . ASN A 1 372 ? 30.303 -16.622 -16.725 1.00 92.69 372 ASN A C 1
ATOM 3034 O O . ASN A 1 372 ? 30.204 -17.105 -15.597 1.00 92.69 372 ASN A O 1
ATOM 3038 N N . VAL A 1 373 ? 29.486 -15.645 -17.135 1.00 92.56 373 VAL A N 1
ATOM 3039 C CA . VAL A 1 373 ? 28.419 -15.103 -16.280 1.00 92.56 373 VAL A CA 1
ATOM 3040 C C . VAL A 1 373 ? 27.358 -16.187 -16.054 1.00 92.56 373 VAL A C 1
ATOM 3042 O O . VAL A 1 373 ? 26.870 -16.752 -17.034 1.00 92.56 373 VAL A O 1
ATOM 3045 N N . PRO A 1 374 ? 26.996 -16.534 -14.808 1.00 91.69 374 PRO A N 1
ATOM 3046 C CA . PRO A 1 374 ? 25.969 -17.537 -14.533 1.00 91.69 374 PRO A CA 1
ATOM 3047 C C . PRO A 1 374 ? 24.552 -16.975 -14.741 1.00 91.69 374 PRO A C 1
ATOM 3049 O O . PRO A 1 374 ? 24.315 -15.781 -14.556 1.00 91.69 374 PRO A O 1
ATOM 3052 N N . ARG A 1 375 ? 23.579 -17.847 -15.055 1.00 89.31 375 ARG A N 1
ATOM 3053 C CA . ARG A 1 375 ? 22.164 -17.462 -15.264 1.00 89.31 375 ARG A CA 1
ATOM 3054 C C . ARG A 1 375 ? 21.572 -16.647 -14.109 1.00 89.31 375 ARG A C 1
ATOM 3056 O O . ARG A 1 375 ? 20.788 -15.740 -14.367 1.00 89.31 375 ARG A O 1
ATOM 3063 N N . GLN A 1 376 ? 21.935 -16.974 -12.868 1.00 88.31 376 GLN A N 1
ATOM 3064 C CA . GLN A 1 376 ? 21.440 -16.317 -11.650 1.00 88.31 376 GLN A CA 1
ATOM 3065 C C . GLN A 1 376 ? 21.896 -14.854 -11.503 1.00 88.31 376 GLN A C 1
ATOM 3067 O O . GLN A 1 376 ? 21.296 -14.102 -10.749 1.00 88.31 376 GLN A O 1
ATOM 3072 N N . ASN A 1 377 ? 22.933 -14.440 -12.239 1.00 90.56 377 ASN A N 1
ATOM 3073 C CA . ASN A 1 377 ? 23.431 -13.062 -12.259 1.00 90.56 377 ASN A CA 1
ATOM 3074 C C . ASN A 1 377 ? 22.934 -12.279 -13.485 1.00 90.56 377 ASN A C 1
ATOM 3076 O O . ASN A 1 377 ? 23.467 -11.213 -13.795 1.00 90.56 377 ASN A O 1
ATOM 3080 N N . ILE A 1 378 ? 21.926 -12.808 -14.180 1.00 91.25 378 ILE A N 1
ATOM 3081 C CA . ILE A 1 378 ? 21.239 -12.178 -15.305 1.00 91.25 378 ILE A CA 1
ATOM 3082 C C . ILE A 1 378 ? 19.765 -12.074 -14.931 1.00 91.25 378 ILE A C 1
ATOM 3084 O O . ILE A 1 378 ? 19.126 -13.083 -14.635 1.00 91.25 378 ILE A O 1
ATOM 3088 N N . GLU A 1 379 ? 19.204 -10.878 -15.007 1.00 91.50 379 GLU A N 1
ATOM 3089 C CA . GLU A 1 379 ? 17.796 -10.645 -14.707 1.00 91.50 379 GLU A CA 1
ATOM 3090 C C . GLU A 1 379 ? 17.110 -9.917 -15.862 1.00 91.50 379 GLU A C 1
ATOM 3092 O O . GLU A 1 379 ? 17.677 -9.019 -16.490 1.00 91.50 379 GLU A O 1
ATOM 3097 N N . LEU A 1 380 ? 15.876 -10.325 -16.159 1.00 91.62 380 LEU A N 1
ATOM 3098 C CA . LEU A 1 380 ? 14.992 -9.571 -17.034 1.00 91.62 380 LEU A CA 1
ATOM 3099 C C . LEU A 1 380 ? 14.178 -8.604 -16.183 1.00 91.62 380 LEU A C 1
ATOM 3101 O O . LEU A 1 380 ? 13.442 -9.026 -15.294 1.00 91.62 380 LEU A O 1
ATOM 3105 N N . VAL A 1 381 ? 14.278 -7.316 -16.471 1.00 91.06 381 VAL A N 1
ATOM 3106 C CA . VAL A 1 381 ? 13.581 -6.257 -15.737 1.00 91.06 381 VAL A CA 1
ATOM 3107 C C . VAL A 1 381 ? 12.692 -5.456 -16.671 1.00 91.06 381 VAL A C 1
ATOM 3109 O O . VAL A 1 381 ? 12.844 -5.497 -17.896 1.00 91.06 381 VAL A O 1
ATOM 3112 N N . ASN A 1 382 ? 11.721 -4.745 -16.096 1.00 89.19 382 ASN A N 1
ATOM 3113 C CA . ASN A 1 382 ? 10.935 -3.809 -16.883 1.00 89.19 382 ASN A CA 1
ATOM 3114 C C . ASN A 1 382 ? 11.858 -2.667 -17.299 1.00 89.19 382 ASN A C 1
ATOM 3116 O O . ASN A 1 382 ? 12.586 -2.127 -16.465 1.00 89.19 382 ASN A O 1
ATOM 3120 N N . ARG A 1 383 ? 11.795 -2.264 -18.567 1.00 88.19 383 ARG A N 1
ATOM 3121 C CA . ARG A 1 383 ? 12.433 -1.026 -19.006 1.00 88.19 383 ARG A CA 1
ATOM 3122 C C . ARG A 1 383 ? 11.940 0.129 -18.136 1.00 88.19 383 ARG A C 1
ATOM 3124 O O . ARG A 1 383 ? 10.744 0.157 -17.804 1.00 88.19 383 ARG A O 1
ATOM 3131 N N . PRO A 1 384 ? 12.806 1.099 -17.809 1.00 83.88 384 PRO A N 1
ATOM 3132 C CA . PRO A 1 384 ? 12.369 2.324 -17.161 1.00 83.88 384 PRO A CA 1
ATOM 3133 C C . PRO A 1 384 ? 11.164 2.918 -17.894 1.00 83.88 384 PRO A C 1
ATOM 3135 O O . PRO A 1 384 ? 11.129 2.932 -19.125 1.00 83.88 384 PRO A O 1
ATOM 3138 N N . TYR A 1 385 ? 10.168 3.365 -17.133 1.00 79.75 385 TYR A N 1
ATOM 3139 C CA . TYR A 1 385 ? 8.955 4.000 -17.657 1.00 79.75 385 TYR A CA 1
ATOM 3140 C C . TYR A 1 385 ? 8.049 3.116 -18.536 1.00 79.75 385 TYR A C 1
ATOM 3142 O O . TYR A 1 385 ? 7.188 3.634 -19.237 1.00 79.75 385 TYR A O 1
ATOM 3150 N N . SER A 1 386 ? 8.205 1.787 -18.497 1.00 81.06 386 SER A N 1
ATOM 3151 C CA . SER A 1 386 ? 7.378 0.851 -19.288 1.00 81.06 386 SER A CA 1
ATOM 3152 C C . SER A 1 386 ? 6.327 0.074 -18.487 1.00 81.06 386 SER A C 1
ATOM 3154 O O . SER A 1 386 ? 5.605 -0.741 -19.057 1.00 81.06 386 SER A O 1
ATOM 3156 N N . SER A 1 387 ? 6.249 0.288 -17.170 1.00 79.38 387 SER A N 1
ATOM 3157 C CA . SER A 1 387 ? 5.213 -0.322 -16.331 1.00 79.38 387 SER A CA 1
ATOM 3158 C C . SER A 1 387 ? 3.890 0.444 -16.420 1.00 79.38 387 SER A C 1
ATOM 3160 O O . SER A 1 387 ? 3.864 1.617 -16.795 1.00 79.38 387 SER A O 1
ATOM 3162 N N . ASP A 1 388 ? 2.800 -0.195 -15.990 1.00 77.56 388 ASP A N 1
ATOM 3163 C CA . ASP A 1 388 ? 1.446 0.381 -16.020 1.00 77.56 388 ASP A CA 1
ATOM 3164 C C . ASP A 1 388 ? 1.328 1.726 -15.284 1.00 77.56 388 ASP A C 1
ATOM 3166 O O . ASP A 1 388 ? 0.510 2.570 -15.654 1.00 77.56 388 ASP A O 1
ATOM 3170 N N . GLN A 1 389 ? 2.198 1.964 -14.292 1.00 81.56 389 GLN A N 1
ATOM 3171 C CA . GLN A 1 389 ? 2.296 3.237 -13.568 1.00 81.56 389 GLN A CA 1
ATOM 3172 C C . GLN A 1 389 ? 2.569 4.431 -14.496 1.00 81.56 389 GLN A C 1
ATOM 3174 O O . GLN A 1 389 ? 2.110 5.546 -14.230 1.00 81.56 389 GLN A O 1
ATOM 3179 N N . HIS A 1 390 ? 3.299 4.191 -15.584 1.00 82.38 390 HIS A N 1
ATOM 3180 C CA . HIS A 1 390 ? 3.765 5.203 -16.529 1.00 82.38 390 HIS A CA 1
ATOM 3181 C C . HIS A 1 390 ? 2.908 5.298 -17.792 1.00 82.38 390 HIS A C 1
ATOM 3183 O O . HIS A 1 390 ? 3.139 6.174 -18.617 1.00 82.38 390 HIS A O 1
ATOM 3189 N N . LEU A 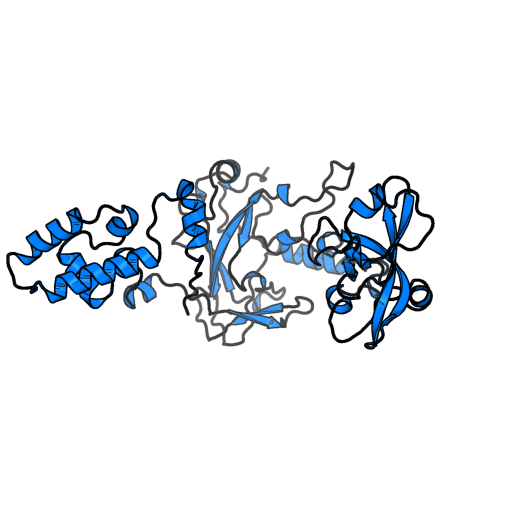1 391 ? 1.913 4.424 -17.957 1.00 82.88 391 LEU A N 1
ATOM 3190 C CA . LEU A 1 391 ? 1.011 4.489 -19.101 1.00 82.88 391 LEU A CA 1
ATOM 3191 C C . LEU A 1 391 ? 0.076 5.695 -18.959 1.00 82.88 391 LEU A C 1
ATOM 3193 O O . LEU A 1 391 ? -0.759 5.747 -18.053 1.00 82.88 391 LEU A O 1
ATOM 3197 N N . GLU A 1 392 ? 0.190 6.669 -19.859 1.00 83.00 392 GLU A N 1
ATOM 3198 C CA . GLU A 1 392 ? -0.618 7.899 -19.836 1.00 83.00 392 GLU A CA 1
ATOM 3199 C C . GLU A 1 392 ? -2.123 7.606 -19.847 1.00 83.00 392 GLU A C 1
ATOM 3201 O O . GLU A 1 392 ? -2.897 8.233 -19.126 1.00 83.00 392 GLU A O 1
ATOM 3206 N N . ASN A 1 393 ? -2.535 6.592 -20.609 1.00 86.50 393 ASN A N 1
ATOM 3207 C CA . ASN A 1 393 ? -3.926 6.181 -20.755 1.00 86.50 393 ASN A CA 1
ATOM 3208 C C . ASN A 1 393 ? -4.453 5.312 -19.603 1.00 86.50 393 ASN A C 1
ATOM 3210 O O . ASN A 1 393 ? -5.620 4.946 -19.672 1.00 86.50 393 ASN A O 1
ATOM 3214 N N . SER A 1 394 ? -3.669 4.972 -18.569 1.00 89.88 394 SER A N 1
ATOM 3215 C CA . SER A 1 394 ? -4.184 4.236 -17.401 1.00 89.88 394 SER A CA 1
ATOM 3216 C C . SER A 1 394 ? -5.260 5.031 -16.657 1.00 89.88 394 SER A C 1
ATOM 3218 O O . SER A 1 394 ? -5.150 6.248 -16.474 1.00 89.88 394 SER A O 1
ATOM 3220 N N . PHE A 1 395 ? -6.295 4.333 -16.190 1.00 93.06 395 PHE A N 1
ATOM 3221 C CA . PHE A 1 395 ? -7.355 4.942 -15.394 1.00 93.06 395 PHE A CA 1
ATOM 3222 C C . PHE A 1 395 ? -6.820 5.439 -14.047 1.00 93.06 395 PHE A C 1
ATOM 3224 O O . PHE A 1 395 ? -6.070 4.730 -13.373 1.00 93.06 395 PHE A O 1
ATOM 3231 N N . ARG A 1 396 ? -7.185 6.670 -13.676 1.00 93.81 396 ARG A N 1
ATOM 3232 C CA . ARG A 1 396 ? -6.725 7.363 -12.466 1.00 93.81 396 ARG A CA 1
ATOM 3233 C C . ARG A 1 396 ? -7.857 8.215 -11.907 1.00 93.81 396 ARG A C 1
ATOM 3235 O O . ARG A 1 396 ? -8.208 9.218 -12.525 1.00 93.81 396 ARG A O 1
ATOM 3242 N N . HIS A 1 397 ? -8.414 7.826 -10.769 1.00 95.94 397 HIS A N 1
ATOM 3243 C CA . HIS A 1 397 ? -9.466 8.575 -10.089 1.00 95.94 397 HIS A CA 1
ATOM 3244 C C . HIS A 1 397 ? -9.528 8.181 -8.611 1.00 95.94 397 HIS A C 1
ATOM 3246 O O . HIS A 1 397 ? -9.526 6.990 -8.307 1.00 95.94 397 HIS A O 1
ATOM 3252 N N . GLU A 1 398 ? -9.604 9.148 -7.693 1.00 96.94 398 GLU A N 1
ATOM 3253 C CA . GLU A 1 398 ? -9.807 8.828 -6.275 1.00 96.94 398 GLU A CA 1
ATOM 3254 C C . GLU A 1 398 ? -11.179 8.200 -6.004 1.00 96.94 398 GLU A C 1
ATOM 3256 O O . GLU A 1 398 ? -12.142 8.408 -6.747 1.00 96.94 398 GLU A O 1
ATOM 3261 N N . ILE A 1 399 ? -11.279 7.483 -4.890 1.00 97.88 399 ILE A N 1
ATOM 3262 C CA . ILE A 1 399 ? -12.551 7.060 -4.308 1.00 97.88 399 ILE A CA 1
ATOM 3263 C C . ILE A 1 399 ? -13.167 8.278 -3.613 1.00 97.88 399 ILE A C 1
ATOM 3265 O O . ILE A 1 399 ? -12.520 8.930 -2.787 1.00 97.88 399 ILE A O 1
ATOM 3269 N N . GLN A 1 400 ? -14.407 8.628 -3.951 1.00 97.12 400 GLN A N 1
ATOM 3270 C CA . GLN A 1 400 ? -15.026 9.835 -3.418 1.00 97.12 400 GLN A CA 1
ATOM 3271 C C . GLN A 1 400 ? -15.499 9.628 -1.974 1.00 97.12 400 GLN A C 1
ATOM 3273 O O . GLN A 1 400 ? -16.268 8.716 -1.678 1.00 97.12 400 GLN A O 1
ATOM 3278 N N . ILE A 1 401 ? -15.104 10.533 -1.078 1.00 96.06 401 ILE A N 1
ATOM 3279 C CA . ILE A 1 401 ? -15.747 10.676 0.229 1.00 96.06 401 ILE A CA 1
ATOM 3280 C C . ILE A 1 401 ? -17.008 11.536 0.048 1.00 96.06 401 ILE A C 1
ATOM 3282 O O . ILE A 1 401 ? -16.899 12.655 -0.466 1.00 96.06 401 ILE A O 1
ATOM 3286 N N . PRO A 1 402 ? -18.196 11.063 0.470 1.00 94.00 402 PRO A N 1
ATOM 3287 C CA . PRO A 1 402 ? -19.432 11.823 0.329 1.00 94.00 402 PRO A CA 1
ATOM 3288 C C . PRO A 1 402 ? -19.404 13.173 1.053 1.00 94.00 402 PRO A C 1
ATOM 3290 O O . PRO A 1 402 ? -18.915 13.288 2.179 1.00 94.00 402 PRO A O 1
ATOM 3293 N N . ASP A 1 403 ? -20.046 14.172 0.447 1.00 94.31 403 ASP A N 1
ATOM 3294 C CA . ASP A 1 403 ? -20.231 15.517 1.003 1.00 94.31 403 ASP A CA 1
ATOM 3295 C C . ASP A 1 403 ? -20.786 15.526 2.431 1.00 94.31 403 ASP A C 1
ATOM 3297 O O . ASP A 1 403 ? -20.443 16.396 3.225 1.00 94.31 403 ASP A O 1
ATOM 3301 N N . SER A 1 404 ? -21.640 14.557 2.763 1.00 94.06 404 SER A N 1
ATOM 3302 C CA . SER A 1 404 ? -22.282 14.445 4.074 1.00 94.06 404 SER A CA 1
ATOM 3303 C C . SER A 1 404 ? -21.309 14.171 5.217 1.00 94.06 404 SER A C 1
ATOM 3305 O O . SER A 1 404 ? -21.654 14.434 6.367 1.00 94.06 404 SER A O 1
ATOM 3307 N N . ILE A 1 405 ? -20.131 13.618 4.919 1.00 92.75 405 ILE A N 1
ATOM 3308 C CA . ILE A 1 405 ? -19.117 13.292 5.924 1.00 92.75 405 ILE A CA 1
ATOM 3309 C C . ILE A 1 405 ? -17.784 14.004 5.673 1.00 92.75 405 ILE A C 1
ATOM 3311 O O . ILE A 1 405 ? -16.911 13.938 6.528 1.00 92.75 405 ILE A O 1
ATOM 3315 N N . PHE A 1 406 ? -17.590 14.694 4.546 1.00 94.38 406 PHE A N 1
ATOM 3316 C CA . PHE A 1 406 ? -16.337 15.399 4.272 1.00 94.38 406 PHE A CA 1
ATOM 3317 C C . PHE A 1 406 ? -16.308 16.788 4.947 1.00 94.38 406 PHE A C 1
ATOM 3319 O O . PHE A 1 406 ? -17.166 17.620 4.643 1.00 94.38 406 PHE A O 1
ATOM 3326 N N . PRO A 1 407 ? -15.335 17.093 5.830 1.00 93.50 407 PRO A N 1
ATOM 3327 C CA . PRO A 1 407 ? -15.269 18.384 6.516 1.00 93.50 407 PRO A CA 1
ATOM 3328 C C . PRO A 1 407 ? -15.126 19.578 5.563 1.00 93.50 407 PRO A C 1
ATOM 3330 O O . PRO A 1 407 ? -14.242 19.615 4.709 1.00 93.50 407 PRO A O 1
ATOM 3333 N N . GLU A 1 408 ? -15.943 20.617 5.763 1.00 93.19 408 GLU A N 1
ATOM 3334 C CA . GLU A 1 408 ? -15.925 21.816 4.908 1.00 93.19 408 GLU A CA 1
ATOM 3335 C C . GLU A 1 408 ? -14.565 22.535 4.944 1.00 93.19 408 GLU A C 1
ATOM 3337 O O . GLU A 1 408 ? -14.103 23.035 3.924 1.00 93.19 408 GLU A O 1
ATOM 3342 N N . LYS A 1 409 ? -13.871 22.526 6.092 1.00 94.00 409 LYS A N 1
ATOM 3343 C CA . LYS A 1 409 ? -12.525 23.112 6.242 1.00 94.00 409 LYS A CA 1
ATOM 3344 C C . LYS A 1 409 ? -11.458 22.440 5.384 1.00 94.00 409 LYS A C 1
ATOM 3346 O O . LYS A 1 409 ? -10.393 23.021 5.182 1.00 94.00 409 LYS A O 1
ATOM 3351 N N . TRP A 1 410 ? -11.717 21.222 4.919 1.00 95.12 410 TRP A N 1
ATOM 3352 C CA . TRP A 1 410 ? -10.793 20.496 4.059 1.00 95.12 410 TRP A CA 1
ATOM 3353 C C . TRP A 1 410 ? -11.038 20.789 2.577 1.00 95.12 410 TRP A C 1
ATOM 3355 O O . TRP A 1 410 ? -10.272 20.329 1.739 1.00 95.12 410 TRP A O 1
ATOM 3365 N N . ARG A 1 411 ? -12.085 21.548 2.229 1.00 95.94 411 ARG A N 1
ATOM 3366 C CA . ARG A 1 411 ? -12.426 21.893 0.843 1.00 95.94 411 ARG A CA 1
ATOM 3367 C C . ARG A 1 411 ? -11.700 23.155 0.371 1.00 95.94 411 ARG A C 1
ATOM 3369 O O . ARG A 1 411 ? -12.320 24.144 -0.010 1.00 95.94 411 ARG A O 1
ATOM 3376 N N . ASP A 1 412 ? -10.378 23.127 0.434 1.00 95.69 412 ASP A N 1
ATOM 3377 C CA . ASP A 1 412 ? -9.492 24.253 0.126 1.00 95.69 412 ASP A CA 1
ATOM 3378 C C . ASP A 1 412 ? -9.370 24.590 -1.369 1.00 95.69 412 ASP A C 1
ATOM 3380 O O . ASP A 1 412 ? -8.867 25.658 -1.713 1.00 95.69 412 ASP A O 1
ATOM 3384 N N . LEU A 1 413 ? -9.853 23.719 -2.259 1.00 94.81 413 LEU A N 1
ATOM 3385 C CA . LEU A 1 413 ? -9.924 23.975 -3.703 1.00 94.81 413 LEU A CA 1
ATOM 3386 C C . LEU A 1 413 ? -11.294 24.515 -4.142 1.00 94.81 413 LEU A C 1
ATOM 3388 O O . LEU A 1 413 ? -11.498 24.789 -5.327 1.00 94.81 413 LEU A O 1
ATOM 3392 N N . LYS A 1 414 ? -12.241 24.655 -3.207 1.00 87.00 414 LYS A N 1
ATOM 3393 C CA . LYS A 1 414 ? -13.553 25.250 -3.466 1.00 87.00 414 LYS A CA 1
ATOM 3394 C C . LYS A 1 414 ? -13.376 26.755 -3.697 1.00 87.00 414 LYS A C 1
ATOM 3396 O O . LYS A 1 414 ? -12.986 27.475 -2.782 1.00 87.00 414 LYS A O 1
ATOM 3401 N N . GLY A 1 415 ? -13.604 27.185 -4.940 1.00 65.12 415 GLY A N 1
ATOM 3402 C CA . GLY A 1 415 ? -13.442 28.575 -5.390 1.00 65.12 415 GLY A CA 1
ATOM 3403 C C . GLY A 1 415 ? -14.418 29.567 -4.775 1.00 65.12 415 GLY A C 1
ATOM 3404 O O . GLY A 1 415 ? -15.559 29.159 -4.451 1.00 65.12 415 GLY A O 1
#

pLDDT: mean 88.25, std 9.96, range [34.34, 98.5]

Foldseek 3Di:
DDDDDDPAPVVCVVCCVPVPLAAHPVLQVVQLVLLLVLCVPDDPPDPCSQVVVVVSLVPPPDPNSNVLHQPGPVSSVVCPPVGSVCVVVVCPDPDPVCCVVPNDDLQQWDWDQDPDPPLGIFIFGQFKDAAFDFRHKFQWDKDFQVVQFDADVPGPDGLDGFQLQAQWEDAPLFRIIIHGPRPPPSRAEADPPVVLAFKEKDWDPPWDVCVLVDFPVCCVPPPPDGTTMITIGTNHIHGGGGTHHYHLDPVLVVLVVVLVVPPDDDPQCVLDDDQVVVVDDPDDDDDAPVRCVVPNHRPQKFKWFQWAPCCCVPCVPPPDAAERVVTDDPPVPPNRIFGWGFHDWDADPVRFIWTWIWTADPPPRDIHTYTRRGRSRMGMDGDPLSDLSNPSSDRGHHRYDDPVRDRPSRSNNPD